Protein AF-0000000065834347 (afdb_homodimer)

Secondary structure (DSSP, 8-state):
-HHHHHHHHHHHHHHH---TTS--HHHHHHHHHHHHHHHHHHH---HHHHHHHHHHHHHHHHHHHHHHHHHHHHHH-HHHHHHHHHHHHHHH--HHHHHHHHHHHHHHHHHS-HHHHHHHHHTT-SS--TT--HHHHHHHHHHHHHHHIIIIIIHHHHHHHHHHHHHHHHHHHHHHHHHHH---STTTTTTTHHHHHHHHHHTHHHHHHHHHHHHHHHHHTT--HHHHHHHHHHTTT-SSSTTHHHHHHHHHHHHT-EEE--EEETTEEE---EEE--SS---THHHHHHHHHHHHHHHHHHHHHHHHHHHHHHH-/-HHHHHHHHHHHHHHH---TTS--HHHHHHHHHHHHHHHHHHH---HHHHHHHHHHHHHHHHHHHHHHHHHHHHHH-HHHHHHHHHHHHHHH--HHHHHHHHHHHHHHHHHS-HHHHHHHHHTT-SS--TT--HHHHHHHHHHHHHHHIIIIIIHHHHHHHHHHHHHHHHHHHHHHHHHHH---STTTTTTTHHHHHHHHHHTHHHHHHHHHHHHHHHHHTT--HHHHHHHHHHTTT-SSSTTHHHHHHHHHHHHT-EEE--EEETTEEE---EEE--SS---THHHHHHHHHHHHHHHHHHHHHHHHHHHHHHH-

Sequence (632 aa):
MTLIAIFLAVLLDWLIGDPYSWPHPVKWMGSYIYLCMRLQEKKQFSPYLFGFFLWLTTVGLALGVSCGLLWLAGLAHPVLYWLVWIYLAYASLAAKSLAFEAQKVYHTLKFGTLEEARKQVGMIVGRETSQLTPEEISKATIETVAENTSDGVIGPLLCLFLGGPILAMTYKAINTLDSMVGYKTEKYRKIGLISAKMDDLANLIPARLTWLFLILSSQILLLDVKGALRIGWRDRYQHASPNSAFSEAVVAGALGIQLGGPHVYHGELIEKPTIGEDSRPVEADDIQTAISLLYTSTMTGLILFTLFYLVMQAYFMTLIAIFLAVLLDWLIGDPYSWPHPVKWMGSYIYLCMRLQEKKQFSPYLFGFFLWLTTVGLALGVSCGLLWLAGLAHPVLYWLVWIYLAYASLAAKSLAFEAQKVYHTLKFGTLEEARKQVGMIVGRETSQLTPEEISKATIETVAENTSDGVIGPLLCLFLGGPILAMTYKAINTLDSMVGYKTEKYRKIGLISAKMDDLANLIPARLTWLFLILSSQILLLDVKGALRIGWRDRYQHASPNSAFSEAVVAGALGIQLGGPHVYHGELIEKPTIGEDSRPVEADDIQTAISLLYTSTMTGLILFTLFYLVMQAYF
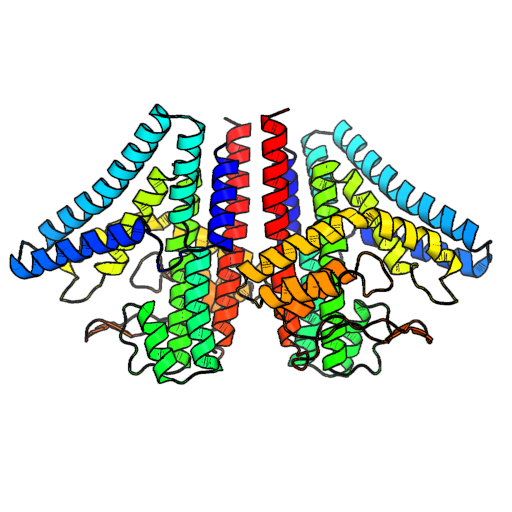
Organism: Streptococcus sanguinis (strain SK36) (NCBI:txid388919)

Structure (mmCIF, N/CA/C/O backbone):
data_AF-0000000065834347-model_v1
#
loop_
_entity.id
_entity.type
_entity.pdbx_description
1 polymer 'Cobalamin biosynthesis protein CobD'
#
loop_
_atom_site.group_PDB
_atom_site.id
_atom_site.type_symbol
_atom_site.label_atom_id
_atom_site.label_alt_id
_atom_site.label_comp_id
_atom_site.label_asym_id
_atom_site.label_entity_id
_atom_site.label_seq_id
_atom_site.pdbx_PDB_ins_code
_atom_site.Cartn_x
_atom_site.Cartn_y
_atom_site.Cartn_z
_atom_site.occupancy
_atom_site.B_iso_or_equiv
_atom_site.auth_seq_id
_atom_site.auth_comp_id
_atom_site.auth_asym_id
_atom_site.auth_atom_id
_atom_site.pdbx_PDB_model_num
ATOM 1 N N . MET A 1 1 ? 21.047 -0.35 -11.992 1 91.88 1 MET A N 1
ATOM 2 C CA . MET A 1 1 ? 20.109 -0.655 -13.07 1 91.88 1 MET A CA 1
ATOM 3 C C . MET A 1 1 ? 19.125 -1.733 -12.641 1 91.88 1 MET A C 1
ATOM 5 O O . MET A 1 1 ? 17.938 -1.643 -12.938 1 91.88 1 MET A O 1
ATOM 9 N N . THR A 1 2 ? 19.594 -2.701 -11.852 1 93.81 2 THR A N 1
ATOM 10 C CA . THR A 1 2 ? 18.734 -3.805 -11.43 1 93.81 2 THR A CA 1
ATOM 11 C C . THR A 1 2 ? 17.578 -3.297 -10.562 1 93.81 2 THR A C 1
ATOM 13 O O . THR A 1 2 ? 16.422 -3.635 -10.812 1 93.81 2 THR A O 1
ATOM 16 N N . LEU A 1 3 ? 17.953 -2.434 -9.602 1 95.44 3 LEU A N 1
ATOM 17 C CA . LEU A 1 3 ? 16.922 -1.9 -8.719 1 95.44 3 LEU A CA 1
ATOM 18 C C . LEU A 1 3 ? 15.922 -1.056 -9.5 1 95.44 3 LEU A C 1
ATOM 20 O O . LEU A 1 3 ? 14.711 -1.139 -9.266 1 95.44 3 LEU A O 1
ATOM 24 N N . ILE A 1 4 ? 16.406 -0.264 -10.414 1 96.38 4 ILE A N 1
ATOM 25 C CA . ILE A 1 4 ? 15.555 0.554 -11.258 1 96.38 4 ILE A CA 1
ATOM 26 C C . ILE A 1 4 ? 14.594 -0.344 -12.047 1 96.38 4 ILE A C 1
ATOM 28 O O . ILE A 1 4 ? 13.391 -0.083 -12.094 1 96.38 4 ILE A O 1
ATOM 32 N N . ALA A 1 5 ? 15.156 -1.392 -12.594 1 97.62 5 ALA A N 1
ATOM 33 C CA . ALA A 1 5 ? 14.367 -2.312 -13.406 1 97.62 5 ALA A CA 1
ATOM 34 C C . ALA A 1 5 ? 13.297 -3.006 -12.562 1 97.62 5 ALA A C 1
ATOM 36 O O . ALA A 1 5 ? 12.156 -3.17 -13 1 97.62 5 ALA A O 1
ATOM 37 N N . ILE A 1 6 ? 13.641 -3.416 -11.352 1 98.19 6 ILE A N 1
ATOM 38 C CA . ILE A 1 6 ? 12.695 -4.094 -10.469 1 98.19 6 ILE A CA 1
ATOM 39 C C . ILE A 1 6 ? 11.57 -3.137 -10.086 1 98.19 6 ILE A C 1
ATOM 41 O O . ILE A 1 6 ? 10.391 -3.502 -10.125 1 98.19 6 ILE A O 1
ATOM 45 N N . PHE A 1 7 ? 11.883 -1.901 -9.719 1 97.81 7 PHE A N 1
ATOM 46 C CA . PHE A 1 7 ? 10.883 -0.916 -9.336 1 97.81 7 PHE A CA 1
ATOM 47 C C . PHE A 1 7 ? 9.953 -0.615 -10.5 1 97.81 7 PHE A C 1
ATOM 49 O O . PHE A 1 7 ? 8.742 -0.475 -10.32 1 97.81 7 PHE A O 1
ATOM 56 N N . LEU A 1 8 ? 10.523 -0.518 -11.672 1 97.62 8 LEU A N 1
ATOM 57 C CA . LEU A 1 8 ? 9.703 -0.28 -12.852 1 97.62 8 LEU A CA 1
ATOM 58 C C . LEU A 1 8 ? 8.773 -1.463 -13.109 1 97.62 8 LEU A C 1
ATOM 60 O O . LEU A 1 8 ? 7.609 -1.276 -13.469 1 97.62 8 LEU A O 1
ATOM 64 N N . ALA A 1 9 ? 9.289 -2.662 -12.969 1 98.31 9 ALA A N 1
ATOM 65 C CA . ALA A 1 9 ? 8.477 -3.861 -13.164 1 98.31 9 ALA A CA 1
ATOM 66 C C . ALA A 1 9 ? 7.309 -3.902 -12.188 1 98.31 9 ALA A C 1
ATOM 68 O O . ALA A 1 9 ? 6.184 -4.238 -12.562 1 98.31 9 ALA A O 1
ATOM 69 N N . VAL A 1 10 ? 7.562 -3.572 -10.914 1 98.06 10 VAL A N 1
ATOM 70 C CA . VAL A 1 10 ? 6.52 -3.57 -9.891 1 98.06 10 VAL A CA 1
ATOM 71 C C . VAL A 1 10 ? 5.465 -2.52 -10.227 1 98.06 10 VAL A C 1
ATOM 73 O O . VAL A 1 10 ? 4.266 -2.789 -10.148 1 98.06 10 VAL A O 1
ATOM 76 N N . LEU A 1 11 ? 5.934 -1.35 -10.617 1 96.81 11 LEU A N 1
ATOM 77 C CA . LEU A 1 11 ? 5.012 -0.276 -10.969 1 96.81 11 LEU A CA 1
ATOM 78 C C . LEU A 1 11 ? 4.16 -0.668 -12.172 1 96.81 11 LEU A C 1
ATOM 80 O O . LEU A 1 11 ? 2.955 -0.401 -12.195 1 96.81 11 LEU A O 1
ATOM 84 N N . LEU A 1 12 ? 4.75 -1.269 -13.148 1 96.81 12 LEU A N 1
ATOM 85 C CA . LEU A 1 12 ? 4.023 -1.709 -14.336 1 96.81 12 LEU A CA 1
ATOM 86 C C . LEU A 1 12 ? 2.992 -2.775 -13.977 1 96.81 12 LEU A C 1
ATOM 88 O O . LEU A 1 12 ? 1.865 -2.746 -14.477 1 96.81 12 LEU A O 1
ATOM 92 N N . ASP A 1 13 ? 3.363 -3.738 -13.141 1 97.81 13 ASP A N 1
ATOM 93 C CA . ASP A 1 13 ? 2.414 -4.75 -12.688 1 97.81 13 ASP A CA 1
ATOM 94 C C . ASP A 1 13 ? 1.215 -4.109 -11.992 1 97.81 13 ASP A C 1
ATOM 96 O O . ASP A 1 13 ? 0.069 -4.488 -12.242 1 97.81 13 ASP A O 1
ATOM 100 N N . TRP A 1 14 ? 1.492 -3.141 -11.109 1 96.88 14 TRP A N 1
ATOM 101 C CA . TRP A 1 14 ? 0.443 -2.512 -10.312 1 96.88 14 TRP A CA 1
ATOM 102 C C . TRP A 1 14 ? -0.479 -1.674 -11.195 1 96.88 14 TRP A C 1
ATOM 104 O O . TRP A 1 14 ? -1.675 -1.555 -10.914 1 96.88 14 TRP A O 1
ATOM 114 N N . LEU A 1 15 ? 0.044 -1.092 -12.234 1 95.5 15 LEU A N 1
ATOM 115 C CA . LEU A 1 15 ? -0.725 -0.14 -13.023 1 95.5 15 LEU A CA 1
ATOM 116 C C . LEU A 1 15 ? -1.451 -0.847 -14.164 1 95.5 15 LEU A C 1
ATOM 118 O O . LEU A 1 15 ? -2.578 -0.483 -14.508 1 95.5 15 LEU A O 1
ATOM 122 N N . ILE A 1 16 ? -0.794 -1.857 -14.75 1 94.12 16 ILE A N 1
ATOM 123 C CA . ILE A 1 16 ? -1.304 -2.441 -15.984 1 94.12 16 ILE A CA 1
ATOM 124 C C . ILE A 1 16 ? -1.843 -3.842 -15.711 1 94.12 16 ILE A C 1
ATOM 126 O O . ILE A 1 16 ? -2.875 -4.234 -16.25 1 94.12 16 ILE A O 1
ATOM 130 N N . GLY A 1 17 ? -1.171 -4.559 -14.812 1 94.12 17 GLY A N 1
ATOM 131 C CA . GLY A 1 17 ? -1.513 -5.957 -14.625 1 94.12 17 GLY A CA 1
ATOM 132 C C . GLY A 1 17 ? -1.258 -6.805 -15.859 1 94.12 17 GLY A C 1
ATOM 133 O O . GLY A 1 17 ? -0.191 -6.719 -16.469 1 94.12 17 GLY A O 1
ATOM 134 N N . ASP A 1 18 ? -2.176 -7.734 -16.094 1 90.69 18 ASP A N 1
ATOM 135 C CA . ASP A 1 18 ? -2.082 -8.641 -17.234 1 90.69 18 ASP A CA 1
ATOM 136 C C . ASP A 1 18 ? -3.348 -8.578 -18.094 1 90.69 18 ASP A C 1
ATOM 138 O O . ASP A 1 18 ? -4.168 -9.5 -18.047 1 90.69 18 ASP A O 1
ATOM 142 N N . PRO A 1 19 ? -3.365 -7.613 -18.969 1 86.62 19 PRO A N 1
ATOM 143 C CA . PRO A 1 19 ? -4.543 -7.562 -19.844 1 86.62 19 PRO A CA 1
ATOM 144 C C . PRO A 1 19 ? -4.781 -8.867 -20.594 1 86.62 19 PRO A C 1
ATOM 146 O O . PRO A 1 19 ? -3.834 -9.477 -21.094 1 86.62 19 PRO A O 1
ATOM 149 N N . TYR A 1 20 ? -6.02 -9.281 -20.703 1 83.38 20 TYR A N 1
ATOM 150 C CA . TYR A 1 20 ? -6.395 -10.602 -21.219 1 83.38 20 TYR A CA 1
ATOM 151 C C . TYR A 1 20 ? -5.875 -10.805 -22.625 1 83.38 20 TYR A C 1
ATOM 153 O O . TYR A 1 20 ? -5.48 -11.914 -23 1 83.38 20 TYR A O 1
ATOM 161 N N . SER A 1 21 ? -5.801 -9.789 -23.438 1 85.5 21 SER A N 1
ATOM 162 C CA . SER A 1 21 ? -5.488 -9.906 -24.844 1 85.5 21 SER A CA 1
ATOM 163 C C . SER A 1 21 ? -3.98 -9.883 -25.094 1 85.5 21 SER A C 1
ATOM 165 O O . SER A 1 21 ? -3.518 -10.148 -26.203 1 85.5 21 SER A O 1
ATOM 167 N N . TRP A 1 22 ? -3.281 -9.633 -24.078 1 85.5 22 TRP A N 1
ATOM 168 C CA . TRP A 1 22 ? -1.841 -9.492 -24.266 1 85.5 22 TRP A CA 1
ATOM 169 C C . TRP A 1 22 ? -1.147 -10.852 -24.219 1 85.5 22 TRP A C 1
ATOM 171 O O . TRP A 1 22 ? -1.572 -11.75 -23.5 1 85.5 22 TRP A O 1
ATOM 181 N N . PRO A 1 23 ? -0.176 -10.969 -25.188 1 83.25 23 PRO A N 1
ATOM 182 C CA . PRO A 1 23 ? 0.672 -12.156 -25.031 1 83.25 23 PRO A CA 1
ATOM 183 C C . PRO A 1 23 ? 1.403 -12.188 -23.688 1 83.25 23 PRO A C 1
ATOM 185 O O . PRO A 1 23 ? 1.933 -11.164 -23.25 1 83.25 23 PRO A O 1
ATOM 188 N N . HIS A 1 24 ? 1.29 -13.227 -23.062 1 91.38 24 HIS A N 1
ATOM 189 C CA . HIS A 1 24 ? 1.898 -13.359 -21.734 1 91.38 24 HIS A CA 1
ATOM 190 C C . HIS A 1 24 ? 2.668 -14.672 -21.625 1 91.38 24 HIS A C 1
ATOM 192 O O . HIS A 1 24 ? 2.143 -15.734 -21.938 1 91.38 24 HIS A O 1
ATOM 198 N N . PRO A 1 25 ? 3.898 -14.578 -21.188 1 93.94 25 PRO A N 1
ATOM 199 C CA . PRO A 1 25 ? 4.715 -15.789 -21.078 1 93.94 25 PRO A CA 1
ATOM 200 C C . PRO A 1 25 ? 4.035 -16.891 -20.25 1 93.94 25 PRO A C 1
ATOM 202 O O . PRO A 1 25 ? 4.141 -18.062 -20.594 1 93.94 25 PRO A O 1
ATOM 205 N N . VAL A 1 26 ? 3.355 -16.594 -19.219 1 93.06 26 VAL A N 1
ATOM 206 C CA . VAL A 1 26 ? 2.711 -17.578 -18.359 1 93.06 26 VAL A CA 1
ATOM 207 C C . VAL A 1 26 ? 1.583 -18.266 -19.125 1 93.06 26 VAL A C 1
ATOM 209 O O . VAL A 1 26 ? 1.322 -19.453 -18.922 1 93.06 26 VAL A O 1
ATOM 212 N N . LYS A 1 27 ? 0.918 -17.547 -19.953 1 93.62 27 LYS A N 1
ATOM 213 C CA . LYS A 1 27 ? -0.111 -18.141 -20.797 1 93.62 27 LYS A CA 1
ATOM 214 C C . LYS A 1 27 ? 0.493 -19.156 -21.766 1 93.62 27 LYS A C 1
ATOM 216 O O . LYS A 1 27 ? -0.118 -20.188 -22.047 1 93.62 27 LYS A O 1
ATOM 221 N N . TRP A 1 28 ? 1.6 -18.781 -22.234 1 94.88 28 TRP A N 1
ATOM 222 C CA . TRP A 1 28 ? 2.297 -19.703 -23.125 1 94.88 28 TRP A CA 1
ATOM 223 C C . TRP A 1 28 ? 2.721 -20.969 -22.375 1 94.88 28 TRP A C 1
ATOM 225 O O . TRP A 1 28 ? 2.641 -22.078 -22.922 1 94.88 28 TRP A O 1
ATOM 235 N N . MET A 1 29 ? 3.184 -20.812 -21.172 1 96.56 29 MET A N 1
ATOM 236 C CA . MET A 1 29 ? 3.514 -21.969 -20.344 1 96.56 29 MET A CA 1
ATOM 237 C C . MET A 1 29 ? 2.287 -22.844 -20.125 1 96.56 29 MET A C 1
ATOM 239 O O . MET A 1 29 ? 2.363 -24.062 -20.266 1 96.56 29 MET A O 1
ATOM 243 N N . GLY A 1 30 ? 1.206 -22.172 -19.812 1 96 30 GLY A N 1
ATOM 244 C CA . GLY A 1 30 ? -0.037 -22.906 -19.625 1 96 30 GLY A CA 1
ATOM 245 C C . GLY A 1 30 ? -0.483 -23.656 -20.859 1 96 30 GLY A C 1
ATOM 246 O O . GLY A 1 30 ? -0.916 -24.812 -20.766 1 96 30 GLY A O 1
ATOM 247 N N . SER A 1 31 ? -0.386 -23.031 -22 1 96.12 31 SER A N 1
ATOM 248 C CA . SER A 1 31 ? -0.761 -23.672 -23.266 1 96.12 31 SER A CA 1
ATOM 249 C C . SER A 1 31 ? 0.119 -24.875 -23.562 1 96.12 31 SER A C 1
ATOM 251 O O . SER A 1 31 ? -0.362 -25.891 -24.062 1 96.12 31 SER A O 1
ATOM 253 N N . TYR A 1 32 ? 1.372 -24.734 -23.312 1 97.5 32 TYR A N 1
ATOM 254 C CA . TYR A 1 32 ? 2.307 -25.828 -23.5 1 97.5 32 TYR A CA 1
ATOM 255 C C . TYR A 1 32 ? 1.938 -27.016 -22.609 1 97.5 32 TYR A C 1
ATOM 257 O O . TYR A 1 32 ? 1.896 -28.156 -23.062 1 97.5 32 TYR A O 1
ATOM 265 N N . ILE A 1 33 ? 1.646 -26.734 -21.328 1 97.19 33 ILE A N 1
ATOM 266 C CA . ILE A 1 33 ? 1.279 -27.781 -20.375 1 97.19 33 ILE A CA 1
ATOM 267 C C . ILE A 1 33 ? -0.014 -28.453 -20.828 1 97.19 33 ILE A C 1
ATOM 269 O O . ILE A 1 33 ? -0.134 -29.688 -20.766 1 97.19 33 ILE A O 1
ATOM 273 N N . TYR A 1 34 ? -0.917 -27.625 -21.25 1 96.19 34 TYR A N 1
ATOM 274 C CA . TYR A 1 34 ? -2.189 -28.156 -21.734 1 96.19 34 TYR A CA 1
ATOM 275 C C . TYR A 1 34 ? -1.979 -29.109 -22.906 1 96.19 34 TYR A C 1
ATOM 277 O O . TYR A 1 34 ? -2.59 -30.172 -22.969 1 96.19 34 TYR A O 1
ATOM 285 N N . LEU A 1 35 ? -1.171 -28.75 -23.891 1 96.88 35 LEU A N 1
ATOM 286 C CA . LEU A 1 35 ? -0.862 -29.578 -25.047 1 96.88 35 LEU A CA 1
ATOM 287 C C . LEU A 1 35 ? -0.243 -30.906 -24.609 1 96.88 35 LEU A C 1
ATOM 289 O O . LEU A 1 35 ? -0.598 -31.969 -25.141 1 96.88 35 LEU A O 1
ATOM 293 N N . CYS A 1 36 ? 0.672 -30.859 -23.688 1 97.06 36 CYS A N 1
ATOM 294 C CA . CYS A 1 36 ? 1.312 -32.062 -23.188 1 97.06 36 CYS A CA 1
ATOM 295 C C . CYS A 1 36 ? 0.297 -32.969 -22.516 1 97.06 36 CYS A C 1
ATOM 297 O O . CYS A 1 36 ? 0.331 -34.188 -22.688 1 97.06 36 CYS A O 1
ATOM 299 N N . MET A 1 37 ? -0.556 -32.438 -21.734 1 95.75 37 MET A N 1
ATOM 300 C CA . MET A 1 37 ? -1.567 -33.219 -21.031 1 95.75 37 MET A CA 1
ATOM 301 C C . MET A 1 37 ? -2.518 -33.875 -22.016 1 95.75 37 MET A C 1
ATOM 303 O O . MET A 1 37 ? -2.977 -35 -21.781 1 95.75 37 MET A O 1
ATOM 307 N N . ARG A 1 38 ? -2.812 -33.219 -23.094 1 96.5 38 ARG A N 1
ATOM 308 C CA . ARG A 1 38 ? -3.645 -33.812 -24.141 1 96.5 38 ARG A CA 1
ATOM 309 C C . ARG A 1 38 ? -2.951 -35 -24.766 1 96.5 38 ARG A C 1
ATOM 311 O O . ARG A 1 38 ? -3.594 -36 -25.078 1 96.5 38 ARG A O 1
ATOM 318 N N . LEU A 1 39 ? -1.728 -34.844 -24.969 1 95.38 39 LEU A N 1
ATOM 319 C CA . LEU A 1 39 ? -0.942 -35.938 -25.516 1 95.38 39 LEU A CA 1
ATOM 320 C C . LEU A 1 39 ? -0.935 -37.125 -24.547 1 95.38 39 LEU A C 1
ATOM 322 O O . LEU A 1 39 ? -0.992 -38.281 -24.984 1 95.38 39 LEU A O 1
ATOM 326 N N . GLN A 1 40 ? -0.779 -36.844 -23.281 1 94.31 40 GLN A N 1
ATOM 327 C CA . GLN A 1 40 ? -0.81 -37.875 -22.266 1 94.31 40 GLN A CA 1
ATOM 328 C C . GLN A 1 40 ? -2.143 -38.625 -22.281 1 94.31 40 GLN A C 1
ATOM 330 O O . GLN A 1 40 ? -2.184 -39.844 -22.078 1 94.31 40 GLN A O 1
ATOM 335 N N . GLU A 1 41 ? -3.137 -37.938 -22.484 1 92.25 41 GLU A N 1
ATOM 336 C CA . GLU A 1 41 ? -4.453 -38.562 -22.531 1 92.25 41 GLU A CA 1
ATOM 337 C C . GLU A 1 41 ? -4.566 -39.5 -23.734 1 92.25 41 GLU A C 1
ATOM 339 O O . GLU A 1 41 ? -5.246 -40.531 -23.656 1 92.25 41 GLU A O 1
ATOM 344 N N . LYS A 1 42 ? -3.939 -39.281 -24.781 1 94 42 LYS A N 1
ATOM 345 C CA . LYS A 1 42 ? -4.012 -40.062 -26.016 1 94 42 LYS A CA 1
ATOM 346 C C . LYS A 1 42 ? -3.047 -41.25 -25.969 1 94 42 LYS A C 1
ATOM 348 O O . LYS A 1 42 ? -3.404 -42.375 -26.344 1 94 42 LYS A O 1
ATOM 353 N N . LYS A 1 43 ? -1.854 -41.094 -25.484 1 94 43 LYS A N 1
ATOM 354 C CA . LYS A 1 43 ? -0.79 -42.094 -25.609 1 94 43 LYS A CA 1
ATOM 355 C C . LYS A 1 43 ? -0.638 -42.906 -24.328 1 94 43 LYS A C 1
ATOM 357 O O . LYS A 1 43 ? -0.117 -44.031 -24.359 1 94 43 LYS A O 1
ATOM 362 N N . GLN A 1 44 ? -1.068 -42.281 -23.25 1 91.25 44 GLN A N 1
ATOM 363 C CA . GLN A 1 44 ? -1.085 -42.969 -21.938 1 91.25 44 GLN A CA 1
ATOM 364 C C . GLN A 1 44 ? 0.313 -43.438 -21.547 1 91.25 44 GLN A C 1
ATOM 366 O O . GLN A 1 44 ? 0.511 -44.594 -21.203 1 91.25 44 GLN A O 1
ATOM 371 N N . PHE A 1 45 ? 1.132 -42.438 -21.516 1 92.06 45 PHE A N 1
ATOM 372 C CA . PHE A 1 45 ? 2.488 -42.719 -21.047 1 92.06 45 PHE A CA 1
ATOM 373 C C . PHE A 1 45 ? 2.494 -43.031 -19.562 1 92.06 45 PHE A C 1
ATOM 375 O O . PHE A 1 45 ? 1.493 -42.844 -18.875 1 92.06 45 PHE A O 1
ATOM 382 N N . SER A 1 46 ? 3.607 -43.656 -19.172 1 94.94 46 SER A N 1
ATOM 383 C CA . SER A 1 46 ? 3.752 -43.844 -17.734 1 94.94 46 SER A CA 1
ATOM 384 C C . SER A 1 46 ? 3.605 -42.562 -16.969 1 94.94 46 SER A C 1
ATOM 386 O O . SER A 1 46 ? 4.332 -41.594 -17.234 1 94.94 46 SER A O 1
ATOM 388 N N . PRO A 1 47 ? 2.676 -42.469 -16.031 1 94.62 47 PRO A N 1
ATOM 389 C CA . PRO A 1 47 ? 2.312 -41.188 -15.398 1 94.62 47 PRO A CA 1
ATOM 390 C C . PRO A 1 47 ? 3.492 -40.531 -14.695 1 94.62 47 PRO A C 1
ATOM 392 O O . PRO A 1 47 ? 3.693 -39.312 -14.828 1 94.62 47 PRO A O 1
ATOM 395 N N . TYR A 1 48 ? 4.312 -41.281 -13.914 1 95.06 48 TYR A N 1
ATOM 396 C CA . TYR A 1 48 ? 5.438 -40.719 -13.18 1 95.06 48 TYR A CA 1
ATOM 397 C C . TYR A 1 48 ? 6.5 -40.188 -14.141 1 95.06 48 TYR A C 1
ATOM 399 O O . TYR A 1 48 ? 7.055 -39.125 -13.93 1 95.06 48 TYR A O 1
ATOM 407 N N . LEU A 1 49 ? 6.758 -41 -15.117 1 96.06 49 LEU A N 1
ATOM 408 C CA . LEU A 1 49 ? 7.75 -40.594 -16.109 1 96.06 49 LEU A CA 1
ATOM 409 C C . LEU A 1 49 ? 7.273 -39.375 -16.891 1 96.06 49 LEU A C 1
ATOM 411 O O . LEU A 1 49 ? 8.055 -38.469 -17.172 1 96.06 49 LEU A O 1
ATOM 415 N N . PHE A 1 50 ? 6.02 -39.438 -17.266 1 96.88 50 PHE A N 1
ATOM 416 C CA . PHE A 1 50 ? 5.43 -38.312 -17.969 1 96.88 50 PHE A CA 1
ATOM 417 C C . PHE A 1 50 ? 5.488 -37.062 -17.109 1 96.88 50 PHE A C 1
ATOM 419 O O . PHE A 1 50 ? 5.855 -36 -17.609 1 96.88 50 PHE A O 1
ATOM 426 N N . GLY A 1 51 ? 5.113 -37.219 -15.82 1 97.44 51 GLY A N 1
ATOM 427 C CA . GLY A 1 51 ? 5.172 -36.062 -14.914 1 97.44 51 GLY A CA 1
ATOM 428 C C . GLY A 1 51 ? 6.562 -35.469 -14.797 1 97.44 51 GLY A C 1
ATOM 429 O O . GLY A 1 51 ? 6.715 -34.25 -14.719 1 97.44 51 GLY A O 1
ATOM 430 N N . PHE A 1 52 ? 7.539 -36.312 -14.766 1 97.25 52 PHE A N 1
ATOM 431 C CA . PHE A 1 52 ? 8.93 -35.875 -14.664 1 97.25 52 PHE A CA 1
ATOM 432 C C . PHE A 1 52 ? 9.328 -35.094 -15.898 1 97.25 52 PHE A C 1
ATOM 434 O O . PHE A 1 52 ? 9.898 -34 -15.773 1 97.25 52 PHE A O 1
ATOM 441 N N . PHE A 1 53 ? 9.023 -35.625 -17.047 1 97.38 53 PHE A N 1
ATOM 442 C CA . PHE A 1 53 ? 9.422 -34.938 -18.281 1 97.38 53 PHE A CA 1
ATOM 443 C C . PHE A 1 53 ? 8.602 -33.688 -18.5 1 97.38 53 PHE A C 1
ATOM 445 O O . PHE A 1 53 ? 9.109 -32.688 -19.031 1 97.38 53 PHE A O 1
ATOM 452 N N . LEU A 1 54 ? 7.316 -33.719 -18.062 1 97.94 54 LEU A N 1
ATOM 453 C CA . LEU A 1 54 ? 6.496 -32.531 -18.109 1 97.94 54 LEU A CA 1
ATOM 454 C C . LEU A 1 54 ? 7.141 -31.391 -17.328 1 97.94 54 LEU A C 1
ATOM 456 O O . LEU A 1 54 ? 7.242 -30.266 -17.812 1 97.94 54 LEU A O 1
ATOM 460 N N . TRP A 1 55 ? 7.57 -31.703 -16.141 1 98.31 55 TRP A N 1
ATOM 461 C CA . TRP A 1 55 ? 8.227 -30.703 -15.297 1 98.31 55 TRP A CA 1
ATOM 462 C C . TRP A 1 55 ? 9.531 -30.234 -15.922 1 98.31 55 TRP A C 1
ATOM 464 O O . TRP A 1 55 ? 9.781 -29.031 -16.031 1 98.31 55 TRP A O 1
ATOM 474 N N . LEU A 1 56 ? 10.375 -31.156 -16.344 1 98.38 56 LEU A N 1
ATOM 475 C CA . LEU A 1 56 ? 11.695 -30.859 -16.891 1 98.38 56 LEU A CA 1
ATOM 476 C C . LEU A 1 56 ? 11.594 -29.969 -18.125 1 98.38 56 LEU A C 1
ATOM 478 O O . LEU A 1 56 ? 12.336 -29 -18.25 1 98.38 56 LEU A O 1
ATOM 482 N N . THR A 1 57 ? 10.688 -30.312 -19.016 1 98.31 57 THR A N 1
ATOM 483 C CA . THR A 1 57 ? 10.594 -29.578 -20.266 1 98.31 57 THR A CA 1
ATOM 484 C C . THR A 1 57 ? 9.961 -28.203 -20.047 1 98.31 57 THR A C 1
ATOM 486 O O . THR A 1 57 ? 10.375 -27.219 -20.641 1 98.31 57 THR A O 1
ATOM 489 N N . THR A 1 58 ? 8.922 -28.125 -19.172 1 98.44 58 THR A N 1
ATOM 490 C CA . THR A 1 58 ? 8.281 -26.844 -18.906 1 98.44 58 THR A CA 1
ATOM 491 C C . THR A 1 58 ? 9.25 -25.875 -18.25 1 98.44 58 THR A C 1
ATOM 493 O O . THR A 1 58 ? 9.391 -24.734 -18.703 1 98.44 58 THR A O 1
ATOM 496 N N . VAL A 1 59 ? 9.906 -26.297 -17.188 1 98.62 59 VAL A N 1
ATOM 497 C CA . VAL A 1 59 ? 10.852 -25.469 -16.453 1 98.62 59 VAL A CA 1
ATOM 498 C C . VAL A 1 59 ? 12.078 -25.188 -17.312 1 98.62 59 VAL A C 1
ATOM 500 O O . VAL A 1 59 ? 12.586 -24.062 -17.344 1 98.62 59 VAL A O 1
ATOM 503 N N . GLY A 1 60 ? 12.555 -26.234 -18.031 1 98.5 60 GLY A N 1
ATOM 504 C CA . GLY A 1 60 ? 13.68 -26.062 -18.938 1 98.5 60 GLY A CA 1
ATOM 505 C C . GLY A 1 60 ? 13.406 -25.031 -20.031 1 98.5 60 GLY A C 1
ATOM 506 O O . GLY A 1 60 ? 14.273 -24.234 -20.359 1 98.5 60 GLY A O 1
ATOM 507 N N . LEU A 1 61 ? 12.258 -25.125 -20.594 1 98.12 61 LEU A N 1
ATOM 508 C CA . LEU A 1 61 ? 11.883 -24.188 -21.641 1 98.12 61 LEU A CA 1
ATOM 509 C C . LEU A 1 61 ? 11.781 -22.766 -21.094 1 98.12 61 LEU A C 1
ATOM 511 O O . LEU A 1 61 ? 12.203 -21.812 -21.766 1 98.12 61 LEU A O 1
ATOM 515 N N . ALA A 1 62 ? 11.18 -22.625 -19.922 1 98.19 62 ALA A N 1
ATOM 516 C CA . ALA A 1 62 ? 11.094 -21.297 -19.297 1 98.19 62 ALA A CA 1
ATOM 517 C C . ALA A 1 62 ? 12.477 -20.719 -19.062 1 98.19 62 ALA A C 1
ATOM 519 O O . ALA A 1 62 ? 12.727 -19.547 -19.359 1 98.19 62 ALA A O 1
ATOM 520 N N . LEU A 1 63 ? 13.367 -21.547 -18.516 1 98.25 63 LEU A N 1
ATOM 521 C CA . LEU A 1 63 ? 14.742 -21.141 -18.25 1 98.25 63 LEU A CA 1
ATOM 522 C C . LEU A 1 63 ? 15.469 -20.812 -19.562 1 98.25 63 LEU A C 1
ATOM 524 O O . LEU A 1 63 ? 16.078 -19.75 -19.672 1 98.25 63 LEU A O 1
ATOM 528 N N . GLY A 1 64 ? 15.391 -21.703 -20.531 1 98.19 64 GLY A N 1
ATOM 529 C CA . GLY A 1 64 ? 16.094 -21.547 -21.781 1 98.19 64 GLY A CA 1
ATOM 530 C C . GLY A 1 64 ? 15.625 -20.344 -22.594 1 98.19 64 GLY A C 1
ATOM 531 O O . GLY A 1 64 ? 16.438 -19.578 -23.109 1 98.19 64 GLY A O 1
ATOM 532 N N . VAL A 1 65 ? 14.312 -20.172 -22.703 1 97.94 65 VAL A N 1
ATOM 533 C CA . VAL A 1 65 ? 13.75 -19.078 -23.484 1 97.94 65 VAL A CA 1
ATOM 534 C C . VAL A 1 65 ? 14.086 -17.734 -22.828 1 97.94 65 VAL A C 1
ATOM 536 O O . VAL A 1 65 ? 14.43 -16.766 -23.516 1 97.94 65 VAL A O 1
ATOM 539 N N . SER A 1 66 ? 13.984 -17.641 -21.5 1 98.19 66 SER A N 1
ATOM 540 C CA . SER A 1 66 ? 14.312 -16.406 -20.812 1 98.19 66 SER A CA 1
ATOM 541 C C . SER A 1 66 ? 15.789 -16.062 -20.969 1 98.19 66 SER A C 1
ATOM 543 O O . SER A 1 66 ? 16.141 -14.906 -21.234 1 98.19 66 SER A O 1
ATOM 545 N N . CYS A 1 67 ? 16.641 -17.078 -20.859 1 98.12 67 CYS A N 1
ATOM 546 C CA . CYS A 1 67 ? 18.062 -16.875 -21.078 1 98.12 67 CYS A CA 1
ATOM 547 C C . CYS A 1 67 ? 18.328 -16.422 -22.516 1 98.12 67 CYS A C 1
ATOM 549 O O . CYS A 1 67 ? 19.094 -15.484 -22.734 1 98.12 67 CYS A O 1
ATOM 551 N N . GLY A 1 68 ? 17.734 -17.172 -23.406 1 98.31 68 GLY A N 1
ATOM 552 C CA . GLY A 1 68 ? 17.938 -16.875 -24.812 1 98.31 68 GLY A CA 1
ATOM 553 C C . GLY A 1 68 ? 17.469 -15.484 -25.188 1 98.31 68 GLY A C 1
ATOM 554 O O . GLY A 1 68 ? 18.172 -14.773 -25.922 1 98.31 68 GLY A O 1
ATOM 555 N N . LEU A 1 69 ? 16.312 -15.078 -24.734 1 97.88 69 LEU A N 1
ATOM 556 C CA . LEU A 1 69 ? 15.766 -13.758 -25.031 1 97.88 69 LEU A CA 1
ATOM 557 C C . LEU A 1 69 ? 16.672 -12.656 -24.516 1 97.88 69 LEU A C 1
ATOM 559 O O . LEU A 1 69 ? 16.938 -11.68 -25.219 1 97.88 69 LEU A O 1
ATOM 563 N N . LEU A 1 70 ? 17.109 -12.805 -23.297 1 98.19 70 LEU A N 1
ATOM 564 C CA . LEU A 1 70 ? 17.969 -11.797 -22.703 1 98.19 70 LEU A CA 1
ATOM 565 C C . LEU A 1 70 ? 19.328 -11.766 -23.391 1 98.19 70 LEU A C 1
ATOM 567 O O . LEU A 1 70 ? 19.891 -10.688 -23.625 1 98.19 70 LEU A O 1
ATOM 571 N N . TRP A 1 71 ? 19.844 -12.977 -23.703 1 97.88 71 TRP A N 1
ATOM 572 C CA . TRP A 1 71 ? 21.125 -13.062 -24.406 1 97.88 71 TRP A CA 1
ATOM 573 C C . TRP A 1 71 ? 21.047 -12.383 -25.766 1 97.88 71 TRP A C 1
ATOM 575 O O . TRP A 1 71 ? 21.891 -11.562 -26.109 1 97.88 71 TRP A O 1
ATOM 585 N N . LEU A 1 72 ? 20.016 -12.672 -26.516 1 98.25 72 LEU A N 1
ATOM 586 C CA . LEU A 1 72 ? 19.828 -12.094 -27.844 1 98.25 72 LEU A CA 1
ATOM 587 C C . LEU A 1 72 ? 19.625 -10.586 -27.766 1 98.25 72 LEU A C 1
ATOM 589 O O . LEU A 1 72 ? 20.172 -9.836 -28.578 1 98.25 72 LEU A O 1
ATOM 593 N N . ALA A 1 73 ? 18.844 -10.164 -26.812 1 98.19 73 ALA A N 1
ATOM 594 C CA . ALA A 1 73 ? 18.609 -8.734 -26.625 1 98.19 73 ALA A CA 1
ATOM 595 C C . ALA A 1 73 ? 19.906 -8.016 -26.25 1 98.19 73 ALA A C 1
ATOM 597 O O . ALA A 1 73 ? 20.156 -6.902 -26.719 1 98.19 73 ALA A O 1
ATOM 598 N N . GLY A 1 74 ? 20.625 -8.711 -25.391 1 96.81 74 GLY A N 1
ATOM 599 C CA . GLY A 1 74 ? 21.906 -8.141 -24.984 1 96.81 74 GLY A CA 1
ATOM 600 C C . GLY A 1 74 ? 22.891 -7.996 -26.125 1 96.81 74 GLY A C 1
ATOM 601 O O . GLY A 1 74 ? 23.688 -7.059 -26.156 1 96.81 74 GLY A O 1
ATOM 602 N N . LEU A 1 75 ? 22.828 -8.914 -27.125 1 97.31 75 LEU A N 1
ATOM 603 C CA . LEU A 1 75 ? 23.672 -8.852 -28.297 1 97.31 75 LEU A CA 1
ATOM 604 C C . LEU A 1 75 ? 23.281 -7.68 -29.203 1 97.31 75 LEU A C 1
ATOM 606 O O . LEU A 1 75 ? 24.125 -7.074 -29.859 1 97.31 75 LEU A O 1
ATOM 610 N N . ALA A 1 76 ? 22.078 -7.391 -29.172 1 97.75 76 ALA A N 1
ATOM 611 C CA . ALA A 1 76 ? 21.562 -6.359 -30.062 1 97.75 76 ALA A CA 1
ATOM 612 C C . ALA A 1 76 ? 21.828 -4.965 -29.516 1 97.75 76 ALA A C 1
ATOM 614 O O . ALA A 1 76 ? 22.281 -4.078 -30.234 1 97.75 76 ALA A O 1
ATOM 615 N N . HIS A 1 77 ? 21.469 -4.672 -28.297 1 97.38 77 HIS A N 1
ATOM 616 C CA . HIS A 1 77 ? 21.625 -3.354 -27.688 1 97.38 77 HIS A CA 1
ATOM 617 C C . HIS A 1 77 ? 21.359 -3.393 -26.188 1 97.38 77 HIS A C 1
ATOM 619 O O . HIS A 1 77 ? 20.438 -4.07 -25.734 1 97.38 77 HIS A O 1
ATOM 625 N N . PRO A 1 78 ? 22.094 -2.617 -25.5 1 95.94 78 PRO A N 1
ATOM 626 C CA . PRO A 1 78 ? 21.906 -2.611 -24.047 1 95.94 78 PRO A CA 1
ATOM 627 C C . PRO A 1 78 ? 20.516 -2.135 -23.641 1 95.94 78 PRO A C 1
ATOM 629 O O . PRO A 1 78 ? 19.938 -2.635 -22.656 1 95.94 78 PRO A O 1
ATOM 632 N N . VAL A 1 79 ? 20.062 -1.163 -24.266 1 96.69 79 VAL A N 1
ATOM 633 C CA . VAL A 1 79 ? 18.734 -0.646 -23.953 1 96.69 79 VAL A CA 1
ATOM 634 C C . VAL A 1 79 ? 17.688 -1.738 -24.172 1 96.69 79 VAL A C 1
ATOM 636 O O . VAL A 1 79 ? 16.75 -1.88 -23.391 1 96.69 79 VAL A O 1
ATOM 639 N N . LEU A 1 80 ? 17.875 -2.488 -25.234 1 97.62 80 LEU A N 1
ATOM 640 C CA . LEU A 1 80 ? 16.953 -3.578 -25.531 1 97.62 80 LEU A CA 1
ATOM 641 C C . LEU A 1 80 ? 17.031 -4.66 -24.453 1 97.62 80 LEU A C 1
ATOM 643 O O . LEU A 1 80 ? 16.016 -5.258 -24.094 1 97.62 80 LEU A O 1
ATOM 647 N N . TYR A 1 81 ? 18.266 -4.945 -24.031 1 98 81 TYR A N 1
ATOM 648 C CA . TYR A 1 81 ? 18.453 -5.902 -22.938 1 98 81 TYR A CA 1
ATOM 649 C C . TYR A 1 81 ? 17.594 -5.543 -21.734 1 98 81 TYR A C 1
ATOM 651 O O . TYR A 1 81 ? 16.859 -6.383 -21.219 1 98 81 TYR A O 1
ATOM 659 N N . TRP A 1 82 ? 17.594 -4.309 -21.375 1 97.81 82 TRP A N 1
ATOM 660 C CA . TRP A 1 82 ? 16.891 -3.885 -20.172 1 97.81 82 TRP A CA 1
ATOM 661 C C . TRP A 1 82 ? 15.391 -3.797 -20.406 1 97.81 82 TRP A C 1
ATOM 663 O O . TRP A 1 82 ? 14.594 -4.055 -19.5 1 97.81 82 TRP A O 1
ATOM 673 N N . LEU A 1 83 ? 15.008 -3.459 -21.594 1 98.06 83 LEU A N 1
ATOM 674 C CA . LEU A 1 83 ? 13.586 -3.471 -21.906 1 98.06 83 LEU A CA 1
ATOM 675 C C . LEU A 1 83 ? 13.008 -4.875 -21.781 1 98.06 83 LEU A C 1
ATOM 677 O O . LEU A 1 83 ? 11.93 -5.062 -21.219 1 98.06 83 LEU A O 1
ATOM 681 N N . VAL A 1 84 ? 13.75 -5.84 -22.266 1 98.12 84 VAL A N 1
ATOM 682 C CA . VAL A 1 84 ? 13.312 -7.23 -22.172 1 98.12 84 VAL A CA 1
ATOM 683 C C . VAL A 1 84 ? 13.359 -7.684 -20.703 1 98.12 84 VAL A C 1
ATOM 685 O O . VAL A 1 84 ? 12.469 -8.398 -20.25 1 98.12 84 VAL A O 1
ATOM 688 N N . TRP A 1 85 ? 14.438 -7.238 -20.062 1 98.5 85 TRP A N 1
ATOM 689 C CA . TRP A 1 85 ? 14.586 -7.539 -18.641 1 98.5 85 TRP A CA 1
ATOM 690 C C . TRP A 1 85 ? 13.367 -7.062 -17.859 1 98.5 85 TRP A C 1
ATOM 692 O O . TRP A 1 85 ? 12.758 -7.832 -17.109 1 98.5 85 TRP A O 1
ATOM 702 N N . ILE A 1 86 ? 12.93 -5.871 -18.078 1 98.44 86 ILE A N 1
ATOM 703 C CA . ILE A 1 86 ? 11.812 -5.25 -17.375 1 98.44 86 ILE A CA 1
ATOM 704 C C . ILE A 1 86 ? 10.508 -5.945 -17.766 1 98.44 86 ILE A C 1
ATOM 706 O O . ILE A 1 86 ? 9.656 -6.195 -16.922 1 98.44 86 ILE A O 1
ATOM 710 N N . TYR A 1 87 ? 10.406 -6.277 -19 1 97.69 87 TYR A N 1
ATOM 711 C CA . TYR A 1 87 ? 9.195 -6.941 -19.453 1 97.69 87 TYR A CA 1
ATOM 712 C C . TYR A 1 87 ? 9.023 -8.297 -18.781 1 97.69 87 TYR A C 1
ATOM 714 O O . TYR A 1 87 ? 7.941 -8.617 -18.281 1 97.69 87 TYR A O 1
ATOM 722 N N . LEU A 1 88 ? 10.086 -9.078 -18.812 1 98.06 88 LEU A N 1
ATOM 723 C CA . LEU A 1 88 ? 10.016 -10.398 -18.203 1 98.06 88 LEU A CA 1
ATOM 724 C C . LEU A 1 88 ? 9.766 -10.297 -16.703 1 98.06 88 LEU A C 1
ATOM 726 O O . LEU A 1 88 ? 9.023 -11.102 -16.141 1 98.06 88 LEU A O 1
ATOM 730 N N . ALA A 1 89 ? 10.422 -9.305 -16.094 1 98.5 89 ALA A N 1
ATOM 731 C CA . ALA A 1 89 ? 10.203 -9.07 -14.664 1 98.5 89 ALA A CA 1
ATOM 732 C C . ALA A 1 89 ? 8.75 -8.703 -14.391 1 98.5 89 ALA A C 1
ATOM 734 O O . ALA A 1 89 ? 8.109 -9.289 -13.516 1 98.5 89 ALA A O 1
ATOM 735 N N . TYR A 1 90 ? 8.242 -7.797 -15.156 1 97.75 90 TYR A N 1
ATOM 736 C CA . TYR A 1 90 ? 6.855 -7.352 -15.062 1 97.75 90 TYR A CA 1
ATOM 737 C C . TYR A 1 90 ? 5.895 -8.523 -15.258 1 97.75 90 TYR A C 1
ATOM 739 O O . TYR A 1 90 ? 4.945 -8.688 -14.492 1 97.75 90 TYR A O 1
ATOM 747 N N . ALA A 1 91 ? 6.16 -9.297 -16.188 1 97.12 91 ALA A N 1
ATOM 748 C CA . ALA A 1 91 ? 5.281 -10.406 -16.547 1 97.12 91 ALA A CA 1
ATOM 749 C C . ALA A 1 91 ? 5.301 -11.492 -15.469 1 97.12 91 ALA A C 1
ATOM 751 O O . ALA A 1 91 ? 4.418 -12.344 -15.422 1 97.12 91 ALA A O 1
ATOM 752 N N . SER A 1 92 ? 6.312 -11.5 -14.648 1 97.81 92 SER A N 1
ATOM 753 C CA . SER A 1 92 ? 6.414 -12.523 -13.609 1 97.81 92 SER A CA 1
ATOM 754 C C . SER A 1 92 ? 5.629 -12.125 -12.359 1 97.81 92 SER A C 1
ATOM 756 O O . SER A 1 92 ? 5.402 -12.953 -11.477 1 97.81 92 SER A O 1
ATOM 758 N N . LEU A 1 93 ? 5.199 -10.891 -12.266 1 97.94 93 LEU A N 1
ATOM 759 C CA . LEU A 1 93 ? 4.469 -10.383 -11.109 1 97.94 93 LEU A CA 1
ATOM 760 C C . LEU A 1 93 ? 2.969 -10.352 -11.391 1 97.94 93 LEU A C 1
ATOM 762 O O . LEU A 1 93 ? 2.541 -10.031 -12.5 1 97.94 93 LEU A O 1
ATOM 766 N N . ALA A 1 94 ? 2.195 -10.688 -10.344 1 97.5 94 ALA A N 1
ATOM 767 C CA . ALA A 1 94 ? 0.775 -10.875 -10.641 1 97.5 94 ALA A CA 1
ATOM 768 C C . ALA A 1 94 ? -0.092 -10.156 -9.609 1 97.5 94 ALA A C 1
ATOM 770 O O . ALA A 1 94 ? -1.218 -10.578 -9.336 1 97.5 94 ALA A O 1
ATOM 771 N N . ALA A 1 95 ? 0.403 -9.125 -8.953 1 97.38 95 ALA A N 1
ATOM 772 C CA . ALA A 1 95 ? -0.37 -8.469 -7.898 1 97.38 95 ALA A CA 1
ATOM 773 C C . ALA A 1 95 ? -1.655 -7.867 -8.461 1 97.38 95 ALA A C 1
ATOM 775 O O . ALA A 1 95 ? -2.748 -8.148 -7.961 1 97.38 95 ALA A O 1
ATOM 776 N N . LYS A 1 96 ? -1.552 -7.09 -9.477 1 96.81 96 LYS A N 1
ATOM 777 C CA . LYS A 1 96 ? -2.705 -6.402 -10.047 1 96.81 96 LYS A CA 1
ATOM 778 C C . LYS A 1 96 ? -3.701 -7.395 -10.641 1 96.81 96 LYS A C 1
ATOM 780 O O . LYS A 1 96 ? -4.914 -7.242 -10.477 1 96.81 96 LYS A O 1
ATOM 785 N N . SER A 1 97 ? -3.246 -8.344 -11.383 1 96.5 97 SER A N 1
ATOM 786 C CA . SER A 1 97 ? -4.152 -9.312 -11.984 1 96.5 97 SER A CA 1
ATOM 787 C C . SER A 1 97 ? -4.91 -10.102 -10.922 1 96.5 97 SER A C 1
ATOM 789 O O . SER A 1 97 ? -6.102 -10.383 -11.086 1 96.5 97 SER A O 1
ATOM 791 N N . LEU A 1 98 ? -4.203 -10.477 -9.914 1 96.81 98 LEU A N 1
ATOM 792 C CA . LEU A 1 98 ? -4.832 -11.172 -8.797 1 96.81 98 LEU A CA 1
ATOM 793 C C . LEU A 1 98 ? -5.898 -10.305 -8.141 1 96.81 98 LEU A C 1
ATOM 795 O O . LEU A 1 98 ? -7.012 -10.773 -7.891 1 96.81 98 LEU A O 1
ATOM 799 N N . ALA A 1 99 ? -5.594 -9.078 -7.852 1 97.56 99 ALA A N 1
ATOM 800 C CA . ALA A 1 99 ? -6.535 -8.133 -7.258 1 97.56 99 ALA A CA 1
ATOM 801 C C . ALA A 1 99 ? -7.742 -7.918 -8.164 1 97.56 99 ALA A C 1
ATOM 803 O O . ALA A 1 99 ? -8.883 -7.852 -7.688 1 97.56 99 ALA A O 1
ATOM 804 N N . PHE A 1 100 ? -7.457 -7.805 -9.414 1 96.88 100 PHE A N 1
ATOM 805 C CA . PHE A 1 100 ? -8.508 -7.562 -10.406 1 96.88 100 PHE A CA 1
ATOM 806 C C . PHE A 1 100 ? -9.516 -8.703 -10.414 1 96.88 100 PHE A C 1
ATOM 808 O O . PHE A 1 100 ? -10.727 -8.469 -10.391 1 96.88 100 PHE A O 1
ATOM 815 N N . GLU A 1 101 ? -9.07 -9.914 -10.445 1 96.88 101 GLU A N 1
ATOM 816 C CA . GLU A 1 101 ? -9.945 -11.078 -10.461 1 96.88 101 GLU A CA 1
ATOM 817 C C . GLU A 1 101 ? -10.727 -11.195 -9.156 1 96.88 101 GLU A C 1
ATOM 819 O O . GLU A 1 101 ? -11.906 -11.547 -9.164 1 96.88 101 GLU A O 1
ATOM 824 N N . ALA A 1 102 ? -10.062 -10.969 -8.062 1 97.81 102 ALA A N 1
ATOM 825 C CA . ALA A 1 102 ? -10.742 -10.992 -6.766 1 97.81 102 ALA A CA 1
ATOM 826 C C . ALA A 1 102 ? -11.836 -9.93 -6.703 1 97.81 102 ALA A C 1
ATOM 828 O O . ALA A 1 102 ? -12.922 -10.172 -6.164 1 97.81 102 ALA A O 1
ATOM 829 N N . GLN A 1 103 ? -11.547 -8.75 -7.242 1 96.56 103 GLN A N 1
ATOM 830 C CA . GLN A 1 103 ? -12.508 -7.652 -7.27 1 96.56 103 GLN A CA 1
ATOM 831 C C . GLN A 1 103 ? -13.734 -8.016 -8.086 1 96.56 103 GLN A C 1
ATOM 833 O O . GLN A 1 103 ? -14.852 -7.625 -7.746 1 96.56 103 GLN A O 1
ATOM 838 N N . LYS A 1 104 ? -13.523 -8.734 -9.164 1 97.12 104 LYS A N 1
ATOM 839 C CA . LYS A 1 104 ? -14.648 -9.188 -9.969 1 97.12 104 LYS A CA 1
ATOM 840 C C . LYS A 1 104 ? -15.594 -10.07 -9.156 1 97.12 104 LYS A C 1
ATOM 842 O O . LYS A 1 104 ? -16.812 -9.953 -9.266 1 97.12 104 LYS A O 1
ATOM 847 N N . VAL A 1 105 ? -15.047 -10.961 -8.414 1 98.12 105 VAL A N 1
ATOM 848 C CA . VAL A 1 105 ? -15.859 -11.82 -7.562 1 98.12 105 VAL A CA 1
ATOM 849 C C . VAL A 1 105 ? -16.609 -10.977 -6.539 1 98.12 105 VAL A C 1
ATOM 851 O O . VAL A 1 105 ? -17.812 -11.164 -6.328 1 98.12 105 VAL A O 1
ATOM 854 N N . TYR A 1 106 ? -15.914 -10.039 -5.91 1 97.19 106 TYR A N 1
ATOM 855 C CA . TYR A 1 106 ? -16.516 -9.133 -4.945 1 97.19 106 TYR A CA 1
ATOM 856 C C . TYR A 1 106 ? -17.719 -8.414 -5.555 1 97.19 106 TYR A C 1
ATOM 858 O O . TYR A 1 106 ? -18.797 -8.383 -4.957 1 97.19 106 TYR A O 1
ATOM 866 N N . HIS A 1 107 ? -17.547 -7.887 -6.762 1 95.94 107 HIS A N 1
ATOM 867 C CA . HIS A 1 107 ? -18.578 -7.102 -7.414 1 95.94 107 HIS A CA 1
ATOM 868 C C . HIS A 1 107 ? -19.797 -7.961 -7.73 1 95.94 107 HIS A C 1
ATOM 870 O O . HIS A 1 107 ? -20.938 -7.516 -7.562 1 95.94 107 HIS A O 1
ATOM 876 N N . THR A 1 108 ? -19.516 -9.141 -8.188 1 97.06 108 THR A N 1
ATOM 877 C CA . THR A 1 108 ? -20.641 -10.016 -8.516 1 97.06 108 THR A CA 1
ATOM 878 C C . THR A 1 108 ? -21.375 -10.445 -7.254 1 97.06 108 THR A C 1
ATOM 880 O O . THR A 1 108 ? -22.594 -10.633 -7.277 1 97.06 108 THR A O 1
ATOM 883 N N . LEU A 1 109 ? -20.703 -10.578 -6.117 1 96.75 109 LEU A N 1
ATOM 884 C CA . LEU A 1 109 ? -21.328 -10.938 -4.852 1 96.75 109 LEU A CA 1
ATOM 885 C C . LEU A 1 109 ? -22.188 -9.797 -4.328 1 96.75 109 LEU A C 1
ATOM 887 O O . LEU A 1 109 ? -23.266 -10.023 -3.756 1 96.75 109 LEU A O 1
ATOM 891 N N . LYS A 1 110 ? -21.719 -8.594 -4.551 1 93.12 110 LYS A N 1
ATOM 892 C CA . LYS A 1 110 ? -22.375 -7.43 -3.959 1 93.12 110 LYS A CA 1
ATOM 893 C C . LYS A 1 110 ? -23.484 -6.91 -4.855 1 93.12 110 LYS A C 1
ATOM 895 O O . LYS A 1 110 ? -24.516 -6.426 -4.367 1 93.12 110 LYS A O 1
ATOM 900 N N . PHE A 1 111 ? -23.266 -6.992 -6.156 1 93.44 111 PHE A N 1
ATOM 901 C CA . PHE A 1 111 ? -24.156 -6.25 -7.039 1 93.44 111 PHE A CA 1
ATOM 902 C C . PHE A 1 111 ? -24.734 -7.156 -8.117 1 93.44 111 PHE A C 1
ATOM 904 O O . PHE A 1 111 ? -25.578 -6.738 -8.906 1 93.44 111 PHE A O 1
ATOM 911 N N . GLY A 1 112 ? -24.266 -8.414 -8.195 1 96.62 112 GLY A N 1
ATOM 912 C CA . GLY A 1 112 ? -24.734 -9.359 -9.203 1 96.62 112 GLY A CA 1
ATOM 913 C C . GLY A 1 112 ? -25.547 -10.508 -8.617 1 96.62 112 GLY A C 1
ATOM 914 O O . GLY A 1 112 ? -26.172 -10.352 -7.57 1 96.62 112 GLY A O 1
ATOM 915 N N . THR A 1 113 ? -25.641 -11.641 -9.438 1 97.38 113 THR A N 1
ATOM 916 C CA . THR A 1 113 ? -26.359 -12.828 -8.992 1 97.38 113 THR A CA 1
ATOM 917 C C . THR A 1 113 ? -25.406 -13.852 -8.398 1 97.38 113 THR A C 1
ATOM 919 O O . THR A 1 113 ? -24.203 -13.812 -8.672 1 97.38 113 THR A O 1
ATOM 922 N N . LEU A 1 114 ? -25.984 -14.75 -7.609 1 97.69 114 LEU A N 1
ATOM 923 C CA . LEU A 1 114 ? -25.188 -15.82 -7.012 1 97.69 114 LEU A CA 1
ATOM 924 C C . LEU A 1 114 ? -24.531 -16.688 -8.086 1 97.69 114 LEU A C 1
ATOM 926 O O . LEU A 1 114 ? -23.391 -17.125 -7.938 1 97.69 114 LEU A O 1
ATOM 930 N N . GLU A 1 115 ? -25.266 -16.891 -9.156 1 97.81 115 GLU A N 1
ATOM 931 C CA . GLU A 1 115 ? -24.766 -17.703 -10.258 1 97.81 115 GLU A CA 1
ATOM 932 C C . GLU A 1 115 ? -23.578 -17.031 -10.938 1 97.81 115 GLU A C 1
ATOM 934 O O . GLU A 1 115 ? -22.594 -17.688 -11.305 1 97.81 115 GLU A O 1
ATOM 939 N N . GLU A 1 116 ? -23.656 -15.773 -11.062 1 97.88 116 GLU A N 1
ATOM 940 C CA . GLU A 1 116 ? -22.547 -15.016 -11.625 1 97.88 116 GLU A CA 1
ATOM 941 C C . GLU A 1 116 ? -21.312 -15.102 -10.734 1 97.88 116 GLU A C 1
ATOM 943 O O . GLU A 1 116 ? -20.188 -15.227 -11.227 1 97.88 116 GLU A O 1
ATOM 948 N N . ALA A 1 117 ? -21.578 -15 -9.477 1 98.19 117 ALA A N 1
ATOM 949 C CA . ALA A 1 117 ? -20.484 -15.07 -8.516 1 98.19 117 ALA A CA 1
ATOM 950 C C . ALA A 1 117 ? -19.812 -16.438 -8.547 1 98.19 117 ALA A C 1
ATOM 952 O O . ALA A 1 117 ? -18.594 -16.547 -8.477 1 98.19 117 ALA A O 1
ATOM 953 N N . ARG A 1 118 ? -20.609 -17.5 -8.633 1 98.25 118 ARG A N 1
ATOM 954 C CA . ARG A 1 118 ? -20.094 -18.859 -8.734 1 98.25 118 ARG A CA 1
ATOM 955 C C . ARG A 1 118 ? -19.25 -19.031 -9.984 1 98.25 118 ARG A C 1
ATOM 957 O O . ARG A 1 118 ? -18.188 -19.672 -9.938 1 98.25 118 ARG A O 1
ATOM 964 N N . LYS A 1 119 ? -19.688 -18.484 -11.039 1 97.38 119 LYS A N 1
ATOM 965 C CA . LYS A 1 119 ? -18.922 -18.547 -12.289 1 97.38 119 LYS A CA 1
ATOM 966 C C . LYS A 1 119 ? -17.609 -17.781 -12.172 1 97.38 119 LYS A C 1
ATOM 968 O O . LYS A 1 119 ? -16.562 -18.266 -12.602 1 97.38 119 LYS A O 1
ATOM 973 N N . GLN A 1 120 ? -17.719 -16.594 -11.594 1 97.31 120 GLN A N 1
ATOM 974 C CA . GLN A 1 120 ? -16.531 -15.75 -11.484 1 97.31 120 GLN A CA 1
ATOM 975 C C . GLN A 1 120 ? -15.469 -16.391 -10.609 1 97.31 120 GLN A C 1
ATOM 977 O O . GLN A 1 120 ? -14.289 -16.391 -10.953 1 97.31 120 GLN A O 1
ATOM 982 N N . VAL A 1 121 ? -15.867 -16.906 -9.438 1 97.94 121 VAL A N 1
ATOM 983 C CA . VAL A 1 121 ? -14.891 -17.516 -8.531 1 97.94 121 VAL A CA 1
ATOM 984 C C . VAL A 1 121 ? -14.312 -18.781 -9.164 1 97.94 121 VAL A C 1
ATOM 986 O O . VAL A 1 121 ? -13.148 -19.109 -8.945 1 97.94 121 VAL A O 1
ATOM 989 N N . GLY A 1 122 ? -15.055 -19.469 -9.977 1 96.69 122 GLY A N 1
ATOM 990 C CA . GLY A 1 122 ? -14.609 -20.672 -10.68 1 96.69 122 GLY A CA 1
ATOM 991 C C . GLY A 1 122 ? -13.461 -20.406 -11.633 1 96.69 122 GLY A C 1
ATOM 992 O O . GLY A 1 122 ? -12.719 -21.328 -11.992 1 96.69 122 GLY A O 1
ATOM 993 N N . MET A 1 123 ? -13.266 -19.188 -12 1 93.69 123 MET A N 1
ATOM 994 C CA . MET A 1 123 ? -12.195 -18.797 -12.922 1 93.69 123 MET A CA 1
ATOM 995 C C . MET A 1 123 ? -10.859 -18.734 -12.195 1 93.69 123 MET A C 1
ATOM 997 O O . MET A 1 123 ? -9.805 -18.719 -12.836 1 93.69 123 MET A O 1
ATOM 1001 N N . ILE A 1 124 ? -10.945 -18.719 -10.836 1 93.5 124 ILE A N 1
ATOM 1002 C CA . ILE A 1 124 ? -9.68 -18.469 -10.156 1 93.5 124 ILE A CA 1
ATOM 1003 C C . ILE A 1 124 ? -9.398 -19.594 -9.156 1 93.5 124 ILE A C 1
ATOM 1005 O O . ILE A 1 124 ? -8.383 -19.562 -8.461 1 93.5 124 ILE A O 1
ATOM 1009 N N . VAL A 1 125 ? -10.328 -20.516 -9.031 1 94.62 125 VAL A N 1
ATOM 1010 C CA . VAL A 1 125 ? -10.102 -21.641 -8.125 1 94.62 125 VAL A CA 1
ATOM 1011 C C . VAL A 1 125 ? -10.188 -22.953 -8.898 1 94.62 125 VAL A C 1
ATOM 1013 O O . VAL A 1 125 ? -10.773 -23.016 -9.977 1 94.62 125 VAL A O 1
ATOM 1016 N N . GLY A 1 126 ? -9.555 -24.031 -8.367 1 89.94 126 GLY A N 1
ATOM 1017 C CA . GLY A 1 126 ? -9.586 -25.344 -8.992 1 89.94 126 GLY A CA 1
ATOM 1018 C C . GLY A 1 126 ? -10.734 -26.203 -8.5 1 89.94 126 GLY A C 1
ATOM 1019 O O . GLY A 1 126 ? -11.039 -27.234 -9.094 1 89.94 126 GLY A O 1
ATOM 1020 N N . ARG A 1 127 ? -11.453 -25.75 -7.473 1 92.5 127 ARG A N 1
ATOM 1021 C CA . ARG A 1 127 ? -12.516 -26.578 -6.887 1 92.5 127 ARG A CA 1
ATOM 1022 C C . ARG A 1 127 ? -13.844 -26.312 -7.578 1 92.5 127 ARG A C 1
ATOM 1024 O O . ARG A 1 127 ? -13.992 -25.344 -8.312 1 92.5 127 ARG A O 1
ATOM 1031 N N . GLU A 1 128 ? -14.812 -27.203 -7.309 1 94.81 128 GLU A N 1
ATOM 1032 C CA . GLU A 1 128 ? -16.156 -27.031 -7.844 1 94.81 128 GLU A CA 1
ATOM 1033 C C . GLU A 1 128 ? -16.875 -25.859 -7.168 1 94.81 128 GLU A C 1
ATOM 1035 O O . GLU A 1 128 ? -16.812 -25.719 -5.949 1 94.81 128 GLU A O 1
ATOM 1040 N N . THR A 1 129 ? -17.516 -25.062 -7.965 1 97.19 129 THR A N 1
ATOM 1041 C CA . THR A 1 129 ? -18.031 -23.812 -7.406 1 97.19 129 THR A CA 1
ATOM 1042 C C . THR A 1 129 ? -19.547 -23.734 -7.602 1 97.19 129 THR A C 1
ATOM 1044 O O . THR A 1 129 ? -20.188 -22.797 -7.121 1 97.19 129 THR A O 1
ATOM 1047 N N . SER A 1 130 ? -20.188 -24.703 -8.266 1 95.38 130 SER A N 1
ATOM 1048 C CA . SER A 1 130 ? -21.578 -24.625 -8.711 1 95.38 130 SER A CA 1
ATOM 1049 C C . SER A 1 130 ? -22.531 -24.578 -7.52 1 95.38 130 SER A C 1
ATOM 1051 O O . SER A 1 130 ? -23.656 -24.094 -7.645 1 95.38 130 SER A O 1
ATOM 1053 N N . GLN A 1 131 ? -22.125 -25 -6.348 1 95.31 131 GLN A N 1
ATOM 1054 C CA . GLN A 1 131 ? -23.047 -25.078 -5.211 1 95.31 131 GLN A CA 1
ATOM 1055 C C . GLN A 1 131 ? -22.547 -24.234 -4.047 1 95.31 131 GLN A C 1
ATOM 1057 O O . GLN A 1 131 ? -23.047 -24.359 -2.924 1 95.31 131 GLN A O 1
ATOM 1062 N N . LEU A 1 132 ? -21.609 -23.359 -4.297 1 97.31 132 LEU A N 1
ATOM 1063 C CA . LEU A 1 132 ? -21.016 -22.594 -3.203 1 97.31 132 LEU A CA 1
ATOM 1064 C C . LEU A 1 132 ? -21.969 -21.5 -2.723 1 97.31 132 LEU A C 1
ATOM 1066 O O . LEU A 1 132 ? -22.656 -20.875 -3.529 1 97.31 132 LEU A O 1
ATOM 1070 N N . THR A 1 133 ? -22.031 -21.312 -1.412 1 97.56 133 THR A N 1
ATOM 1071 C CA . THR A 1 133 ? -22.75 -20.203 -0.804 1 97.56 133 THR A CA 1
ATOM 1072 C C . THR A 1 133 ? -21.953 -18.906 -0.924 1 97.56 133 THR A C 1
ATOM 1074 O O . THR A 1 133 ? -20.766 -18.938 -1.252 1 97.56 133 THR A O 1
ATOM 1077 N N . PRO A 1 134 ? -22.594 -17.766 -0.717 1 97.94 134 PRO A N 1
ATOM 1078 C CA . PRO A 1 134 ? -21.859 -16.5 -0.74 1 97.94 134 PRO A CA 1
ATOM 1079 C C . PRO A 1 134 ? -20.656 -16.516 0.206 1 97.94 134 PRO A C 1
ATOM 1081 O O . PRO A 1 134 ? -19.594 -15.992 -0.137 1 97.94 134 PRO A O 1
ATOM 1084 N N . GLU A 1 135 ? -20.875 -17.062 1.316 1 97.88 135 GLU A N 1
ATOM 1085 C CA . GLU A 1 135 ? -19.781 -17.141 2.283 1 97.88 135 GLU A CA 1
ATOM 1086 C C . GLU A 1 135 ? -18.656 -18.016 1.75 1 97.88 135 GLU A C 1
ATOM 1088 O O . GLU A 1 135 ? -17.484 -17.641 1.872 1 97.88 135 GLU A O 1
ATOM 1093 N N . GLU A 1 136 ? -19.016 -19.125 1.158 1 97.5 136 GLU A N 1
ATOM 1094 C CA . GLU A 1 136 ? -18 -20.031 0.625 1 97.5 136 GLU A CA 1
ATOM 1095 C C . GLU A 1 136 ? -17.266 -19.406 -0.561 1 97.5 136 GLU A C 1
ATOM 1097 O O . GLU A 1 136 ? -16.078 -19.656 -0.753 1 97.5 136 GLU A O 1
ATOM 1102 N N . ILE A 1 137 ? -17.984 -18.656 -1.353 1 98.5 137 ILE A N 1
ATOM 1103 C CA . ILE A 1 137 ? -17.375 -17.938 -2.467 1 98.5 137 ILE A CA 1
ATOM 1104 C C . ILE A 1 137 ? -16.359 -16.922 -1.938 1 98.5 137 ILE A C 1
ATOM 1106 O O . ILE A 1 137 ? -15.25 -16.812 -2.467 1 98.5 137 ILE A O 1
ATOM 1110 N N . SER A 1 138 ? -16.75 -16.234 -0.896 1 98.56 138 SER A N 1
ATOM 1111 C CA . SER A 1 138 ? -15.844 -15.273 -0.279 1 98.56 138 SER A CA 1
ATOM 1112 C C . SER A 1 138 ? -14.602 -15.953 0.283 1 98.56 138 SER A C 1
ATOM 1114 O O . SER A 1 138 ? -13.484 -15.477 0.091 1 98.56 138 SER A O 1
ATOM 1116 N N . LYS A 1 139 ? -14.836 -17.078 0.915 1 98.25 139 LYS A N 1
ATOM 1117 C CA . LYS A 1 139 ? -13.727 -17.828 1.479 1 98.25 139 LYS A CA 1
ATOM 1118 C C . LYS A 1 139 ? -12.75 -18.266 0.39 1 98.25 139 LYS A C 1
ATOM 1120 O O . LYS A 1 139 ? -11.539 -18.109 0.532 1 98.25 139 LYS A O 1
ATOM 1125 N N . ALA A 1 140 ? -13.32 -18.812 -0.624 1 98.19 140 ALA A N 1
ATOM 1126 C CA . ALA A 1 140 ? -12.5 -19.297 -1.733 1 98.19 140 ALA A CA 1
ATOM 1127 C C . ALA A 1 140 ? -11.664 -18.172 -2.334 1 98.19 140 ALA A C 1
ATOM 1129 O O . ALA A 1 140 ? -10.5 -18.375 -2.68 1 98.19 140 ALA A O 1
ATOM 1130 N N . THR A 1 141 ? -12.25 -17 -2.447 1 98.62 141 THR A N 1
ATOM 1131 C CA . THR A 1 141 ? -11.57 -15.844 -3.018 1 98.62 141 THR A CA 1
ATOM 1132 C C . THR A 1 141 ? -10.438 -15.375 -2.105 1 98.62 141 THR A C 1
ATOM 1134 O O . THR A 1 141 ? -9.328 -15.109 -2.572 1 98.62 141 THR A O 1
ATOM 1137 N N . ILE A 1 142 ? -10.742 -15.289 -0.841 1 98.69 142 ILE A N 1
ATOM 1138 C CA . ILE A 1 142 ? -9.766 -14.836 0.143 1 98.69 142 ILE A CA 1
ATOM 1139 C C . ILE A 1 142 ? -8.594 -15.82 0.194 1 98.69 142 ILE A C 1
ATOM 1141 O O . ILE A 1 142 ? -7.434 -15.414 0.225 1 98.69 142 ILE A O 1
ATOM 1145 N N . GLU A 1 143 ? -8.875 -17.109 0.183 1 98.31 143 GLU A N 1
ATOM 1146 C CA . GLU A 1 143 ? -7.844 -18.156 0.161 1 98.31 143 GLU A CA 1
ATOM 1147 C C . GLU A 1 143 ? -6.957 -18.016 -1.072 1 98.31 143 GLU A C 1
ATOM 1149 O O . GLU A 1 143 ? -5.73 -18.125 -0.975 1 98.31 143 GLU A O 1
ATOM 1154 N N . THR A 1 144 ? -7.582 -17.781 -2.215 1 98.12 144 THR A N 1
ATOM 1155 C CA . THR A 1 144 ? -6.855 -17.625 -3.471 1 98.12 144 THR A CA 1
ATOM 1156 C C . THR A 1 144 ? -5.914 -16.422 -3.404 1 98.12 144 THR A C 1
ATOM 1158 O O . THR A 1 144 ? -4.75 -16.516 -3.791 1 98.12 144 THR A O 1
ATOM 1161 N N . VAL A 1 145 ? -6.43 -15.305 -2.887 1 98.5 145 VAL A N 1
ATOM 1162 C CA . VAL A 1 145 ? -5.613 -14.102 -2.793 1 98.5 145 VAL A CA 1
ATOM 1163 C C . VAL A 1 145 ? -4.453 -14.336 -1.83 1 98.5 145 VAL A C 1
ATOM 1165 O O . VAL A 1 145 ? -3.307 -13.992 -2.133 1 98.5 145 VAL A O 1
ATOM 1168 N N . ALA A 1 146 ? -4.727 -14.922 -0.713 1 98.56 146 ALA A N 1
ATOM 1169 C CA . ALA A 1 146 ? -3.701 -15.164 0.301 1 98.56 146 ALA A CA 1
ATOM 1170 C C . ALA A 1 146 ? -2.609 -16.094 -0.231 1 98.56 146 ALA A C 1
ATOM 1172 O O . ALA A 1 146 ? -1.423 -15.758 -0.162 1 98.56 146 ALA A O 1
ATOM 1173 N N . GLU A 1 147 ? -3.023 -17.203 -0.744 1 97.38 147 GLU A N 1
ATOM 1174 C CA . GLU A 1 147 ? -2.07 -18.188 -1.252 1 97.38 147 GLU A CA 1
ATOM 1175 C C . GLU A 1 147 ? -1.238 -17.609 -2.395 1 97.38 147 GLU A C 1
ATOM 1177 O O . GLU A 1 147 ? -0.017 -17.781 -2.424 1 97.38 147 GLU A O 1
ATOM 1182 N N . ASN A 1 148 ? -1.85 -16.906 -3.303 1 97.81 148 ASN A N 1
ATOM 1183 C CA . ASN A 1 148 ? -1.152 -16.391 -4.477 1 97.81 148 ASN A CA 1
ATOM 1184 C C . ASN A 1 148 ? -0.358 -15.133 -4.148 1 97.81 148 ASN A C 1
ATOM 1186 O O . ASN A 1 148 ? 0.468 -14.688 -4.945 1 97.81 148 ASN A O 1
ATOM 1190 N N . THR A 1 149 ? -0.609 -14.508 -3.008 1 98.56 149 THR A N 1
ATOM 1191 C CA . THR A 1 149 ? 0.307 -13.477 -2.543 1 98.56 149 THR A CA 1
ATOM 1192 C C . THR A 1 149 ? 1.725 -14.023 -2.416 1 98.56 149 THR A C 1
ATOM 1194 O O . THR A 1 149 ? 2.691 -13.352 -2.785 1 98.56 149 THR A O 1
ATOM 1197 N N . SER A 1 150 ? 1.838 -15.227 -1.899 1 98.38 150 SER A N 1
ATOM 1198 C CA . SER A 1 150 ? 3.133 -15.891 -1.81 1 98.38 150 SER A CA 1
ATOM 1199 C C . SER A 1 150 ? 3.607 -16.359 -3.18 1 98.38 150 SER A C 1
ATOM 1201 O O . SER A 1 150 ? 4.676 -15.961 -3.645 1 98.38 150 SER A O 1
ATOM 1203 N N . ASP A 1 151 ? 2.732 -17.062 -3.906 1 97.38 151 ASP A N 1
ATOM 1204 C CA . ASP A 1 151 ? 3.107 -17.781 -5.125 1 97.38 151 ASP A CA 1
ATOM 1205 C C . ASP A 1 151 ? 3.295 -16.797 -6.289 1 97.38 151 ASP A C 1
ATOM 1207 O O . ASP A 1 151 ? 4.227 -16.953 -7.082 1 97.38 151 ASP A O 1
ATOM 1211 N N . GLY A 1 152 ? 2.4 -15.914 -6.348 1 97.75 152 GLY A N 1
ATOM 1212 C CA . GLY A 1 152 ? 2.328 -15.102 -7.551 1 97.75 152 GLY A CA 1
ATOM 1213 C C . GLY A 1 152 ? 3 -13.75 -7.398 1 97.75 152 GLY A C 1
ATOM 1214 O O . GLY A 1 152 ? 3.219 -13.039 -8.383 1 97.75 152 GLY A O 1
ATOM 1215 N N . VAL A 1 153 ? 3.402 -13.359 -6.16 1 98.44 153 VAL A N 1
ATOM 1216 C CA . VAL A 1 153 ? 3.891 -11.992 -5.996 1 98.44 153 VAL A CA 1
ATOM 1217 C C . VAL A 1 153 ? 5.207 -12.008 -5.227 1 98.44 153 VAL A C 1
ATOM 1219 O O . VAL A 1 153 ? 6.266 -11.703 -5.785 1 98.44 153 VAL A O 1
ATOM 1222 N N . ILE A 1 154 ? 5.23 -12.492 -3.994 1 98.81 154 ILE A N 1
ATOM 1223 C CA . ILE A 1 154 ? 6.414 -12.422 -3.145 1 98.81 154 ILE A CA 1
ATOM 1224 C C . ILE A 1 154 ? 7.492 -13.359 -3.676 1 98.81 154 ILE A C 1
ATOM 1226 O O . ILE A 1 154 ? 8.672 -13.016 -3.689 1 98.81 154 ILE A O 1
ATOM 1230 N N . GLY A 1 155 ? 7.066 -14.594 -4.047 1 98.81 155 GLY A N 1
ATOM 1231 C CA . GLY A 1 155 ? 8.016 -15.531 -4.633 1 98.81 155 GLY A CA 1
ATOM 1232 C C . GLY A 1 155 ? 8.742 -14.969 -5.836 1 98.81 155 GLY A C 1
ATOM 1233 O O . GLY A 1 155 ? 9.969 -14.875 -5.832 1 98.81 155 GLY A O 1
ATOM 1234 N N . PRO A 1 156 ? 7.977 -14.57 -6.863 1 98.75 156 PRO A N 1
ATOM 1235 C CA . PRO A 1 156 ? 8.609 -13.977 -8.039 1 98.75 156 PRO A CA 1
ATOM 1236 C C . PRO A 1 156 ? 9.438 -12.734 -7.703 1 98.75 156 PRO A C 1
ATOM 1238 O O . PRO A 1 156 ? 10.5 -12.516 -8.289 1 98.75 156 PRO A O 1
ATOM 1241 N N . LEU A 1 157 ? 8.984 -11.914 -6.785 1 98.81 157 LEU A N 1
ATOM 1242 C CA . LEU A 1 157 ? 9.719 -10.719 -6.391 1 98.81 157 LEU A CA 1
ATOM 1243 C C . LEU A 1 157 ? 11.062 -11.078 -5.77 1 98.81 157 LEU A C 1
ATOM 1245 O O . LEU A 1 157 ? 12.078 -10.445 -6.059 1 98.81 157 LEU A O 1
ATOM 1249 N N . LEU A 1 158 ? 11.062 -12.047 -4.906 1 98.81 158 LEU A N 1
ATOM 1250 C CA . LEU A 1 158 ? 12.305 -12.531 -4.328 1 98.81 158 LEU A CA 1
ATOM 1251 C C . LEU A 1 158 ? 13.258 -13.023 -5.414 1 98.81 158 LEU A C 1
ATOM 1253 O O . LEU A 1 158 ? 14.453 -12.719 -5.379 1 98.81 158 LEU A O 1
ATOM 1257 N N . CYS A 1 159 ? 12.734 -13.766 -6.371 1 98.81 159 CYS A N 1
ATOM 1258 C CA . CYS A 1 159 ? 13.531 -14.289 -7.477 1 98.81 159 CYS A CA 1
ATOM 1259 C C . CYS A 1 159 ? 14.164 -13.148 -8.273 1 98.81 159 CYS A C 1
ATOM 1261 O O . CYS A 1 159 ? 15.312 -13.258 -8.711 1 98.81 159 CYS A O 1
ATOM 1263 N N . LEU A 1 160 ? 13.398 -12.102 -8.469 1 98.69 160 LEU A N 1
ATOM 1264 C CA . LEU A 1 160 ? 13.93 -10.953 -9.211 1 98.69 160 LEU A CA 1
ATOM 1265 C C . LEU A 1 160 ? 15.141 -10.359 -8.5 1 98.69 160 LEU A C 1
ATOM 1267 O O . LEU A 1 160 ? 16.109 -9.961 -9.148 1 98.69 160 LEU A O 1
ATOM 1271 N N . PHE A 1 161 ? 15.102 -10.281 -7.172 1 98.31 161 PHE A N 1
ATOM 1272 C CA . PHE A 1 161 ? 16.203 -9.711 -6.406 1 98.31 161 PHE A CA 1
ATOM 1273 C C . PHE A 1 161 ? 17.391 -10.656 -6.383 1 98.31 161 PHE A C 1
ATOM 1275 O O . PHE A 1 161 ? 18.547 -10.219 -6.293 1 98.31 161 PHE A O 1
ATOM 1282 N N . LEU A 1 162 ? 17.172 -12.008 -6.508 1 97.5 162 LEU A N 1
ATOM 1283 C CA . LEU A 1 162 ? 18.234 -12.984 -6.34 1 97.5 162 LEU A CA 1
ATOM 1284 C C . LEU A 1 162 ? 18.875 -13.336 -7.684 1 97.5 162 LEU A C 1
ATOM 1286 O O . LEU A 1 162 ? 20.078 -13.547 -7.766 1 97.5 162 LEU A O 1
ATOM 1290 N N . GLY A 1 163 ? 17.984 -13.492 -8.695 1 97.25 163 GLY A N 1
ATOM 1291 C CA . GLY A 1 163 ? 18.5 -14.008 -9.953 1 97.25 163 GLY A CA 1
ATOM 1292 C C . GLY A 1 163 ? 17.891 -13.328 -11.172 1 97.25 163 GLY A C 1
ATOM 1293 O O . GLY A 1 163 ? 18.141 -13.742 -12.305 1 97.25 163 GLY A O 1
ATOM 1294 N N . GLY A 1 164 ? 17.094 -12.344 -10.938 1 98.19 164 GLY A N 1
ATOM 1295 C CA . GLY A 1 164 ? 16.516 -11.594 -12.047 1 98.19 164 GLY A CA 1
ATOM 1296 C C . GLY A 1 164 ? 15.352 -12.32 -12.703 1 98.19 164 GLY A C 1
ATOM 1297 O O . GLY A 1 164 ? 14.773 -13.242 -12.125 1 98.19 164 GLY A O 1
ATOM 1298 N N . PRO A 1 165 ? 15.023 -11.828 -13.922 1 98.31 165 PRO A N 1
ATOM 1299 C CA . PRO A 1 165 ? 13.82 -12.359 -14.562 1 98.31 165 PRO A CA 1
ATOM 1300 C C . PRO A 1 165 ? 13.961 -13.82 -14.977 1 98.31 165 PRO A C 1
ATOM 1302 O O . PRO A 1 165 ? 12.961 -14.531 -15.117 1 98.31 165 PRO A O 1
ATOM 1305 N N . ILE A 1 166 ? 15.242 -14.266 -15.188 1 98.56 166 ILE A N 1
ATOM 1306 C CA . ILE A 1 166 ? 15.453 -15.672 -15.523 1 98.56 166 ILE A CA 1
ATOM 1307 C C . ILE A 1 166 ? 14.961 -16.547 -14.375 1 98.56 166 ILE A C 1
ATOM 1309 O O . ILE A 1 166 ? 14.18 -17.484 -14.594 1 98.56 166 ILE A O 1
ATOM 1313 N N . LEU A 1 167 ? 15.359 -16.219 -13.195 1 98.69 167 LEU A N 1
ATOM 1314 C CA . LEU A 1 167 ? 14.938 -16.984 -12.031 1 98.69 167 LEU A CA 1
ATOM 1315 C C . LEU A 1 167 ? 13.445 -16.812 -11.781 1 98.69 167 LEU A C 1
ATOM 1317 O O . LEU A 1 167 ? 12.758 -17.766 -11.398 1 98.69 167 LEU A O 1
ATOM 1321 N N . ALA A 1 168 ? 12.922 -15.617 -11.977 1 98.75 168 ALA A N 1
ATOM 1322 C CA . ALA A 1 168 ? 11.508 -15.336 -11.766 1 98.75 168 ALA A CA 1
ATOM 1323 C C . ALA A 1 168 ? 10.641 -16.141 -12.727 1 98.75 168 ALA A C 1
ATOM 1325 O O . ALA A 1 168 ? 9.617 -16.703 -12.328 1 98.75 168 ALA A O 1
ATOM 1326 N N . MET A 1 169 ? 11.055 -16.188 -13.969 1 98.56 169 MET A N 1
ATOM 1327 C CA . MET A 1 169 ? 10.297 -16.938 -14.977 1 98.56 169 MET A CA 1
ATOM 1328 C C . MET A 1 169 ? 10.344 -18.438 -14.695 1 98.56 169 MET A C 1
ATOM 1330 O O . MET A 1 169 ? 9.352 -19.141 -14.914 1 98.56 169 MET A O 1
ATOM 1334 N N . THR A 1 170 ? 11.484 -18.875 -14.273 1 98.69 170 THR A N 1
ATOM 1335 C CA . THR A 1 170 ? 11.617 -20.281 -13.891 1 98.69 170 THR A CA 1
ATOM 1336 C C . THR A 1 170 ? 10.688 -20.609 -12.727 1 98.69 170 THR A C 1
ATOM 1338 O O . THR A 1 170 ? 10.023 -21.641 -12.734 1 98.69 170 THR A O 1
ATOM 1341 N N . TYR A 1 171 ? 10.633 -19.766 -11.781 1 98.69 171 TYR A N 1
ATOM 1342 C CA . TYR A 1 171 ? 9.742 -19.906 -10.641 1 98.69 171 TYR A CA 1
ATOM 1343 C C . TYR A 1 171 ? 8.281 -19.953 -11.086 1 98.69 171 TYR A C 1
ATOM 1345 O O . TYR A 1 171 ? 7.508 -20.781 -10.609 1 98.69 171 TYR A O 1
ATOM 1353 N N . LYS A 1 172 ? 7.926 -19.125 -12.016 1 98.31 172 LYS A N 1
ATOM 1354 C CA . LYS A 1 172 ? 6.555 -19.078 -12.516 1 98.31 172 LYS A CA 1
ATOM 1355 C C . LYS A 1 172 ? 6.18 -20.375 -13.227 1 98.31 172 LYS A C 1
ATOM 1357 O O . LYS A 1 172 ? 5.031 -20.812 -13.172 1 98.31 172 LYS A O 1
ATOM 1362 N N . ALA A 1 173 ? 7.125 -20.891 -13.906 1 98.56 173 ALA A N 1
ATOM 1363 C CA . ALA A 1 173 ? 6.871 -22.172 -14.578 1 98.56 173 ALA A CA 1
ATOM 1364 C C . ALA A 1 173 ? 6.555 -23.266 -13.562 1 98.56 173 ALA A C 1
ATOM 1366 O O . ALA A 1 173 ? 5.637 -24.062 -13.766 1 98.56 173 ALA A O 1
ATOM 1367 N N . ILE A 1 174 ? 7.312 -23.281 -12.5 1 98.56 174 ILE A N 1
ATOM 1368 C CA . ILE A 1 174 ? 7.113 -24.266 -11.438 1 98.56 174 ILE A CA 1
ATOM 1369 C C . ILE A 1 174 ? 5.723 -24.094 -10.836 1 98.56 174 ILE A C 1
ATOM 1371 O O . ILE A 1 174 ? 4.98 -25.062 -10.68 1 98.56 174 ILE A O 1
ATOM 1375 N N . ASN A 1 175 ? 5.383 -22.906 -10.602 1 97.69 175 ASN A N 1
ATOM 1376 C CA . ASN A 1 175 ? 4.09 -22.609 -10 1 97.69 175 ASN A CA 1
ATOM 1377 C C . ASN A 1 175 ? 2.939 -22.938 -10.945 1 97.69 175 ASN A C 1
ATOM 1379 O O . ASN A 1 175 ? 1.875 -23.375 -10.508 1 97.69 175 ASN A O 1
ATOM 1383 N N . THR A 1 176 ? 3.141 -22.562 -12.188 1 97.06 176 THR A N 1
ATOM 1384 C CA . THR A 1 176 ? 2.102 -22.812 -13.18 1 97.06 176 THR A CA 1
ATOM 1385 C C . THR A 1 176 ? 1.845 -24.312 -13.312 1 97.06 176 THR A C 1
ATOM 1387 O O . THR A 1 176 ? 0.695 -24.75 -13.43 1 97.06 176 THR A O 1
ATOM 1390 N N . LEU A 1 177 ? 2.875 -25.109 -13.328 1 97.38 177 LEU A N 1
ATOM 1391 C CA . LEU A 1 177 ? 2.744 -26.562 -13.375 1 97.38 177 LEU A CA 1
ATOM 1392 C C . LEU A 1 177 ? 1.913 -27.078 -12.203 1 97.38 177 LEU A C 1
ATOM 1394 O O . LEU A 1 177 ? 0.982 -27.859 -12.391 1 97.38 177 LEU A O 1
ATOM 1398 N N . ASP A 1 178 ? 2.277 -26.625 -11.047 1 96.62 178 ASP A N 1
ATOM 1399 C CA . ASP A 1 178 ? 1.56 -27.062 -9.852 1 96.62 178 ASP A CA 1
ATOM 1400 C C . ASP A 1 178 ? 0.084 -26.688 -9.93 1 96.62 178 ASP A C 1
ATOM 1402 O O . ASP A 1 178 ? -0.792 -27.5 -9.641 1 96.62 178 ASP A O 1
ATOM 1406 N N . SER A 1 179 ? -0.233 -25.516 -10.336 1 94.25 179 SER A N 1
ATOM 1407 C CA . SER A 1 179 ? -1.602 -25.016 -10.414 1 94.25 179 SER A CA 1
ATOM 1408 C C . SER A 1 179 ? -2.426 -25.828 -11.414 1 94.25 179 SER A C 1
ATOM 1410 O O . SER A 1 179 ? -3.645 -25.953 -11.266 1 94.25 179 SER A O 1
ATOM 1412 N N . MET A 1 180 ? -1.77 -26.344 -12.367 1 93.75 180 MET A N 1
ATOM 1413 C CA . MET A 1 180 ? -2.52 -27 -13.438 1 93.75 180 MET A CA 1
ATOM 1414 C C . MET A 1 180 ? -2.596 -28.5 -13.211 1 93.75 180 MET A C 1
ATOM 1416 O O . MET A 1 180 ? -3.594 -29.141 -13.555 1 93.75 180 MET A O 1
ATOM 1420 N N . VAL A 1 181 ? -1.536 -29.078 -12.594 1 94.31 181 VAL A N 1
ATOM 1421 C CA . VAL A 1 181 ? -1.538 -30.531 -12.547 1 94.31 181 VAL A CA 1
ATOM 1422 C C . VAL A 1 181 ? -1.239 -31 -11.125 1 94.31 181 VAL A C 1
ATOM 1424 O O . VAL A 1 181 ? -1.272 -32.219 -10.844 1 94.31 181 VAL A O 1
ATOM 1427 N N . GLY A 1 182 ? -0.998 -30.078 -10.242 1 92.19 182 GLY A N 1
ATOM 1428 C CA . GLY A 1 182 ? -0.556 -30.453 -8.906 1 92.19 182 GLY A CA 1
ATOM 1429 C C . GLY A 1 182 ? -1.698 -30.828 -7.984 1 92.19 182 GLY A C 1
ATOM 1430 O O . GLY A 1 182 ? -1.683 -30.5 -6.797 1 92.19 182 GLY A O 1
ATOM 1431 N N . TYR A 1 183 ? -2.707 -31.5 -8.422 1 86.88 183 TYR A N 1
ATOM 1432 C CA . TYR A 1 183 ? -3.863 -31.891 -7.625 1 86.88 183 TYR A CA 1
ATOM 1433 C C . TYR A 1 183 ? -3.686 -33.281 -7.055 1 86.88 183 TYR A C 1
ATOM 1435 O O . TYR A 1 183 ? -2.982 -34.125 -7.633 1 86.88 183 TYR A O 1
ATOM 1443 N N . LYS A 1 184 ? -4.379 -33.531 -5.902 1 87.75 184 LYS A N 1
ATOM 1444 C CA . LYS A 1 184 ? -4.32 -34.812 -5.246 1 87.75 184 LYS A CA 1
ATOM 1445 C C . LYS A 1 184 ? -5.512 -35.688 -5.637 1 87.75 184 LYS A C 1
ATOM 1447 O O . LYS A 1 184 ? -5.996 -36.5 -4.832 1 87.75 184 LYS A O 1
ATOM 1452 N N . THR A 1 185 ? -5.914 -35.531 -6.801 1 87.19 185 THR A N 1
ATOM 1453 C CA . THR A 1 185 ? -7.008 -36.344 -7.312 1 87.19 185 THR A CA 1
ATOM 1454 C C . THR A 1 185 ? -6.469 -37.531 -8.102 1 87.19 185 THR A C 1
ATOM 1456 O O . THR A 1 185 ? -5.309 -37.531 -8.516 1 87.19 185 THR A O 1
ATOM 1459 N N . GLU A 1 186 ? -7.344 -38.531 -8.273 1 86.5 186 GLU A N 1
ATOM 1460 C CA . GLU A 1 186 ? -6.953 -39.781 -8.969 1 86.5 186 GLU A CA 1
ATOM 1461 C C . GLU A 1 186 ? -6.383 -39.469 -10.352 1 86.5 186 GLU A C 1
ATOM 1463 O O . GLU A 1 186 ? -5.398 -40.062 -10.773 1 86.5 186 GLU A O 1
ATOM 1468 N N . LYS A 1 187 ? -6.883 -38.5 -10.938 1 83.81 187 LYS A N 1
ATOM 1469 C CA . LYS A 1 187 ? -6.508 -38.125 -12.297 1 83.81 187 LYS A CA 1
ATOM 1470 C C . LYS A 1 187 ? -5.098 -37.562 -12.336 1 83.81 187 LYS A C 1
ATOM 1472 O O . LYS A 1 187 ? -4.355 -37.781 -13.297 1 83.81 187 LYS A O 1
ATOM 1477 N N . TYR A 1 188 ? -4.699 -36.906 -11.258 1 91 188 TYR A N 1
ATOM 1478 C CA . TYR A 1 188 ? -3.502 -36.062 -11.367 1 91 188 TYR A CA 1
ATOM 1479 C C . TYR A 1 188 ? -2.443 -36.5 -10.359 1 91 188 TYR A C 1
ATOM 1481 O O . TYR A 1 188 ? -1.276 -36.125 -10.477 1 91 188 TYR A O 1
ATOM 1489 N N . ARG A 1 189 ? -2.754 -37.312 -9.461 1 92.69 189 ARG A N 1
ATOM 1490 C CA . ARG A 1 189 ? -1.903 -37.625 -8.32 1 92.69 189 ARG A CA 1
ATOM 1491 C C . ARG A 1 189 ? -0.524 -38.094 -8.781 1 92.69 189 ARG A C 1
ATOM 1493 O O . ARG A 1 189 ? 0.494 -37.656 -8.25 1 92.69 189 ARG A O 1
ATOM 1500 N N . LYS A 1 190 ? -0.491 -38.969 -9.734 1 94 190 LYS A N 1
ATOM 1501 C CA . LYS A 1 190 ? 0.778 -39.531 -10.203 1 94 190 LYS A CA 1
ATOM 1502 C C . LYS A 1 190 ? 1.482 -38.562 -11.148 1 94 190 LYS A C 1
ATOM 1504 O O . LYS A 1 190 ? 2.672 -38.281 -10.992 1 94 190 LYS A O 1
ATOM 1509 N N . ILE A 1 191 ? 0.794 -37.969 -12.047 1 94.94 191 ILE A N 1
ATOM 1510 C CA . ILE A 1 191 ? 1.331 -37.094 -13.07 1 94.94 191 ILE A CA 1
ATOM 1511 C C . ILE A 1 191 ? 1.817 -35.812 -12.422 1 94.94 191 ILE A C 1
ATOM 1513 O O . ILE A 1 191 ? 2.846 -35.25 -12.828 1 94.94 191 ILE A O 1
ATOM 1517 N N . GLY A 1 192 ? 1.154 -35.281 -11.43 1 96.06 192 GLY A N 1
ATOM 1518 C CA . GLY A 1 192 ? 1.419 -33.969 -10.852 1 96.06 192 GLY A CA 1
ATOM 1519 C C . GLY A 1 192 ? 2.34 -34.031 -9.648 1 96.06 192 GLY A C 1
ATOM 1520 O O . GLY A 1 192 ? 2.697 -33 -9.086 1 96.06 192 GLY A O 1
ATOM 1521 N N . LEU A 1 193 ? 2.797 -35.25 -9.336 1 96.44 193 LEU A N 1
ATOM 1522 C CA . LEU A 1 193 ? 3.559 -35.438 -8.109 1 96.44 193 LEU A CA 1
ATOM 1523 C C . LEU A 1 193 ? 4.812 -34.562 -8.102 1 96.44 193 LEU A C 1
ATOM 1525 O O . LEU A 1 193 ? 5.074 -33.844 -7.137 1 96.44 193 LEU A O 1
ATOM 1529 N N . ILE A 1 194 ? 5.559 -34.656 -9.133 1 96.94 194 ILE A N 1
ATOM 1530 C CA . ILE A 1 194 ? 6.816 -33.906 -9.219 1 96.94 194 ILE A CA 1
ATOM 1531 C C . ILE A 1 194 ? 6.535 -32.406 -9.242 1 96.94 194 ILE A C 1
ATOM 1533 O O . ILE A 1 194 ? 7.223 -31.641 -8.578 1 96.94 194 ILE A O 1
ATOM 1537 N N . SER A 1 195 ? 5.559 -32 -9.984 1 97.62 195 SER A N 1
ATOM 1538 C CA . SER A 1 195 ? 5.184 -30.594 -10.055 1 97.62 195 SER A CA 1
ATOM 1539 C C . SER A 1 195 ? 4.824 -30.062 -8.68 1 97.62 195 SER A C 1
ATOM 1541 O O . SER A 1 195 ? 5.266 -28.969 -8.297 1 97.62 195 SER A O 1
ATOM 1543 N N . ALA A 1 196 ? 4.047 -30.781 -7.941 1 97 196 ALA A N 1
ATOM 1544 C CA . ALA A 1 196 ? 3.609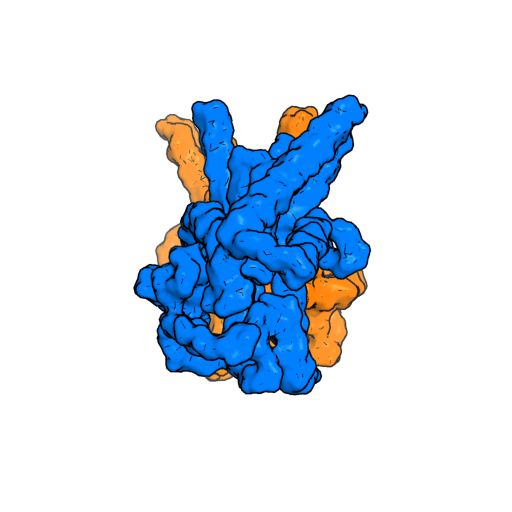 -30.375 -6.613 1 97 196 ALA A CA 1
ATOM 1545 C C . ALA A 1 196 ? 4.789 -30.281 -5.648 1 97 196 ALA A C 1
ATOM 1547 O O . ALA A 1 196 ? 4.922 -29.312 -4.906 1 97 196 ALA A O 1
ATOM 1548 N N . LYS A 1 197 ? 5.672 -31.297 -5.672 1 97.56 197 LYS A N 1
ATOM 1549 C CA . LYS A 1 197 ? 6.805 -31.344 -4.754 1 97.56 197 LYS A CA 1
ATOM 1550 C C . LYS A 1 197 ? 7.797 -30.219 -5.051 1 97.56 197 LYS A C 1
ATOM 1552 O O . LYS A 1 197 ? 8.344 -29.609 -4.129 1 97.56 197 LYS A O 1
ATOM 1557 N N . MET A 1 198 ? 8.039 -30.016 -6.281 1 98.06 198 MET A N 1
ATOM 1558 C CA . MET A 1 198 ? 8.984 -28.969 -6.66 1 98.06 198 MET A CA 1
ATOM 1559 C C . MET A 1 198 ? 8.422 -27.594 -6.336 1 98.06 198 MET A C 1
ATOM 1561 O O . MET A 1 198 ? 9.18 -26.688 -5.988 1 98.06 198 MET A O 1
ATOM 1565 N N . ASP A 1 199 ? 7.148 -27.453 -6.516 1 98.12 199 ASP A N 1
ATOM 1566 C CA . ASP A 1 199 ? 6.512 -26.203 -6.113 1 98.12 199 ASP A CA 1
ATOM 1567 C C . ASP A 1 199 ? 6.645 -25.984 -4.605 1 98.12 199 ASP A C 1
ATOM 1569 O O . ASP A 1 199 ? 6.914 -24.875 -4.16 1 98.12 199 ASP A O 1
ATOM 1573 N N . ASP A 1 200 ? 6.398 -27.062 -3.844 1 97.62 200 ASP A N 1
ATOM 1574 C CA . ASP A 1 200 ? 6.551 -26.984 -2.395 1 97.62 200 ASP A CA 1
ATOM 1575 C C . ASP A 1 200 ? 7.969 -26.562 -2.014 1 97.62 200 ASP A C 1
ATOM 1577 O O . ASP A 1 200 ? 8.164 -25.75 -1.106 1 97.62 200 ASP A O 1
ATOM 1581 N N . LEU A 1 201 ? 8.883 -27.109 -2.691 1 98.06 201 LEU A N 1
ATOM 1582 C CA . LEU A 1 201 ? 10.281 -26.781 -2.418 1 98.06 201 LEU A CA 1
ATOM 1583 C C . LEU A 1 201 ? 10.594 -25.344 -2.793 1 98.06 201 LEU A C 1
ATOM 1585 O O . LEU A 1 201 ? 11.234 -24.625 -2.025 1 98.06 201 LEU A O 1
ATOM 1589 N N . ALA A 1 202 ? 10.164 -24.906 -3.934 1 98.25 202 ALA A N 1
ATOM 1590 C CA . ALA A 1 202 ? 10.461 -23.578 -4.445 1 98.25 202 ALA A CA 1
ATOM 1591 C C . ALA A 1 202 ? 9.805 -22.5 -3.582 1 98.25 202 ALA A C 1
ATOM 1593 O O . ALA A 1 202 ? 10.344 -21.391 -3.441 1 98.25 202 ALA A O 1
ATOM 1594 N N . ASN A 1 203 ? 8.664 -22.859 -2.965 1 98.19 203 ASN A N 1
ATOM 1595 C CA . ASN A 1 203 ? 7.898 -21.875 -2.221 1 98.19 203 ASN A CA 1
ATOM 1596 C C . ASN A 1 203 ? 8.211 -21.922 -0.728 1 98.19 203 ASN A C 1
ATOM 1598 O O . ASN A 1 203 ? 7.566 -21.25 0.071 1 98.19 203 ASN A O 1
ATOM 1602 N N . LEU A 1 204 ? 9.211 -22.672 -0.31 1 98.12 204 LEU A N 1
ATOM 1603 C CA . LEU A 1 204 ? 9.555 -22.812 1.1 1 98.12 204 LEU A CA 1
ATOM 1604 C C . LEU A 1 204 ? 9.914 -21.453 1.707 1 98.12 204 LEU A C 1
ATOM 1606 O O . LEU A 1 204 ? 9.336 -21.062 2.721 1 98.12 204 LEU A O 1
ATOM 1610 N N . ILE A 1 205 ? 10.781 -20.75 1.082 1 98.5 205 ILE A N 1
ATOM 1611 C CA . ILE A 1 205 ? 11.258 -19.484 1.612 1 98.5 205 ILE A CA 1
ATOM 1612 C C . ILE A 1 205 ? 10.234 -18.391 1.335 1 98.5 205 ILE A C 1
ATOM 1614 O O . ILE A 1 205 ? 9.852 -17.641 2.238 1 98.5 205 ILE A O 1
ATOM 1618 N N . PRO A 1 206 ? 9.68 -18.312 0.125 1 98.62 206 PRO A N 1
ATOM 1619 C CA . PRO A 1 206 ? 8.68 -17.281 -0.16 1 98.62 206 PRO A CA 1
ATOM 1620 C C . PRO A 1 206 ? 7.488 -17.328 0.789 1 98.62 206 PRO A C 1
ATOM 1622 O O . PRO A 1 206 ? 6.996 -16.281 1.23 1 98.62 206 PRO A O 1
ATOM 1625 N N . ALA A 1 207 ? 7.016 -18.516 1.081 1 98.69 207 ALA A N 1
ATOM 1626 C CA . ALA A 1 207 ? 5.852 -18.656 1.953 1 98.69 207 ALA A CA 1
ATOM 1627 C C . ALA A 1 207 ? 6.137 -18.094 3.342 1 98.69 207 ALA A C 1
ATOM 1629 O O . ALA A 1 207 ? 5.289 -17.406 3.924 1 98.69 207 ALA A O 1
ATOM 1630 N N . ARG A 1 208 ? 7.266 -18.359 3.891 1 98.75 208 ARG A N 1
ATOM 1631 C CA . ARG A 1 208 ? 7.645 -17.891 5.219 1 98.75 208 ARG A CA 1
ATOM 1632 C C . ARG A 1 208 ? 7.863 -16.375 5.223 1 98.75 208 ARG A C 1
ATOM 1634 O O . ARG A 1 208 ? 7.523 -15.695 6.195 1 98.75 208 ARG A O 1
ATOM 1641 N N . LEU A 1 209 ? 8.43 -15.867 4.133 1 98.75 209 LEU A N 1
ATOM 1642 C CA . LEU A 1 209 ? 8.562 -14.422 4.004 1 98.75 209 LEU A CA 1
ATOM 1643 C C . LEU A 1 209 ? 7.191 -13.758 3.875 1 98.75 209 LEU A C 1
ATOM 1645 O O . LEU A 1 209 ? 6.953 -12.695 4.453 1 98.75 209 LEU A O 1
ATOM 1649 N N . THR A 1 210 ? 6.355 -14.398 3.09 1 98.81 210 THR A N 1
ATOM 1650 C CA . THR A 1 210 ? 4.996 -13.883 2.947 1 98.81 210 THR A CA 1
ATOM 1651 C C . THR A 1 210 ? 4.297 -13.828 4.301 1 98.81 210 THR A C 1
ATOM 1653 O O . THR A 1 210 ? 3.564 -12.883 4.59 1 98.81 210 THR A O 1
ATOM 1656 N N . TRP A 1 211 ? 4.477 -14.898 5.082 1 98.81 211 TRP A N 1
ATOM 1657 C CA . TRP A 1 211 ? 3.963 -14.93 6.445 1 98.81 211 TRP A CA 1
ATOM 1658 C C . TRP A 1 211 ? 4.371 -13.68 7.211 1 98.81 211 TRP A C 1
ATOM 1660 O O . TRP A 1 211 ? 3.527 -13 7.797 1 98.81 211 TRP A O 1
ATOM 1670 N N . LEU A 1 212 ? 5.629 -13.336 7.176 1 98.69 212 LEU A N 1
ATOM 1671 C CA . LEU A 1 212 ? 6.156 -12.164 7.863 1 98.69 212 LEU A CA 1
ATOM 1672 C C . LEU A 1 212 ? 5.562 -10.883 7.293 1 98.69 212 LEU A C 1
ATOM 1674 O O . LEU A 1 212 ? 5.121 -10.008 8.047 1 98.69 212 LEU A O 1
ATOM 1678 N N . PHE A 1 213 ? 5.566 -10.734 5.988 1 98.69 213 PHE A N 1
ATOM 1679 C CA . PHE A 1 213 ? 5.098 -9.516 5.34 1 98.69 213 PHE A CA 1
ATOM 1680 C C . PHE A 1 213 ? 3.613 -9.289 5.613 1 98.69 213 PHE A C 1
ATOM 1682 O O . PHE A 1 213 ? 3.166 -8.148 5.742 1 98.69 213 PHE A O 1
ATOM 1689 N N . LEU A 1 214 ? 2.863 -10.375 5.652 1 98.69 214 LEU A N 1
ATOM 1690 C CA . LEU A 1 214 ? 1.438 -10.25 5.941 1 98.69 214 LEU A CA 1
ATOM 1691 C C . LEU A 1 214 ? 1.215 -9.828 7.391 1 98.69 214 LEU A C 1
ATOM 1693 O O . LEU A 1 214 ? 0.284 -9.078 7.688 1 98.69 214 LEU A O 1
ATOM 1697 N N . ILE A 1 215 ? 2.045 -10.344 8.305 1 98.56 215 ILE A N 1
ATOM 1698 C CA . ILE A 1 215 ? 1.956 -9.906 9.688 1 98.56 215 ILE A CA 1
ATOM 1699 C C . ILE A 1 215 ? 2.223 -8.406 9.773 1 98.56 215 ILE A C 1
ATOM 1701 O O . ILE A 1 215 ? 1.454 -7.672 10.398 1 98.56 215 ILE A O 1
ATOM 1705 N N . LEU A 1 216 ? 3.256 -7.969 9.156 1 98 216 LEU A N 1
ATOM 1706 C CA . LEU A 1 216 ? 3.576 -6.547 9.148 1 98 216 LEU A CA 1
ATOM 1707 C C . LEU A 1 216 ? 2.453 -5.742 8.5 1 98 216 LEU A C 1
ATOM 1709 O O . LEU A 1 216 ? 2.107 -4.656 8.977 1 98 216 LEU A O 1
ATOM 1713 N N . SER A 1 217 ? 1.939 -6.266 7.438 1 97.62 217 SER A N 1
ATOM 1714 C CA . SER A 1 217 ? 0.86 -5.594 6.723 1 97.62 217 SER A CA 1
ATOM 1715 C C . SER A 1 217 ? -0.387 -5.473 7.59 1 97.62 217 SER A C 1
ATOM 1717 O O . SER A 1 217 ? -1.128 -4.492 7.488 1 97.62 217 SER A O 1
ATOM 1719 N N . SER A 1 218 ? -0.644 -6.523 8.414 1 97.38 218 SER A N 1
ATOM 1720 C CA . SER A 1 218 ? -1.771 -6.465 9.336 1 97.38 218 SER A CA 1
ATOM 1721 C C . SER A 1 218 ? -1.617 -5.312 10.32 1 97.38 218 SER A C 1
ATOM 1723 O O . SER A 1 218 ? -2.6 -4.656 10.68 1 97.38 218 SER A O 1
ATOM 1725 N N . GLN A 1 219 ? -0.389 -5.086 10.719 1 96.31 219 GLN A N 1
ATOM 1726 C CA . GLN A 1 219 ? -0.097 -3.963 11.609 1 96.31 219 GLN A CA 1
ATOM 1727 C C . GLN A 1 219 ? -0.293 -2.629 10.891 1 96.31 219 GLN A C 1
ATOM 1729 O O . GLN A 1 219 ? -0.864 -1.694 11.453 1 96.31 219 GLN A O 1
ATOM 1734 N N . ILE A 1 220 ? 0.124 -2.547 9.711 1 94.88 220 ILE A N 1
ATOM 1735 C CA . ILE A 1 220 ? 0.071 -1.32 8.922 1 94.88 220 ILE A CA 1
ATOM 1736 C C . ILE A 1 220 ? -1.383 -0.961 8.625 1 94.88 220 ILE A C 1
ATOM 1738 O O . ILE A 1 220 ? -1.772 0.205 8.719 1 94.88 220 ILE A O 1
ATOM 1742 N N . LEU A 1 221 ? -2.174 -1.949 8.312 1 93.62 221 LEU A N 1
ATOM 1743 C CA . LEU A 1 221 ? -3.562 -1.737 7.918 1 93.62 221 LEU A CA 1
ATOM 1744 C C . LEU A 1 221 ? -4.473 -1.688 9.141 1 93.62 221 LEU A C 1
ATOM 1746 O O . LEU A 1 221 ? -5.695 -1.679 9.008 1 93.62 221 LEU A O 1
ATOM 1750 N N . LEU A 1 222 ? -3.844 -1.701 10.344 1 93.44 222 LEU A N 1
ATOM 1751 C CA . LEU A 1 222 ? -4.551 -1.578 11.609 1 93.44 222 LEU A CA 1
ATOM 1752 C C . LEU A 1 222 ? -5.59 -2.686 11.766 1 93.44 222 LEU A C 1
ATOM 1754 O O . LEU A 1 222 ? -6.723 -2.43 12.18 1 93.44 222 LEU A O 1
ATOM 1758 N N . LEU A 1 223 ? -5.258 -3.898 11.289 1 95 223 LEU A N 1
ATOM 1759 C CA . LEU A 1 223 ? -6.078 -5.086 11.508 1 95 223 LEU A CA 1
ATOM 1760 C C . LEU A 1 223 ? -5.715 -5.758 12.828 1 95 223 LEU A C 1
ATOM 1762 O O . LEU A 1 223 ? -5.078 -5.141 13.688 1 95 223 LEU A O 1
ATOM 1766 N N . ASP A 1 224 ? -6.285 -6.977 13.102 1 96.5 224 ASP A N 1
ATOM 1767 C CA . ASP A 1 224 ? -6 -7.699 14.336 1 96.5 224 ASP A CA 1
ATOM 1768 C C . ASP A 1 224 ? -4.637 -8.383 14.273 1 96.5 224 ASP A C 1
ATOM 1770 O O . ASP A 1 224 ? -4.551 -9.586 14.016 1 96.5 224 ASP A O 1
ATOM 1774 N N . VAL A 1 225 ? -3.617 -7.672 14.664 1 97.12 225 VAL A N 1
ATOM 1775 C CA . VAL A 1 225 ? -2.248 -8.164 14.547 1 97.12 225 VAL A CA 1
ATOM 1776 C C . VAL A 1 225 ? -2.027 -9.32 15.523 1 97.12 225 VAL A C 1
ATOM 1778 O O . VAL A 1 225 ? -1.289 -10.258 15.227 1 97.12 225 VAL A O 1
ATOM 1781 N N . LYS A 1 226 ? -2.586 -9.188 16.703 1 97.81 226 LYS A N 1
ATOM 1782 C CA . LYS A 1 226 ? -2.475 -10.273 17.672 1 97.81 226 LYS A CA 1
ATOM 1783 C C . LYS A 1 226 ? -3.078 -11.562 17.125 1 97.81 226 LYS A C 1
ATOM 1785 O O . LYS A 1 226 ? -2.502 -12.641 17.281 1 97.81 226 LYS A O 1
ATOM 1790 N N . GLY A 1 227 ? -4.266 -11.492 16.5 1 98.25 227 GLY A N 1
ATOM 1791 C CA . GLY A 1 227 ? -4.875 -12.633 15.836 1 98.25 227 GLY A CA 1
ATOM 1792 C C . GLY A 1 227 ? -4.051 -13.172 14.688 1 98.25 227 GLY A C 1
ATOM 1793 O O . GLY A 1 227 ? -3.91 -14.383 14.531 1 98.25 227 GLY A O 1
ATOM 1794 N N . ALA A 1 228 ? -3.508 -12.234 13.898 1 98.5 228 ALA A N 1
ATOM 1795 C CA . ALA A 1 228 ? -2.666 -12.617 12.766 1 98.5 228 ALA A CA 1
ATOM 1796 C C . ALA A 1 228 ? -1.464 -13.438 13.234 1 98.5 228 ALA A C 1
ATOM 1798 O O . ALA A 1 228 ? -1.124 -14.453 12.617 1 98.5 228 ALA A O 1
ATOM 1799 N N . LEU A 1 229 ? -0.821 -13.008 14.312 1 98.5 229 LEU A N 1
ATOM 1800 C CA . LEU A 1 229 ? 0.356 -13.688 14.844 1 98.5 229 LEU A CA 1
ATOM 1801 C C . LEU A 1 229 ? -0.021 -15.039 15.438 1 98.5 229 LEU A C 1
ATOM 1803 O O . LEU A 1 229 ? 0.645 -16.047 15.18 1 98.5 229 LEU A O 1
ATOM 1807 N N . ARG A 1 230 ? -1.05 -15.023 16.25 1 98.5 230 ARG A N 1
ATOM 1808 C CA . ARG A 1 230 ? -1.472 -16.234 16.953 1 98.5 230 ARG A CA 1
ATOM 1809 C C . ARG A 1 230 ? -1.911 -17.312 15.961 1 98.5 230 ARG A C 1
ATOM 1811 O O . ARG A 1 230 ? -1.386 -18.422 15.977 1 98.5 230 ARG A O 1
ATOM 1818 N N . ILE A 1 231 ? -2.857 -17 15.125 1 98.69 231 ILE A N 1
ATOM 1819 C CA . ILE A 1 231 ? -3.393 -17.969 14.172 1 98.69 231 ILE A CA 1
ATOM 1820 C C . ILE A 1 231 ? -2.342 -18.266 13.109 1 98.69 231 ILE A C 1
ATOM 1822 O O . ILE A 1 231 ? -2.225 -19.406 12.656 1 98.69 231 ILE A O 1
ATOM 1826 N N . GLY A 1 232 ? -1.617 -17.219 12.664 1 98.56 232 GLY A N 1
ATOM 1827 C CA . GLY A 1 232 ? -0.549 -17.422 11.695 1 98.56 232 GLY A CA 1
ATOM 1828 C C . GLY A 1 232 ? 0.47 -18.453 12.125 1 98.56 232 GLY A C 1
ATOM 1829 O O . GLY A 1 232 ? 0.988 -19.203 11.297 1 98.56 232 GLY A O 1
ATOM 1830 N N . TRP A 1 233 ? 0.73 -18.422 13.375 1 98.38 233 TRP A N 1
ATOM 1831 C CA . TRP A 1 233 ? 1.702 -19.375 13.898 1 98.38 233 TRP A CA 1
ATOM 1832 C C . TRP A 1 233 ? 1.049 -20.734 14.164 1 98.38 233 TRP A C 1
ATOM 1834 O O . TRP A 1 233 ? 1.595 -21.766 13.797 1 98.38 233 TRP A O 1
ATOM 1844 N N . ARG A 1 234 ? -0.068 -20.766 14.766 1 98.19 234 ARG A N 1
ATOM 1845 C CA . ARG A 1 234 ? -0.755 -21.984 15.172 1 98.19 234 ARG A CA 1
ATOM 1846 C C . ARG A 1 234 ? -1.138 -22.828 13.969 1 98.19 234 ARG A C 1
ATOM 1848 O O . ARG A 1 234 ? -0.973 -24.047 13.977 1 98.19 234 ARG A O 1
ATOM 1855 N N . ASP A 1 235 ? -1.662 -22.203 12.961 1 98.38 235 ASP A N 1
ATOM 1856 C CA . ASP A 1 235 ? -2.273 -22.938 11.867 1 98.38 235 ASP A CA 1
ATOM 1857 C C . ASP A 1 235 ? -1.375 -22.953 10.633 1 98.38 235 ASP A C 1
ATOM 1859 O O . ASP A 1 235 ? -1.82 -23.281 9.531 1 98.38 235 ASP A O 1
ATOM 1863 N N . ARG A 1 236 ? -0.125 -22.578 10.75 1 97.44 236 ARG A N 1
ATOM 1864 C CA . ARG A 1 236 ? 0.761 -22.359 9.609 1 97.44 236 ARG A CA 1
ATOM 1865 C C . ARG A 1 236 ? 0.963 -23.656 8.82 1 97.44 236 ARG A C 1
ATOM 1867 O O . ARG A 1 236 ? 1.388 -23.625 7.664 1 97.44 236 ARG A O 1
ATOM 1874 N N . TYR A 1 237 ? 0.653 -24.875 9.406 1 96.25 237 TYR A N 1
ATOM 1875 C CA . TYR A 1 237 ? 0.847 -26.141 8.711 1 96.25 237 TYR A CA 1
ATOM 1876 C C . TYR A 1 237 ? -0.488 -26.828 8.453 1 96.25 237 TYR A C 1
ATOM 1878 O O . TYR A 1 237 ? -0.524 -28.016 8.086 1 96.25 237 TYR A O 1
ATOM 1886 N N . GLN A 1 238 ? -1.588 -26.125 8.617 1 94.06 238 GLN A N 1
ATOM 1887 C CA . GLN A 1 238 ? -2.914 -26.719 8.469 1 94.06 238 GLN A CA 1
ATOM 1888 C C . GLN A 1 238 ? -3.383 -26.656 7.02 1 94.06 238 GLN A C 1
ATOM 1890 O O . GLN A 1 238 ? -4.445 -26.094 6.727 1 94.06 238 GLN A O 1
ATOM 1895 N N . HIS A 1 239 ? -2.666 -27.25 6.18 1 91.62 239 HIS A N 1
ATOM 1896 C CA . HIS A 1 239 ? -2.932 -27.328 4.746 1 91.62 239 HIS A CA 1
ATOM 1897 C C . HIS A 1 239 ? -2.246 -28.531 4.121 1 91.62 239 HIS A C 1
ATOM 1899 O O . HIS A 1 239 ? -1.338 -29.125 4.719 1 91.62 239 HIS A O 1
ATOM 1905 N N . ALA A 1 240 ? -2.789 -28.969 3.01 1 87.62 240 ALA A N 1
ATOM 1906 C CA . ALA A 1 240 ? -2.148 -30.062 2.289 1 87.62 240 ALA A CA 1
ATOM 1907 C C . ALA A 1 240 ? -0.735 -29.688 1.855 1 87.62 240 ALA A C 1
ATOM 1909 O O . ALA A 1 240 ? 0.174 -30.516 1.887 1 87.62 240 ALA A O 1
ATOM 1910 N N . SER A 1 241 ? -0.598 -28.5 1.391 1 92.06 241 SER A N 1
ATOM 1911 C CA . SER A 1 241 ? 0.716 -27.953 1.078 1 92.06 241 SER A CA 1
ATOM 1912 C C . SER A 1 241 ? 1.431 -27.469 2.34 1 92.06 241 SER A C 1
ATOM 1914 O O . SER A 1 241 ? 0.806 -26.891 3.232 1 92.06 241 SER A O 1
ATOM 1916 N N . PRO A 1 242 ? 2.74 -27.75 2.41 1 95.31 242 PRO A N 1
ATOM 1917 C CA . PRO A 1 242 ? 3.484 -27.266 3.578 1 95.31 242 PRO A CA 1
ATOM 1918 C C . PRO A 1 242 ? 3.658 -25.75 3.582 1 95.31 242 PRO A C 1
ATOM 1920 O O . PRO A 1 242 ? 4.188 -25.188 4.543 1 95.31 242 PRO A O 1
ATOM 1923 N N . ASN A 1 243 ? 3.205 -25.062 2.551 1 97.31 243 ASN A N 1
ATOM 1924 C CA . ASN A 1 243 ? 3.512 -23.641 2.402 1 97.31 243 ASN A CA 1
ATOM 1925 C C . ASN A 1 243 ? 2.244 -22.797 2.422 1 97.31 243 ASN A C 1
ATOM 1927 O O . ASN A 1 243 ? 2.262 -21.656 2.902 1 97.31 243 ASN A O 1
ATOM 1931 N N . SER A 1 244 ? 1.122 -23.25 1.982 1 95.88 244 SER A N 1
ATOM 1932 C CA . SER A 1 244 ? -0.058 -22.453 1.664 1 95.88 244 SER A CA 1
ATOM 1933 C C . SER A 1 244 ? -0.674 -21.859 2.922 1 95.88 244 SER A C 1
ATOM 1935 O O . SER A 1 244 ? -1.219 -20.75 2.885 1 95.88 244 SER A O 1
ATOM 1937 N N . ALA A 1 245 ? -0.55 -22.609 4.043 1 97.81 245 ALA A N 1
ATOM 1938 C CA . ALA A 1 245 ? -1.224 -22.141 5.254 1 97.81 245 ALA A CA 1
ATOM 1939 C C . ALA A 1 245 ? -0.467 -20.969 5.887 1 97.81 245 ALA A C 1
ATOM 1941 O O . ALA A 1 245 ? -1.009 -20.266 6.738 1 97.81 245 ALA A O 1
ATOM 1942 N N . PHE A 1 246 ? 0.757 -20.766 5.48 1 98.5 246 PHE A N 1
ATOM 1943 C CA . PHE A 1 246 ? 1.523 -19.656 6.047 1 98.5 246 PHE A CA 1
ATOM 1944 C C . PHE A 1 246 ? 0.841 -18.328 5.766 1 98.5 246 PHE A C 1
ATOM 1946 O O . PHE A 1 246 ? 0.708 -17.484 6.66 1 98.5 246 PHE A O 1
ATOM 1953 N N . SER A 1 247 ? 0.439 -18.109 4.57 1 98.69 247 SER A N 1
ATOM 1954 C CA . SER A 1 247 ? -0.234 -16.859 4.227 1 98.69 247 SER A CA 1
ATOM 1955 C C . SER A 1 247 ? -1.7 -16.891 4.645 1 98.69 247 SER A C 1
ATOM 1957 O O . SER A 1 247 ? -2.203 -15.93 5.23 1 98.69 247 SER A O 1
ATOM 1959 N N . GLU A 1 248 ? -2.412 -18 4.434 1 98.69 248 GLU A N 1
ATOM 1960 C CA . GLU A 1 248 ? -3.838 -18.109 4.727 1 98.69 248 GLU A CA 1
ATOM 1961 C C . GLU A 1 248 ? -4.109 -17.938 6.219 1 98.69 248 GLU A C 1
ATOM 1963 O O . GLU A 1 248 ? -5.098 -17.312 6.605 1 98.69 248 GLU A O 1
ATOM 1968 N N . ALA A 1 249 ? -3.248 -18.5 7 1 98.81 249 ALA A N 1
ATOM 1969 C CA . ALA A 1 249 ? -3.445 -18.438 8.445 1 98.81 249 ALA A CA 1
ATOM 1970 C C . ALA A 1 249 ? -3.33 -17 8.961 1 98.81 249 ALA A C 1
ATOM 1972 O O . ALA A 1 249 ? -4.098 -16.594 9.836 1 98.81 249 ALA A O 1
ATOM 1973 N N . VAL A 1 250 ? -2.357 -16.266 8.453 1 98.81 250 VAL A N 1
ATOM 1974 C CA . VAL A 1 250 ? -2.195 -14.875 8.875 1 98.81 250 VAL A CA 1
ATOM 1975 C C . VAL A 1 250 ? -3.434 -14.07 8.484 1 98.81 250 VAL A C 1
ATOM 1977 O O . VAL A 1 250 ? -3.947 -13.281 9.289 1 98.81 250 VAL A O 1
ATOM 1980 N N . VAL A 1 251 ? -3.908 -14.281 7.281 1 98.75 251 VAL A N 1
ATOM 1981 C CA . VAL A 1 251 ? -5.07 -13.547 6.793 1 98.75 251 VAL A CA 1
ATOM 1982 C C . VAL A 1 251 ? -6.297 -13.898 7.633 1 98.75 251 VAL A C 1
ATOM 1984 O O . VAL A 1 251 ? -7.066 -13.023 8.023 1 98.75 251 VAL A O 1
ATOM 1987 N N . ALA A 1 252 ? -6.453 -15.211 7.918 1 98.75 252 ALA A N 1
ATOM 1988 C CA . ALA A 1 252 ? -7.566 -15.656 8.75 1 98.75 252 ALA A CA 1
ATOM 1989 C C . ALA A 1 252 ? -7.52 -15 10.125 1 98.75 252 ALA A C 1
ATOM 1991 O O . ALA A 1 252 ? -8.539 -14.523 10.633 1 98.75 252 ALA A O 1
ATOM 1992 N N . GLY A 1 253 ? -6.391 -15.016 10.711 1 98.62 253 GLY A N 1
ATOM 1993 C CA . GLY A 1 253 ? -6.23 -14.414 12.023 1 98.62 253 GLY A CA 1
ATOM 1994 C C . GLY A 1 253 ? -6.453 -12.914 12.016 1 98.62 253 GLY A C 1
ATOM 1995 O O . GLY A 1 253 ? -7.09 -12.375 12.922 1 98.62 253 GLY A O 1
ATOM 1996 N N . ALA A 1 254 ? -5.93 -12.234 11.008 1 98.06 254 ALA A N 1
ATOM 1997 C CA . ALA A 1 254 ? -6.051 -10.781 10.906 1 98.06 254 ALA A CA 1
ATOM 1998 C C . ALA A 1 254 ? -7.508 -10.359 10.758 1 98.06 254 ALA A C 1
ATOM 2000 O O . ALA A 1 254 ? -7.898 -9.281 11.219 1 98.06 254 ALA A O 1
ATOM 2001 N N . LEU A 1 255 ? -8.297 -11.219 10.133 1 97.19 255 LEU A N 1
ATOM 2002 C CA . LEU A 1 255 ? -9.68 -10.875 9.828 1 97.19 255 LEU A CA 1
ATOM 2003 C C . LEU A 1 255 ? -10.633 -11.5 10.836 1 97.19 255 LEU A C 1
ATOM 2005 O O . LEU A 1 255 ? -11.82 -11.156 10.875 1 97.19 255 LEU A O 1
ATOM 2009 N N . GLY A 1 256 ? -10.148 -12.383 11.656 1 97.5 256 GLY A N 1
ATOM 2010 C CA . GLY A 1 256 ? -11 -13.078 12.602 1 97.5 256 GLY A CA 1
ATOM 2011 C C . GLY A 1 256 ? -11.992 -14.016 11.938 1 97.5 256 GLY A C 1
ATOM 2012 O O . GLY A 1 256 ? -13.156 -14.07 12.336 1 97.5 256 GLY A O 1
ATOM 2013 N N . ILE A 1 257 ? -11.523 -14.68 10.891 1 98.25 257 ILE A N 1
ATOM 2014 C CA . ILE A 1 257 ? -12.406 -15.57 10.141 1 98.25 257 ILE A CA 1
ATOM 2015 C C . ILE A 1 257 ? -11.781 -16.953 10.055 1 98.25 257 ILE A C 1
ATOM 2017 O O . ILE A 1 257 ? -10.617 -17.156 10.422 1 98.25 257 ILE A O 1
ATOM 2021 N N . GLN A 1 258 ? -12.625 -17.891 9.609 1 98.38 258 GLN A N 1
ATOM 2022 C CA . GLN A 1 258 ? -12.156 -19.266 9.406 1 98.38 258 GLN A CA 1
ATOM 2023 C C . GLN A 1 258 ? -12.148 -19.625 7.93 1 98.38 258 GLN A C 1
ATOM 2025 O O . GLN A 1 258 ? -13.109 -19.359 7.211 1 98.38 258 GLN A O 1
ATOM 2030 N N . LEU A 1 259 ? -11.047 -20.141 7.496 1 98 259 LEU A N 1
ATOM 2031 C CA . LEU A 1 259 ? -10.859 -20.578 6.117 1 98 259 LEU A CA 1
ATOM 2032 C C . LEU A 1 259 ? -10.641 -22.078 6.047 1 98 259 LEU A C 1
ATOM 2034 O O . LEU A 1 259 ? -10.758 -22.781 7.059 1 98 259 LEU A O 1
ATOM 2038 N N . GLY A 1 260 ? -10.453 -22.562 4.84 1 95.56 260 GLY A N 1
ATOM 2039 C CA . GLY A 1 260 ? -10.164 -23.969 4.641 1 95.56 260 GLY A CA 1
ATOM 2040 C C . GLY A 1 260 ? -11.391 -24.859 4.77 1 95.56 260 GLY A C 1
ATOM 2041 O O . GLY A 1 260 ? -12.508 -24.422 4.488 1 95.56 260 GLY A O 1
ATOM 2042 N N . GLY A 1 261 ? -11.164 -26.156 5.129 1 92.38 261 GLY A N 1
ATOM 2043 C CA . GLY A 1 261 ? -12.227 -27.141 5.184 1 92.38 261 GLY A CA 1
ATOM 2044 C C . GLY A 1 261 ? -12.32 -27.984 3.924 1 92.38 261 GLY A C 1
ATOM 2045 O O . GLY A 1 261 ? -11.484 -27.859 3.023 1 92.38 261 GLY A O 1
ATOM 2046 N N . PRO A 1 262 ? -13.273 -28.859 3.893 1 92.31 262 PRO A N 1
ATOM 2047 C CA . PRO A 1 262 ? -13.406 -29.781 2.762 1 92.31 262 PRO A CA 1
ATOM 2048 C C . PRO A 1 262 ? -13.945 -29.094 1.505 1 92.31 262 PRO A C 1
ATOM 2050 O O . PRO A 1 262 ? -14.805 -28.219 1.596 1 92.31 262 PRO A O 1
ATOM 2053 N N . HIS A 1 263 ? -13.414 -29.469 0.389 1 92.62 263 HIS A N 1
ATOM 2054 C CA . HIS A 1 263 ? -13.859 -28.969 -0.905 1 92.62 263 HIS A CA 1
ATOM 2055 C C . HIS A 1 263 ? -13.891 -30.094 -1.946 1 92.62 263 HIS A C 1
ATOM 2057 O O . HIS A 1 263 ? -13.211 -31.109 -1.789 1 92.62 263 HIS A O 1
ATOM 2063 N N . VAL A 1 264 ? -14.695 -29.938 -2.984 1 92.12 264 VAL A N 1
ATOM 2064 C CA . VAL A 1 264 ? -14.797 -30.906 -4.062 1 92.12 264 VAL A CA 1
ATOM 2065 C C . VAL A 1 264 ? -13.906 -30.484 -5.23 1 92.12 264 VAL A C 1
ATOM 2067 O O . VAL A 1 264 ? -14.055 -29.375 -5.758 1 92.12 264 VAL A O 1
ATOM 2070 N N . TYR A 1 265 ? -12.977 -31.375 -5.547 1 90.12 265 TYR A N 1
ATOM 2071 C CA . TYR A 1 265 ? -12.102 -31.203 -6.703 1 90.12 265 TYR A CA 1
ATOM 2072 C C . TYR A 1 265 ? -12.305 -32.312 -7.719 1 90.12 265 TYR A C 1
ATOM 2074 O O . TYR A 1 265 ? -12.125 -33.5 -7.398 1 90.12 265 TYR A O 1
ATOM 2082 N N . HIS A 1 266 ? -12.633 -32.031 -8.953 1 87.62 266 HIS A N 1
ATOM 2083 C CA . HIS A 1 266 ? -12.812 -33 -10.016 1 87.62 266 HIS A CA 1
ATOM 2084 C C . HIS A 1 266 ? -13.734 -34.125 -9.562 1 87.62 266 HIS A C 1
ATOM 2086 O O . HIS A 1 266 ? -13.43 -35.312 -9.766 1 87.62 266 HIS A O 1
ATOM 2092 N N . GLY A 1 267 ? -14.695 -33.781 -8.891 1 87.62 267 GLY A N 1
ATOM 2093 C CA . GLY A 1 267 ? -15.727 -34.75 -8.5 1 87.62 267 GLY A CA 1
ATOM 2094 C C . GLY A 1 267 ? -15.414 -35.469 -7.211 1 87.62 267 GLY A C 1
ATOM 2095 O O . GLY A 1 267 ? -16.219 -36.25 -6.723 1 87.62 267 GLY A O 1
ATOM 2096 N N . GLU A 1 268 ? -14.328 -35.188 -6.598 1 92.44 268 GLU A N 1
ATOM 2097 C CA . GLU A 1 268 ? -13.906 -35.844 -5.371 1 92.44 268 GLU A CA 1
ATOM 2098 C C . GLU A 1 268 ? -13.867 -34.875 -4.195 1 92.44 268 GLU A C 1
ATOM 2100 O O . GLU A 1 268 ? -13.336 -33.781 -4.312 1 92.44 268 GLU A O 1
ATOM 2105 N N . LEU A 1 269 ? -14.398 -35.312 -3.082 1 91.5 269 LEU A N 1
ATOM 2106 C CA . LEU A 1 269 ? -14.336 -34.5 -1.857 1 91.5 269 LEU A CA 1
ATOM 2107 C C . LEU A 1 269 ? -12.977 -34.656 -1.188 1 91.5 269 LEU A C 1
ATOM 2109 O O . LEU A 1 269 ? -12.562 -35.75 -0.83 1 91.5 269 LEU A O 1
ATOM 2113 N N . ILE A 1 270 ? -12.305 -33.625 -1.148 1 90.31 270 ILE A N 1
ATOM 2114 C CA . ILE A 1 270 ? -11.008 -33.625 -0.486 1 90.31 270 ILE A CA 1
ATOM 2115 C C . ILE A 1 270 ? -11.125 -32.938 0.879 1 90.31 270 ILE A C 1
ATOM 2117 O O . ILE A 1 270 ? -11.5 -31.781 0.968 1 90.31 270 ILE A O 1
ATOM 2121 N N . GLU A 1 271 ? -10.797 -33.656 1.881 1 90.81 271 GLU A N 1
ATOM 2122 C CA . GLU A 1 271 ? -10.82 -33.125 3.238 1 90.81 271 GLU A CA 1
ATOM 2123 C C . GLU A 1 271 ? -9.562 -32.312 3.537 1 90.81 271 GLU A C 1
ATOM 2125 O O . GLU A 1 271 ? -8.453 -32.75 3.242 1 90.81 271 GLU A O 1
ATOM 2130 N N . LYS A 1 272 ? -9.711 -31.078 3.982 1 91 272 LYS A N 1
ATOM 2131 C CA . LYS A 1 272 ? -8.633 -30.188 4.41 1 91 272 LYS A CA 1
ATOM 2132 C C . LYS A 1 272 ? -8.938 -29.578 5.773 1 91 272 LYS A C 1
ATOM 2134 O O . LYS A 1 272 ? -10.102 -29.406 6.141 1 91 272 LYS A O 1
ATOM 2139 N N . PRO A 1 273 ? -7.941 -29.469 6.523 1 94.12 273 PRO A N 1
ATOM 2140 C CA . PRO A 1 273 ? -8.18 -28.828 7.812 1 94.12 273 PRO A CA 1
ATOM 2141 C C . PRO A 1 273 ? -8.695 -27.391 7.668 1 94.12 273 PRO A C 1
ATOM 2143 O O . PRO A 1 273 ? -8.555 -26.781 6.605 1 94.12 273 PRO A O 1
ATOM 2146 N N . THR A 1 274 ? -9.266 -26.953 8.758 1 96.75 274 THR A N 1
ATOM 2147 C CA . THR A 1 274 ? -9.664 -25.547 8.797 1 96.75 274 THR A CA 1
ATOM 2148 C C . THR A 1 274 ? -8.516 -24.672 9.289 1 96.75 274 THR A C 1
ATOM 2150 O O . THR A 1 274 ? -7.594 -25.172 9.945 1 96.75 274 THR A O 1
ATOM 2153 N N . ILE A 1 275 ? -8.578 -23.5 8.93 1 98.06 275 ILE A N 1
ATOM 2154 C CA . ILE A 1 275 ? -7.59 -22.5 9.32 1 98.06 275 ILE A CA 1
ATOM 2155 C C . ILE A 1 275 ? -8.297 -21.312 9.984 1 98.06 275 ILE A C 1
ATOM 2157 O O . ILE A 1 275 ? -9.234 -20.75 9.414 1 98.06 275 ILE A O 1
ATOM 2161 N N . GLY A 1 276 ? -7.793 -20.906 11.141 1 97.75 276 GLY A N 1
ATOM 2162 C CA . GLY A 1 276 ? -8.391 -19.781 11.844 1 97.75 276 GLY A CA 1
ATOM 2163 C C . GLY A 1 276 ? -9.547 -20.188 12.742 1 97.75 276 GLY A C 1
ATOM 2164 O O . GLY A 1 276 ? -9.75 -21.375 13 1 97.75 276 GLY A O 1
ATOM 2165 N N . GLU A 1 277 ? -10.188 -19.25 13.336 1 96.38 277 GLU A 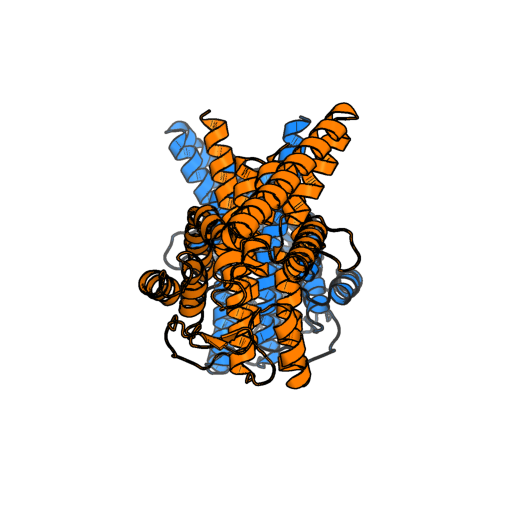N 1
ATOM 2166 C CA . GLU A 1 277 ? -11.32 -19.438 14.227 1 96.38 277 GLU A CA 1
ATOM 2167 C C . GLU A 1 277 ? -12.586 -18.812 13.656 1 96.38 277 GLU A C 1
ATOM 2169 O O . GLU A 1 277 ? -12.531 -17.75 13.031 1 96.38 277 GLU A O 1
ATOM 2174 N N . ASP A 1 278 ? -13.664 -19.438 13.812 1 93.81 278 ASP A N 1
ATOM 2175 C CA . ASP A 1 278 ? -14.945 -18.969 13.281 1 93.81 278 ASP A CA 1
ATOM 2176 C C . ASP A 1 278 ? -15.578 -17.938 14.203 1 93.81 278 ASP A C 1
ATOM 2178 O O . ASP A 1 278 ? -16.703 -18.109 14.672 1 93.81 278 ASP A O 1
ATOM 2182 N N . SER A 1 279 ? -14.922 -16.844 14.383 1 93.88 279 SER A N 1
ATOM 2183 C CA . SER A 1 279 ? -15.391 -15.797 15.289 1 93.88 279 SER A CA 1
ATOM 2184 C C . SER A 1 279 ? -16.5 -14.969 14.648 1 93.88 279 SER A C 1
ATOM 2186 O O . SER A 1 279 ? -17.312 -14.359 15.352 1 93.88 279 SER A O 1
ATOM 2188 N N . ARG A 1 280 ? -16.531 -14.898 13.391 1 94.88 280 ARG A N 1
ATOM 2189 C CA . ARG A 1 280 ? -17.578 -14.211 12.625 1 94.88 280 ARG A CA 1
ATOM 2190 C C . ARG A 1 280 ? -17.703 -14.805 11.227 1 94.88 280 ARG A C 1
ATOM 2192 O O . ARG A 1 280 ? -16.75 -15.391 10.703 1 94.88 280 ARG A O 1
ATOM 2199 N N . PRO A 1 281 ? -18.906 -14.633 10.609 1 96.38 281 PRO A N 1
ATOM 2200 C CA . PRO A 1 281 ? -19.062 -15.102 9.234 1 96.38 281 PRO A CA 1
ATOM 2201 C C . PRO A 1 281 ? -18.203 -14.328 8.242 1 96.38 281 PRO A C 1
ATOM 2203 O O . PRO A 1 281 ? -17.953 -13.133 8.43 1 96.38 281 PRO A O 1
ATOM 2206 N N . VAL A 1 282 ? -17.734 -15.008 7.246 1 97.75 282 VAL A N 1
ATOM 2207 C CA . VAL A 1 282 ? -16.969 -14.367 6.188 1 97.75 282 VAL A CA 1
ATOM 2208 C C . VAL A 1 282 ? -17.906 -13.594 5.262 1 97.75 282 VAL A C 1
ATOM 2210 O O . VAL A 1 282 ? -18.953 -14.109 4.855 1 97.75 282 VAL A O 1
ATOM 2213 N N . GLU A 1 283 ? -17.547 -12.414 5.012 1 95.75 283 GLU A N 1
ATOM 2214 C CA . GLU A 1 283 ? -18.359 -11.539 4.168 1 95.75 283 GLU A CA 1
ATOM 2215 C C . GLU A 1 283 ? -17.594 -11.094 2.928 1 95.75 283 GLU A C 1
ATOM 2217 O O . GLU A 1 283 ? -16.359 -11.172 2.891 1 95.75 283 GLU A O 1
ATOM 2222 N N . ALA A 1 284 ? -18.359 -10.602 1.968 1 95.56 284 ALA A N 1
ATOM 2223 C CA . ALA A 1 284 ? -17.766 -10.156 0.71 1 95.56 284 ALA A CA 1
ATOM 2224 C C . ALA A 1 284 ? -16.734 -9.062 0.949 1 95.56 284 ALA A C 1
ATOM 2226 O O . ALA A 1 284 ? -15.711 -9 0.259 1 95.56 284 ALA A O 1
ATOM 2227 N N . ASP A 1 285 ? -16.938 -8.227 1.929 1 92.25 285 ASP A N 1
ATOM 2228 C CA . ASP A 1 285 ? -16.062 -7.098 2.201 1 92.25 285 ASP A CA 1
ATOM 2229 C C . ASP A 1 285 ? -14.68 -7.578 2.656 1 92.25 285 ASP A C 1
ATOM 2231 O O . ASP A 1 285 ? -13.695 -6.848 2.547 1 92.25 285 ASP A O 1
ATOM 2235 N N . ASP A 1 286 ? -14.625 -8.766 3.166 1 96.5 286 ASP A N 1
ATOM 2236 C CA . ASP A 1 286 ? -13.344 -9.336 3.568 1 96.5 286 ASP A CA 1
ATOM 2237 C C . ASP A 1 286 ? -12.422 -9.523 2.363 1 96.5 286 ASP A C 1
ATOM 2239 O O . ASP A 1 286 ? -11.203 -9.531 2.508 1 96.5 286 ASP A O 1
ATOM 2243 N N . ILE A 1 287 ? -13.039 -9.688 1.188 1 97.19 287 ILE A N 1
ATOM 2244 C CA . ILE A 1 287 ? -12.258 -9.805 -0.038 1 97.19 287 ILE A CA 1
ATOM 2245 C C . ILE A 1 287 ? -11.461 -8.523 -0.265 1 97.19 287 ILE A C 1
ATOM 2247 O O . ILE A 1 287 ? -10.289 -8.57 -0.647 1 97.19 287 ILE A O 1
ATOM 2251 N N . GLN A 1 288 ? -12.062 -7.406 0.034 1 93.56 288 GLN A N 1
ATOM 2252 C CA . GLN A 1 288 ? -11.391 -6.121 -0.123 1 93.56 288 GLN A CA 1
ATOM 2253 C C . GLN A 1 288 ? -10.203 -6.004 0.823 1 93.56 288 GLN A C 1
ATOM 2255 O O . GLN A 1 288 ? -9.148 -5.48 0.445 1 93.56 288 GLN A O 1
ATOM 2260 N N . THR A 1 289 ? -10.422 -6.492 2.002 1 94.88 289 THR A N 1
ATOM 2261 C CA . THR A 1 289 ? -9.336 -6.465 2.979 1 94.88 289 THR A CA 1
ATOM 2262 C C . THR A 1 289 ? -8.195 -7.375 2.543 1 94.88 289 THR A C 1
ATOM 2264 O O . THR A 1 289 ? -7.02 -7.039 2.721 1 94.88 289 THR A O 1
ATOM 2267 N N . ALA A 1 290 ? -8.547 -8.484 1.951 1 97.62 290 ALA A N 1
ATOM 2268 C CA . ALA A 1 290 ? -7.527 -9.398 1.441 1 97.62 290 ALA A CA 1
ATOM 2269 C C . ALA A 1 290 ? -6.715 -8.75 0.33 1 97.62 290 ALA A C 1
ATOM 2271 O O . ALA A 1 290 ? -5.496 -8.922 0.257 1 97.62 290 ALA A O 1
ATOM 2272 N N . ILE A 1 291 ? -7.379 -8 -0.509 1 96.62 291 ILE A N 1
ATOM 2273 C CA . ILE A 1 291 ? -6.707 -7.293 -1.592 1 96.62 291 ILE A CA 1
ATOM 2274 C C . ILE A 1 291 ? -5.762 -6.242 -1.013 1 96.62 291 ILE A C 1
ATOM 2276 O O . ILE A 1 291 ? -4.633 -6.086 -1.484 1 96.62 291 ILE A O 1
ATOM 2280 N N . SER A 1 292 ? -6.188 -5.543 0.026 1 94.94 292 SER A N 1
ATOM 2281 C CA . SER A 1 292 ? -5.336 -4.559 0.689 1 94.94 292 SER A CA 1
ATOM 2282 C C . SER A 1 292 ? -4.098 -5.215 1.291 1 94.94 292 SER A C 1
ATOM 2284 O O . SER A 1 292 ? -3.002 -4.656 1.229 1 94.94 292 SER A O 1
ATOM 2286 N N . LEU A 1 293 ? -4.344 -6.352 1.857 1 97.44 293 LEU A N 1
ATOM 2287 C CA . LEU A 1 293 ? -3.229 -7.098 2.426 1 97.44 293 LEU A CA 1
ATOM 2288 C C . LEU A 1 293 ? -2.252 -7.531 1.337 1 97.44 293 LEU A C 1
ATOM 2290 O O . LEU A 1 293 ? -1.037 -7.535 1.552 1 97.44 293 LEU A O 1
ATOM 2294 N N . LEU A 1 294 ? -2.779 -7.879 0.189 1 98.19 294 LEU A N 1
ATOM 2295 C CA . LEU A 1 294 ? -1.963 -8.25 -0.962 1 98.19 294 LEU A CA 1
ATOM 2296 C C . LEU A 1 294 ? -1.021 -7.113 -1.347 1 98.19 294 LEU A C 1
ATOM 2298 O O . LEU A 1 294 ? 0.196 -7.305 -1.408 1 98.19 294 LEU A O 1
ATOM 2302 N N . TYR A 1 295 ? -1.517 -5.98 -1.522 1 96.56 295 TYR A N 1
ATOM 2303 C CA . TYR A 1 295 ? -0.707 -4.855 -1.979 1 96.56 295 TYR A CA 1
ATOM 2304 C C . TYR A 1 295 ? 0.247 -4.391 -0.886 1 96.56 295 TYR A C 1
ATOM 2306 O O . TYR A 1 295 ? 1.403 -4.062 -1.16 1 96.56 295 TYR A O 1
ATOM 2314 N N . THR A 1 296 ? -0.257 -4.375 0.365 1 96.31 296 THR A N 1
ATOM 2315 C CA . THR A 1 296 ? 0.58 -3.904 1.463 1 96.31 296 THR A CA 1
ATOM 2316 C C . THR A 1 296 ? 1.741 -4.863 1.709 1 96.31 296 THR A C 1
ATOM 2318 O O . THR A 1 296 ? 2.852 -4.434 2.023 1 96.31 296 THR A O 1
ATOM 2321 N N . SER A 1 297 ? 1.442 -6.109 1.579 1 97.81 297 SER A N 1
ATOM 2322 C CA . SER A 1 297 ? 2.52 -7.082 1.747 1 97.81 297 SER A CA 1
ATOM 2323 C C . SER A 1 297 ? 3.521 -6.996 0.6 1 97.81 297 SER A C 1
ATOM 2325 O O . SER A 1 297 ? 4.719 -7.219 0.796 1 97.81 297 SER A O 1
ATOM 2327 N N . THR A 1 298 ? 3.053 -6.746 -0.596 1 97.56 298 THR A N 1
ATOM 2328 C CA . THR A 1 298 ? 3.959 -6.527 -1.72 1 97.56 298 THR A CA 1
ATOM 2329 C C . THR A 1 298 ? 4.875 -5.34 -1.454 1 97.56 298 THR A C 1
ATOM 2331 O O . THR A 1 298 ? 6.078 -5.402 -1.721 1 97.56 298 THR A O 1
ATOM 2334 N N . MET A 1 299 ? 4.348 -4.355 -0.885 1 95.25 299 MET A N 1
ATOM 2335 C CA . MET A 1 299 ? 5.102 -3.146 -0.578 1 95.25 299 MET A CA 1
ATOM 2336 C C . MET A 1 299 ? 6.137 -3.408 0.514 1 95.25 299 MET A C 1
ATOM 2338 O O . MET A 1 299 ? 7.285 -2.984 0.401 1 95.25 299 MET A O 1
ATOM 2342 N N . THR A 1 300 ? 5.703 -4.055 1.563 1 96.69 300 THR A N 1
ATOM 2343 C CA . THR A 1 300 ? 6.621 -4.371 2.654 1 96.69 300 THR A CA 1
ATOM 2344 C C . THR A 1 300 ? 7.738 -5.293 2.17 1 96.69 300 THR A C 1
ATOM 2346 O O . THR A 1 300 ? 8.898 -5.117 2.547 1 96.69 300 THR A O 1
ATOM 2349 N N . GLY A 1 301 ? 7.344 -6.238 1.345 1 97.88 301 GLY A N 1
ATOM 2350 C CA . GLY A 1 301 ? 8.352 -7.098 0.751 1 97.88 301 GLY A CA 1
ATOM 2351 C C . GLY A 1 301 ? 9.352 -6.34 -0.109 1 97.88 301 GLY A C 1
ATOM 2352 O O . GLY A 1 301 ? 10.562 -6.551 0.002 1 97.88 301 GLY A O 1
ATOM 2353 N N . LEU A 1 302 ? 8.836 -5.434 -0.979 1 97.81 302 LEU A N 1
ATOM 2354 C CA . LEU A 1 302 ? 9.703 -4.637 -1.846 1 97.81 302 LEU A CA 1
ATOM 2355 C C . LEU A 1 302 ? 10.688 -3.811 -1.022 1 97.81 302 LEU A C 1
ATOM 2357 O O . LEU A 1 302 ? 11.875 -3.744 -1.35 1 97.81 302 LEU A O 1
ATOM 2361 N N . ILE A 1 303 ? 10.203 -3.18 0.044 1 97.12 303 ILE A N 1
ATOM 2362 C CA . ILE A 1 303 ? 11.031 -2.336 0.895 1 97.12 303 ILE A CA 1
ATOM 2363 C C . ILE A 1 303 ? 12.117 -3.182 1.564 1 97.12 303 ILE A C 1
ATOM 2365 O O . ILE A 1 303 ? 13.297 -2.838 1.519 1 97.12 303 ILE A O 1
ATOM 2369 N N . LEU A 1 304 ? 11.766 -4.305 2.1 1 97.62 304 LEU A N 1
ATOM 2370 C CA . LEU A 1 304 ? 12.719 -5.117 2.855 1 97.62 304 LEU A CA 1
ATOM 2371 C C . LEU A 1 304 ? 13.727 -5.785 1.928 1 97.62 304 LEU A C 1
ATOM 2373 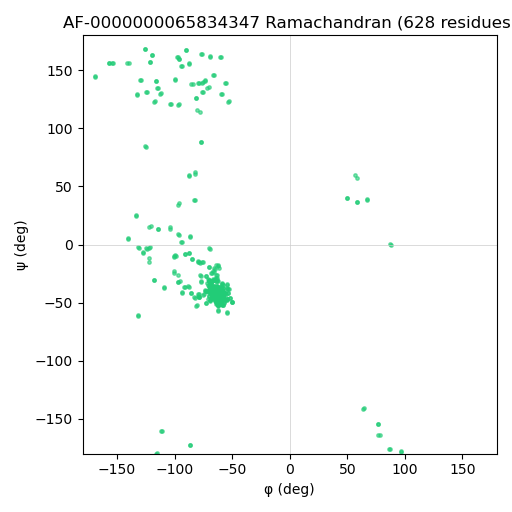O O . LEU A 1 304 ? 14.906 -5.902 2.268 1 97.62 304 LEU A O 1
ATOM 2377 N N . PHE A 1 305 ? 13.25 -6.266 0.775 1 98.25 305 PHE A N 1
ATOM 2378 C CA . PHE A 1 305 ? 14.18 -6.824 -0.198 1 98.25 305 PHE A CA 1
ATOM 2379 C C . PHE A 1 305 ? 15.156 -5.758 -0.681 1 98.25 305 PHE A C 1
ATOM 2381 O O . PHE A 1 305 ? 16.344 -6.039 -0.873 1 98.25 305 PHE A O 1
ATOM 2388 N N . THR A 1 306 ? 14.656 -4.527 -0.925 1 97 306 THR A N 1
ATOM 2389 C CA . THR A 1 306 ? 15.516 -3.428 -1.351 1 97 306 THR A CA 1
ATOM 2390 C C . THR A 1 306 ? 16.547 -3.096 -0.271 1 97 306 THR A C 1
ATOM 2392 O O . THR A 1 306 ? 17.719 -2.881 -0.57 1 97 306 THR A O 1
ATOM 2395 N N . LEU A 1 307 ? 16.109 -3.047 1.003 1 96.12 307 LEU A N 1
ATOM 2396 C CA . LEU A 1 307 ? 17.016 -2.785 2.119 1 96.12 307 LEU A CA 1
ATOM 2397 C C . LEU A 1 307 ? 18.109 -3.84 2.186 1 96.12 307 LEU A C 1
ATOM 2399 O O . LEU A 1 307 ? 19.297 -3.504 2.322 1 96.12 307 LEU A O 1
ATOM 2403 N N . PHE A 1 308 ? 17.719 -5.07 2.055 1 95.88 308 PHE A N 1
ATOM 2404 C CA . PHE A 1 308 ? 18.688 -6.156 2.072 1 95.88 308 PHE A CA 1
ATOM 2405 C C . PHE A 1 308 ? 19.656 -6.027 0.909 1 95.88 308 PHE A C 1
ATOM 2407 O O . PHE A 1 308 ? 20.875 -6.203 1.082 1 95.88 308 PHE A O 1
ATOM 2414 N N . TYR A 1 309 ? 19.094 -5.762 -0.236 1 94.75 309 TYR A N 1
ATOM 2415 C CA . TYR A 1 309 ? 19.906 -5.602 -1.438 1 94.75 309 TYR A CA 1
ATOM 2416 C C . TYR A 1 309 ? 20.922 -4.477 -1.267 1 94.75 309 TYR A C 1
ATOM 2418 O O . TYR A 1 309 ? 22.094 -4.641 -1.6 1 94.75 309 TYR A O 1
ATOM 2426 N N . LEU A 1 310 ? 20.484 -3.352 -0.703 1 93.25 310 LEU A N 1
ATOM 2427 C CA . LEU A 1 310 ? 21.344 -2.188 -0.533 1 93.25 310 LEU A CA 1
ATOM 2428 C C . LEU A 1 310 ? 22.422 -2.451 0.52 1 93.25 310 LEU A C 1
ATOM 2430 O O . LEU A 1 310 ? 23.562 -2.037 0.36 1 93.25 310 LEU A O 1
ATOM 2434 N N . VAL A 1 311 ? 22.062 -3.141 1.597 1 91.5 311 VAL A N 1
ATOM 2435 C CA . VAL A 1 311 ? 23.016 -3.453 2.656 1 91.5 311 VAL A CA 1
ATOM 2436 C C . VAL A 1 311 ? 24.078 -4.418 2.131 1 91.5 311 VAL A C 1
ATOM 2438 O O . VAL A 1 311 ? 25.266 -4.277 2.441 1 91.5 311 VAL A O 1
ATOM 2441 N N . MET A 1 312 ? 23.641 -5.34 1.324 1 90.12 312 MET A N 1
ATOM 2442 C CA . MET A 1 312 ? 24.578 -6.293 0.747 1 90.12 312 MET A CA 1
ATOM 2443 C C . MET A 1 312 ? 25.531 -5.598 -0.233 1 90.12 312 MET A C 1
ATOM 2445 O O . MET A 1 312 ? 26.703 -5.957 -0.331 1 90.12 312 MET A O 1
ATOM 2449 N N . GLN A 1 313 ? 25.062 -4.625 -0.974 1 85 313 GLN A N 1
ATOM 2450 C CA . GLN A 1 313 ? 25.891 -3.873 -1.904 1 85 313 GLN A CA 1
ATOM 2451 C C . GLN A 1 313 ? 26.891 -2.994 -1.159 1 85 313 GLN A C 1
ATOM 2453 O O . GLN A 1 313 ? 27.969 -2.705 -1.674 1 85 313 GLN A O 1
ATOM 2458 N N . ALA A 1 314 ? 26.469 -2.459 0.026 1 80.44 314 ALA A N 1
ATOM 2459 C CA . ALA A 1 314 ? 27.359 -1.613 0.824 1 80.44 314 ALA A CA 1
ATOM 2460 C C . ALA A 1 314 ? 28.484 -2.434 1.454 1 80.44 314 ALA A C 1
ATOM 2462 O O . ALA A 1 314 ? 29.578 -1.92 1.686 1 80.44 314 ALA A O 1
ATOM 2463 N N . TYR A 1 315 ? 28.266 -3.697 1.754 1 75.19 315 TYR A N 1
ATOM 2464 C CA . TYR A 1 315 ? 29.266 -4.531 2.416 1 75.19 315 TYR A CA 1
ATOM 2465 C C . TYR A 1 315 ? 30.031 -5.367 1.403 1 75.19 315 TYR A C 1
ATOM 2467 O O . TYR A 1 315 ? 31.156 -5.805 1.676 1 75.19 315 TYR A O 1
ATOM 2475 N N . PHE A 1 316 ? 29.453 -5.66 0.312 1 67.38 316 PHE A N 1
ATOM 2476 C CA . PHE A 1 316 ? 30.188 -6.457 -0.666 1 67.38 316 PHE A CA 1
ATOM 2477 C C . PHE A 1 316 ? 30.375 -5.68 -1.961 1 67.38 316 PHE A C 1
ATOM 2479 O O . PHE A 1 316 ? 29.516 -4.895 -2.357 1 67.38 316 PHE A O 1
ATOM 2486 N N . MET B 1 1 ? 23.469 4.988 1.846 1 91.94 1 MET B N 1
ATOM 2487 C CA . MET B 1 1 ? 23.016 5.129 3.227 1 91.94 1 MET B CA 1
ATOM 2488 C C . MET B 1 1 ? 21.734 5.949 3.293 1 91.94 1 MET B C 1
ATOM 2490 O O . MET B 1 1 ? 20.812 5.621 4.051 1 91.94 1 MET B O 1
ATOM 2494 N N . THR B 1 2 ? 21.609 6.969 2.436 1 93.81 2 THR B N 1
ATOM 2495 C CA . THR B 1 2 ? 20.438 7.84 2.449 1 93.81 2 THR B CA 1
ATOM 2496 C C . THR B 1 2 ? 19.172 7.055 2.115 1 93.81 2 THR B C 1
ATOM 2498 O O . THR B 1 2 ? 18.172 7.145 2.83 1 93.81 2 THR B O 1
ATOM 2501 N N . LEU B 1 3 ? 19.297 6.242 1.05 1 95.5 3 LEU B N 1
ATOM 2502 C CA . LEU B 1 3 ? 18.141 5.457 0.645 1 95.5 3 LEU B CA 1
ATOM 2503 C C . LEU B 1 3 ? 17.75 4.453 1.727 1 95.5 3 LEU B C 1
ATOM 2505 O O . LEU B 1 3 ? 16.562 4.262 2.012 1 95.5 3 LEU B O 1
ATOM 2509 N N . ILE B 1 4 ? 18.734 3.832 2.309 1 96.31 4 ILE B N 1
ATOM 2510 C CA . ILE B 1 4 ? 18.5 2.889 3.396 1 96.31 4 ILE B CA 1
ATOM 2511 C C . ILE B 1 4 ? 17.781 3.594 4.543 1 96.31 4 ILE B C 1
ATOM 2513 O O . ILE B 1 4 ? 16.797 3.08 5.074 1 96.31 4 ILE B O 1
ATOM 2517 N N . ALA B 1 5 ? 18.266 4.766 4.867 1 97.62 5 ALA B N 1
ATOM 2518 C CA . ALA B 1 5 ? 17.703 5.531 5.973 1 97.62 5 ALA B CA 1
ATOM 2519 C C . ALA B 1 5 ? 16.266 5.938 5.676 1 97.62 5 ALA B C 1
ATOM 2521 O O . ALA B 1 5 ? 15.398 5.871 6.555 1 97.62 5 ALA B O 1
ATOM 2522 N N . ILE B 1 6 ? 15.984 6.367 4.453 1 98.19 6 ILE B N 1
ATOM 2523 C CA . ILE B 1 6 ? 14.641 6.781 4.074 1 98.19 6 ILE B CA 1
ATOM 2524 C C . ILE B 1 6 ? 13.695 5.586 4.137 1 98.19 6 ILE B C 1
ATOM 2526 O O . ILE B 1 6 ? 12.586 5.691 4.676 1 98.19 6 ILE B O 1
ATOM 2530 N N . PHE B 1 7 ? 14.086 4.434 3.615 1 97.88 7 PHE B N 1
ATOM 2531 C CA . PHE B 1 7 ? 13.25 3.236 3.633 1 97.88 7 PHE B CA 1
ATOM 2532 C C . PHE B 1 7 ? 12.969 2.793 5.062 1 97.88 7 PHE B C 1
ATOM 2534 O O . PHE B 1 7 ? 11.852 2.385 5.383 1 97.88 7 PHE B O 1
ATOM 2541 N N . LEU B 1 8 ? 13.977 2.869 5.883 1 97.69 8 LEU B N 1
ATOM 2542 C CA . LEU B 1 8 ? 13.781 2.516 7.281 1 97.69 8 LEU B CA 1
ATOM 2543 C C . LEU B 1 8 ? 12.812 3.48 7.957 1 97.69 8 LEU B C 1
ATOM 2545 O O . LEU B 1 8 ? 11.969 3.064 8.75 1 97.69 8 LEU B O 1
ATOM 2549 N N . ALA B 1 9 ? 12.953 4.758 7.676 1 98.31 9 ALA B N 1
ATOM 2550 C CA . ALA B 1 9 ? 12.055 5.762 8.242 1 98.31 9 ALA B CA 1
ATOM 2551 C C . ALA B 1 9 ? 10.609 5.504 7.832 1 98.31 9 ALA B C 1
ATOM 2553 O O . ALA B 1 9 ? 9.695 5.609 8.656 1 98.31 9 ALA B O 1
ATOM 2554 N N . VAL B 1 10 ? 10.391 5.176 6.555 1 98.12 10 VAL B N 1
ATOM 2555 C CA . VAL B 1 10 ? 9.047 4.902 6.047 1 98.12 10 VAL B CA 1
ATOM 2556 C C . VAL B 1 10 ? 8.477 3.666 6.742 1 98.12 10 VAL B C 1
ATOM 2558 O O . VAL B 1 10 ? 7.32 3.666 7.172 1 98.12 10 VAL B O 1
ATOM 2561 N N . LEU B 1 11 ? 9.297 2.65 6.844 1 96.81 11 LEU B N 1
ATOM 2562 C CA . LEU B 1 11 ? 8.859 1.422 7.492 1 96.81 11 LEU B CA 1
ATOM 2563 C C . LEU B 1 11 ? 8.508 1.675 8.961 1 96.81 11 LEU B C 1
ATOM 2565 O O . LEU B 1 11 ? 7.512 1.155 9.461 1 96.81 11 LEU B O 1
ATOM 2569 N N . LEU B 1 12 ? 9.305 2.422 9.633 1 96.75 12 LEU B N 1
ATOM 2570 C CA . LEU B 1 12 ? 9.055 2.75 11.031 1 96.75 12 LEU B CA 1
ATOM 2571 C C . LEU B 1 12 ? 7.766 3.549 11.18 1 96.75 12 LEU B C 1
ATOM 2573 O O . LEU B 1 12 ? 6.98 3.301 12.094 1 96.75 12 LEU B O 1
ATOM 2577 N N . ASP B 1 13 ? 7.543 4.535 10.312 1 97.88 13 ASP B N 1
ATOM 2578 C CA . ASP B 1 13 ? 6.297 5.293 10.336 1 97.88 13 ASP B CA 1
ATOM 2579 C C . ASP B 1 13 ? 5.09 4.375 10.164 1 97.88 13 ASP B C 1
ATOM 2581 O O . ASP B 1 13 ? 4.098 4.504 10.883 1 97.88 13 ASP B O 1
ATOM 2585 N N . TRP B 1 14 ? 5.18 3.449 9.203 1 96.94 14 TRP B N 1
ATOM 2586 C CA . TRP B 1 14 ? 4.059 2.574 8.875 1 96.94 14 TRP B CA 1
ATOM 2587 C C . TRP B 1 14 ? 3.785 1.598 10.016 1 96.94 14 TRP B C 1
ATOM 2589 O O . TRP B 1 14 ? 2.637 1.208 10.242 1 96.94 14 TRP B O 1
ATOM 2599 N N . LEU B 1 15 ? 4.797 1.196 10.727 1 95.5 15 LEU B N 1
ATOM 2600 C CA . LEU B 1 15 ? 4.648 0.14 11.719 1 95.5 15 LEU B CA 1
ATOM 2601 C C . LEU B 1 15 ? 4.32 0.724 13.086 1 95.5 15 LEU B C 1
ATOM 2603 O O . LEU B 1 15 ? 3.541 0.142 13.844 1 95.5 15 LEU B O 1
ATOM 2607 N N . ILE B 1 16 ? 4.918 1.875 13.398 1 94.12 16 ILE B N 1
ATOM 2608 C CA . ILE B 1 16 ? 4.848 2.389 14.758 1 94.12 16 ILE B CA 1
ATOM 2609 C C . ILE B 1 16 ? 3.953 3.627 14.797 1 94.12 16 ILE B C 1
ATOM 2611 O O . ILE B 1 16 ? 3.184 3.812 15.742 1 94.12 16 ILE B O 1
ATOM 2615 N N . GLY B 1 17 ? 4.039 4.434 13.742 1 94.19 17 GLY B N 1
ATOM 2616 C CA . GLY B 1 17 ? 3.352 5.715 13.773 1 94.19 17 GLY B CA 1
ATOM 2617 C C . GLY B 1 17 ? 3.9 6.656 14.828 1 94.19 17 GLY B C 1
ATOM 2618 O O . GLY B 1 17 ? 5.113 6.84 14.938 1 94.19 17 GLY B O 1
ATOM 2619 N N . ASP B 1 18 ? 2.98 7.371 15.477 1 90.69 18 ASP B N 1
ATOM 2620 C CA . ASP B 1 18 ? 3.332 8.328 16.531 1 90.69 18 ASP B CA 1
ATOM 2621 C C . ASP B 1 18 ? 2.57 8.039 17.812 1 90.69 18 ASP B C 1
ATOM 2623 O O . ASP B 1 18 ? 1.627 8.75 18.156 1 90.69 18 ASP B O 1
ATOM 2627 N N . PRO B 1 19 ? 3.125 7.129 18.578 1 86.44 19 PRO B N 1
ATOM 2628 C CA . PRO B 1 19 ? 2.443 6.859 19.844 1 86.44 19 PRO B CA 1
ATOM 2629 C C . PRO B 1 19 ? 2.258 8.117 20.688 1 86.44 19 PRO B C 1
ATOM 2631 O O . PRO B 1 19 ? 3.174 8.938 20.797 1 86.44 19 PRO B O 1
ATOM 2634 N N . TYR B 1 20 ? 1.114 8.258 21.312 1 83.38 20 TYR B N 1
ATOM 2635 C CA . TYR B 1 20 ? 0.705 9.484 21.984 1 83.38 20 TYR B CA 1
ATOM 2636 C C . TYR B 1 20 ? 1.703 9.867 23.078 1 83.38 20 TYR B C 1
ATOM 2638 O O . TYR B 1 20 ? 1.961 11.047 23.312 1 83.38 20 TYR B O 1
ATOM 2646 N N . SER B 1 21 ? 2.312 8.93 23.734 1 85.5 21 SER B N 1
ATOM 2647 C CA . SER B 1 21 ? 3.15 9.18 24.906 1 85.5 21 SER B CA 1
ATOM 2648 C C . SER B 1 21 ? 4.59 9.484 24.5 1 85.5 21 SER B C 1
ATOM 2650 O O . SER B 1 21 ? 5.395 9.906 25.328 1 85.5 21 SER B O 1
ATOM 2652 N N . TRP B 1 22 ? 4.848 9.336 23.281 1 85.44 22 TRP B N 1
ATOM 2653 C CA . TRP B 1 22 ? 6.227 9.516 22.844 1 85.44 22 TRP B CA 1
ATOM 2654 C C . TRP B 1 22 ? 6.535 10.984 22.594 1 85.44 22 TRP B C 1
ATOM 2656 O O . TRP B 1 22 ? 5.668 11.734 22.141 1 85.44 22 TRP B O 1
ATOM 2666 N N . PRO B 1 23 ? 7.758 11.359 23.062 1 83.38 23 PRO B N 1
ATOM 2667 C CA . PRO B 1 23 ? 8.195 12.688 22.641 1 83.38 23 PRO B CA 1
ATOM 2668 C C . PRO B 1 23 ? 8.297 12.812 21.109 1 83.38 23 PRO B C 1
ATOM 2670 O O . PRO B 1 23 ? 8.812 11.914 20.453 1 83.38 23 PRO B O 1
ATOM 2673 N N . HIS B 1 24 ? 7.719 13.781 20.641 1 91.25 24 HIS B N 1
ATOM 2674 C CA . HIS B 1 24 ? 7.699 13.984 19.188 1 91.25 24 HIS B CA 1
ATOM 2675 C C . HIS B 1 24 ? 8.047 15.422 18.828 1 91.25 24 HIS B C 1
ATOM 2677 O O . HIS B 1 24 ? 7.48 16.359 19.391 1 91.25 24 HIS B O 1
ATOM 2683 N N . PRO B 1 25 ? 8.992 15.586 17.938 1 94 25 PRO B N 1
ATOM 2684 C CA . PRO B 1 25 ? 9.406 16.938 17.562 1 94 25 PRO B CA 1
ATOM 2685 C C . PRO B 1 25 ? 8.234 17.828 17.141 1 94 25 PRO B C 1
ATOM 2687 O O . PRO B 1 25 ? 8.211 19.016 17.469 1 94 25 PRO B O 1
ATOM 2690 N N . VAL B 1 26 ? 7.273 17.328 16.453 1 93.06 26 VAL B N 1
ATOM 2691 C CA . VAL B 1 26 ? 6.141 18.125 15.977 1 93.06 26 VAL B CA 1
ATOM 2692 C C . VAL B 1 26 ? 5.301 18.594 17.172 1 93.06 26 VAL B C 1
ATOM 2694 O O . VAL B 1 26 ? 4.73 19.688 17.141 1 93.06 26 VAL B O 1
ATOM 2697 N N . LYS B 1 27 ? 5.207 17.766 18.156 1 93.62 27 LYS B N 1
ATOM 2698 C CA . LYS B 1 27 ? 4.508 18.172 19.375 1 93.62 27 LYS B CA 1
ATOM 2699 C C . LYS B 1 27 ? 5.223 19.328 20.062 1 93.62 27 LYS B C 1
ATOM 2701 O O . LYS B 1 27 ? 4.578 20.219 20.625 1 93.62 27 LYS B O 1
ATOM 2706 N N . TRP B 1 28 ? 6.477 19.234 20.016 1 94.94 28 TRP B N 1
ATOM 2707 C CA . TRP B 1 28 ? 7.262 20.328 20.594 1 94.94 28 TRP B CA 1
ATOM 2708 C C . TRP B 1 28 ? 7.062 21.625 19.797 1 94.94 28 TRP B C 1
ATOM 2710 O O . TRP B 1 28 ? 6.977 22.703 20.375 1 94.94 28 TRP B O 1
ATOM 2720 N N . MET B 1 29 ? 7.02 21.484 18.5 1 96.5 29 MET B N 1
ATOM 2721 C CA . MET B 1 29 ? 6.723 22.656 17.672 1 96.5 29 MET B CA 1
ATOM 2722 C C . MET B 1 29 ? 5.355 23.234 18.016 1 96.5 29 MET B C 1
ATOM 2724 O O . MET B 1 29 ? 5.211 24.453 18.156 1 96.5 29 MET B O 1
ATOM 2728 N N . GLY B 1 30 ? 4.41 22.344 18.125 1 95.94 30 GLY B N 1
ATOM 2729 C CA . GLY B 1 30 ? 3.074 22.766 18.484 1 95.94 30 GLY B CA 1
ATOM 2730 C C . GLY B 1 30 ? 3.025 23.469 19.828 1 95.94 30 GLY B C 1
ATOM 2731 O O . GLY B 1 30 ? 2.355 24.5 19.984 1 95.94 30 GLY B O 1
ATOM 2732 N N . SER B 1 31 ? 3.699 22.922 20.812 1 96.12 31 SER B N 1
ATOM 2733 C CA . SER B 1 31 ? 3.748 23.516 22.141 1 96.12 31 SER B CA 1
ATOM 2734 C C . SER B 1 31 ? 4.387 24.906 22.109 1 96.12 31 SER B C 1
ATOM 2736 O O . SER B 1 31 ? 3.949 25.812 22.812 1 96.12 31 SER B O 1
ATOM 2738 N N . TYR B 1 32 ? 5.434 25.016 21.359 1 97.5 32 TYR B N 1
ATOM 2739 C CA . TYR B 1 32 ? 6.098 26.312 21.203 1 97.5 32 TYR B CA 1
ATOM 2740 C C . TYR B 1 32 ? 5.152 27.344 20.594 1 97.5 32 TYR B C 1
ATOM 2742 O O . TYR B 1 32 ? 5.059 28.469 21.094 1 97.5 32 TYR B O 1
ATOM 2750 N N . ILE B 1 33 ? 4.426 26.938 19.531 1 97.19 33 ILE B N 1
ATOM 2751 C CA . ILE B 1 33 ? 3.486 27.844 18.859 1 97.19 33 ILE B CA 1
ATOM 2752 C C . ILE B 1 33 ? 2.381 28.234 19.844 1 97.19 33 ILE B C 1
ATOM 2754 O O . ILE B 1 33 ? 1.982 29.406 19.891 1 97.19 33 ILE B O 1
ATOM 2758 N N . TYR B 1 34 ? 1.928 27.266 20.562 1 96.19 34 TYR B N 1
ATOM 2759 C CA . TYR B 1 34 ? 0.887 27.516 21.547 1 96.19 34 TYR B CA 1
ATOM 2760 C C . TYR B 1 34 ? 1.355 28.547 22.578 1 96.19 34 TYR B C 1
ATOM 2762 O O . TYR B 1 34 ? 0.61 29.453 22.938 1 96.19 34 TYR B O 1
ATOM 2770 N N . LEU B 1 35 ? 2.549 28.406 23.125 1 96.88 35 LEU B N 1
ATOM 2771 C CA . LEU B 1 35 ? 3.121 29.344 24.094 1 96.88 35 LEU B CA 1
ATOM 2772 C C . LEU B 1 35 ? 3.205 30.75 23.5 1 96.88 35 LEU B C 1
ATOM 2774 O O . LEU B 1 35 ? 2.883 31.734 24.188 1 96.88 35 LEU B O 1
ATOM 2778 N N . CYS B 1 36 ? 3.65 30.859 22.281 1 97 36 CYS B N 1
ATOM 2779 C CA . CYS B 1 36 ? 3.748 32.156 21.625 1 97 36 CYS B CA 1
ATOM 2780 C C . CYS B 1 36 ? 2.373 32.812 21.469 1 97 36 CYS B C 1
ATOM 2782 O O . CYS B 1 36 ? 2.215 34 21.672 1 97 36 CYS B O 1
ATOM 2784 N N . MET B 1 37 ? 1.416 32.031 21.078 1 95.69 37 MET B N 1
ATOM 2785 C CA . MET B 1 37 ? 0.061 32.562 20.891 1 95.69 37 MET B CA 1
ATOM 2786 C C . MET B 1 37 ? -0.518 33.062 22.203 1 95.69 37 MET B C 1
ATOM 2788 O O . MET B 1 37 ? -1.264 34.031 22.234 1 95.69 37 MET B O 1
ATOM 2792 N N . ARG B 1 38 ? -0.194 32.375 23.281 1 96.44 38 ARG B N 1
ATOM 2793 C CA . ARG B 1 38 ? -0.627 32.812 24.594 1 96.44 38 ARG B CA 1
ATOM 2794 C C . ARG B 1 38 ? -0.009 34.156 24.953 1 96.44 38 ARG B C 1
ATOM 2796 O O . ARG B 1 38 ? -0.669 35.031 25.547 1 96.44 38 ARG B O 1
ATOM 2803 N N . LEU B 1 39 ? 1.19 34.312 24.609 1 95.31 39 LEU B N 1
ATOM 2804 C CA . LEU B 1 39 ? 1.873 35.562 24.844 1 95.31 39 LEU B CA 1
ATOM 2805 C C . LEU B 1 39 ? 1.229 36.688 24.016 1 95.31 39 LEU B C 1
ATOM 2807 O O . LEU B 1 39 ? 1.111 37.812 24.5 1 95.31 39 LEU B O 1
ATOM 2811 N N . GLN B 1 40 ? 0.91 36.375 22.797 1 94.12 40 GLN B N 1
ATOM 2812 C CA . GLN B 1 40 ? 0.241 37.344 21.922 1 94.12 40 GLN B CA 1
ATOM 2813 C C . GLN B 1 40 ? -1.092 37.781 22.531 1 94.12 40 GLN B C 1
ATOM 2815 O O . GLN B 1 40 ? -1.479 38.938 22.406 1 94.12 40 GLN B O 1
ATOM 2820 N N . GLU B 1 41 ? -1.738 36.875 23.078 1 92.06 41 GLU B N 1
ATOM 2821 C CA . GLU B 1 41 ? -3.018 37.219 23.703 1 92.06 41 GLU B CA 1
ATOM 2822 C C . GLU B 1 41 ? -2.828 38.156 24.891 1 92.06 41 GLU B C 1
ATOM 2824 O O . GLU B 1 41 ? -3.686 39 25.156 1 92.06 41 GLU B O 1
ATOM 2829 N N . LYS B 1 42 ? -1.798 38.125 25.562 1 93.75 42 LYS B N 1
ATOM 2830 C CA . LYS B 1 42 ? -1.527 38.938 26.75 1 93.75 42 LYS B CA 1
ATOM 2831 C C . LYS B 1 42 ? -0.947 40.312 26.375 1 93.75 42 LYS B C 1
ATOM 2833 O O . LYS B 1 42 ? -1.338 41.344 26.938 1 93.75 42 LYS B O 1
ATOM 2838 N N . LYS B 1 43 ? -0.051 40.375 25.438 1 94 43 LYS B N 1
ATOM 2839 C CA . LYS B 1 43 ? 0.729 41.594 25.172 1 94 43 LYS B CA 1
ATOM 2840 C C . LYS B 1 43 ? 0.165 42.344 23.969 1 94 43 LYS B C 1
ATOM 2842 O O . LYS B 1 43 ? 0.397 43.562 23.828 1 94 43 LYS B O 1
ATOM 2847 N N . GLN B 1 44 ? -0.54 41.625 23.141 1 91.06 44 GLN B N 1
ATOM 2848 C CA . GLN B 1 44 ? -1.231 42.188 21.984 1 91.06 44 GLN B CA 1
ATOM 2849 C C . GLN B 1 44 ? -0.258 42.938 21.078 1 91.06 44 GLN B C 1
ATOM 2851 O O . GLN B 1 44 ? -0.478 44.094 20.734 1 91.06 44 GLN B O 1
ATOM 2856 N N . PHE B 1 45 ? 0.663 42.156 20.656 1 91.94 45 PHE B N 1
ATOM 2857 C CA . PHE B 1 45 ? 1.612 42.688 19.688 1 91.94 45 PHE B CA 1
ATOM 2858 C C . PHE B 1 45 ? 0.934 42.938 18.344 1 91.94 45 PHE B C 1
ATOM 2860 O O . PHE B 1 45 ? -0.188 42.5 18.125 1 91.94 45 PHE B O 1
ATOM 2867 N N . SER B 1 46 ? 1.621 43.781 17.562 1 94.88 46 SER B N 1
ATOM 2868 C CA . SER B 1 46 ? 1.114 43.938 16.203 1 94.88 46 SER B CA 1
ATOM 2869 C C . SER B 1 46 ? 0.955 42.594 15.516 1 94.88 46 SER B C 1
ATOM 2871 O O . SER B 1 46 ? 1.912 41.812 15.406 1 94.88 46 SER B O 1
ATOM 2873 N N . PRO B 1 47 ? -0.248 42.25 15.031 1 94.62 47 PRO B N 1
ATOM 2874 C CA . PRO B 1 47 ? -0.557 40.906 14.539 1 94.62 47 P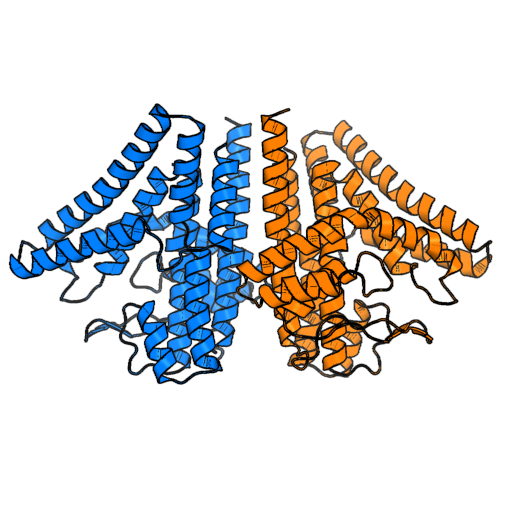RO B CA 1
ATOM 2875 C C . PRO B 1 47 ? 0.347 40.5 13.383 1 94.62 47 PRO B C 1
ATOM 2877 O O . PRO B 1 47 ? 0.846 39.375 13.375 1 94.62 47 PRO B O 1
ATOM 2880 N N . TYR B 1 48 ? 0.589 41.375 12.367 1 95.06 48 TYR B N 1
ATOM 2881 C CA . TYR B 1 48 ? 1.412 41 11.211 1 95.06 48 TYR B CA 1
ATOM 2882 C C . TYR B 1 48 ? 2.859 40.781 11.633 1 95.06 48 TYR B C 1
ATOM 2884 O O . TYR B 1 48 ? 3.502 39.844 11.156 1 95.06 48 TYR B O 1
ATOM 2892 N N . LEU B 1 49 ? 3.324 41.656 12.453 1 96 49 LEU B N 1
ATOM 2893 C CA . LEU B 1 49 ? 4.695 41.531 12.93 1 96 49 LEU B CA 1
ATOM 2894 C C . LEU B 1 49 ? 4.855 40.281 13.789 1 96 49 LEU B C 1
ATOM 2896 O O . LEU B 1 49 ? 5.863 39.562 13.68 1 96 49 LEU B O 1
ATOM 2900 N N . PHE B 1 50 ? 3.877 40.094 14.648 1 96.88 50 PHE B N 1
ATOM 2901 C CA . PHE B 1 50 ? 3.889 38.906 15.484 1 96.88 50 PHE B CA 1
ATOM 2902 C C . PHE B 1 50 ? 3.861 37.656 14.625 1 96.88 50 PHE B C 1
ATOM 2904 O O . PHE B 1 50 ? 4.621 36.719 14.867 1 96.88 50 PHE B O 1
ATOM 2911 N N . GLY B 1 51 ? 2.969 37.656 13.602 1 97.44 51 GLY B N 1
ATOM 2912 C CA . GLY B 1 51 ? 2.895 36.531 12.695 1 97.44 51 GLY B CA 1
ATOM 2913 C C . GLY B 1 51 ? 4.203 36.219 11.992 1 97.44 51 GLY B C 1
ATOM 2914 O O . GLY B 1 51 ? 4.57 35.062 11.797 1 97.44 51 GLY B O 1
ATOM 2915 N N . PHE B 1 52 ? 4.863 37.25 11.594 1 97.25 52 PHE B N 1
ATOM 2916 C CA . PHE B 1 52 ? 6.148 37.125 10.914 1 97.25 52 PHE B CA 1
ATOM 2917 C C . PHE B 1 52 ? 7.184 36.5 11.828 1 97.25 52 PHE B C 1
ATOM 2919 O O . PHE B 1 52 ? 7.867 35.531 11.43 1 97.25 52 PHE B O 1
ATOM 2926 N N . PHE B 1 53 ? 7.285 37 13.031 1 97.38 53 PHE B N 1
ATOM 2927 C CA . PHE B 1 53 ? 8.289 36.5 13.961 1 97.38 53 PHE B CA 1
ATOM 2928 C C . PHE B 1 53 ? 7.922 35.094 14.43 1 97.38 53 PHE B C 1
ATOM 2930 O O . PHE B 1 53 ? 8.805 34.25 14.664 1 97.38 53 PHE B O 1
ATOM 2937 N N . LEU B 1 54 ? 6.59 34.844 14.57 1 97.94 54 LEU B N 1
ATOM 2938 C CA . LEU B 1 54 ? 6.145 33.5 14.906 1 97.94 54 LEU B CA 1
ATOM 2939 C C . LEU B 1 54 ? 6.633 32.5 13.867 1 97.94 54 LEU B C 1
ATOM 2941 O O . LEU B 1 54 ? 7.168 31.438 14.219 1 97.94 54 LEU B O 1
ATOM 2945 N N . TRP B 1 55 ? 6.449 32.844 12.633 1 98.31 55 TRP B N 1
ATOM 2946 C CA . TRP B 1 55 ? 6.891 31.969 11.547 1 98.31 55 TRP B CA 1
ATOM 2947 C C . TRP B 1 55 ? 8.406 31.812 11.555 1 98.31 55 TRP B C 1
ATOM 2949 O O . TRP B 1 55 ? 8.93 30.703 11.484 1 98.31 55 TRP B O 1
ATOM 2959 N N . LEU B 1 56 ? 9.141 32.906 11.641 1 98.44 56 LEU B N 1
ATOM 2960 C CA . LEU B 1 56 ? 10.594 32.938 11.578 1 98.44 56 LEU B CA 1
ATOM 2961 C C . LEU B 1 56 ? 11.203 32.094 12.695 1 98.44 56 LEU B C 1
ATOM 2963 O O . LEU B 1 56 ? 12.117 31.312 12.461 1 98.44 56 LEU B O 1
ATOM 2967 N N . THR B 1 57 ? 10.703 32.281 13.891 1 98.31 57 THR B N 1
ATOM 2968 C CA . THR B 1 57 ? 11.297 31.594 15.039 1 98.31 57 THR B CA 1
ATOM 2969 C C . THR B 1 57 ? 10.938 30.125 15.023 1 98.31 57 THR B C 1
ATOM 2971 O O . THR B 1 57 ? 11.766 29.266 15.359 1 98.31 57 THR B O 1
ATOM 2974 N N . THR B 1 58 ? 9.672 29.781 14.664 1 98.44 58 THR B N 1
ATOM 2975 C CA . THR B 1 58 ? 9.266 28.375 14.633 1 98.44 58 THR B CA 1
ATOM 2976 C C . THR B 1 58 ? 10.07 27.609 13.586 1 98.44 58 THR B C 1
ATOM 2978 O O . THR B 1 58 ? 10.625 26.547 13.883 1 98.44 58 THR B O 1
ATOM 2981 N N . VAL B 1 59 ? 10.117 28.125 12.367 1 98.62 59 VAL B N 1
ATOM 2982 C CA . VAL B 1 59 ? 10.828 27.484 11.266 1 98.62 59 VAL B CA 1
ATOM 2983 C C . VAL B 1 59 ? 12.328 27.5 11.539 1 98.62 59 VAL B C 1
ATOM 2985 O O . VAL B 1 59 ? 13.031 26.516 11.289 1 98.62 59 VAL B O 1
ATOM 2988 N N . GLY B 1 60 ? 12.828 28.656 12.031 1 98.5 60 GLY B N 1
ATOM 2989 C CA . GLY B 1 60 ? 14.234 28.766 12.391 1 98.5 60 GLY B CA 1
ATOM 2990 C C . GLY B 1 60 ? 14.664 27.766 13.445 1 98.5 60 GLY B C 1
ATOM 2991 O O . GLY B 1 60 ? 15.742 27.188 13.352 1 98.5 60 GLY B O 1
ATOM 2992 N N . LEU B 1 61 ? 13.859 27.625 14.445 1 98.06 61 LEU B N 1
ATOM 2993 C CA . LEU B 1 61 ? 14.156 26.688 15.508 1 98.06 61 LEU B CA 1
ATOM 2994 C C . LEU B 1 61 ? 14.156 25.25 14.984 1 98.06 61 LEU B C 1
ATOM 2996 O O . LEU B 1 61 ? 15 24.438 15.367 1 98.06 61 LEU B O 1
ATOM 3000 N N . ALA B 1 62 ? 13.156 24.922 14.148 1 98.19 62 ALA B N 1
ATOM 3001 C CA . ALA B 1 62 ? 13.117 23.578 13.562 1 98.19 62 ALA B CA 1
ATOM 3002 C C . ALA B 1 62 ? 14.375 23.312 12.742 1 98.19 62 ALA B C 1
ATOM 3004 O O . ALA B 1 62 ? 14.969 22.234 12.859 1 98.19 62 ALA B O 1
ATOM 3005 N N . LEU B 1 63 ? 14.75 24.281 11.914 1 98.25 63 LEU B N 1
ATOM 3006 C CA . LEU B 1 63 ? 15.953 24.172 11.094 1 98.25 63 LEU B CA 1
ATOM 3007 C C . LEU B 1 63 ? 17.203 24.062 11.961 1 98.25 63 LEU B C 1
ATOM 3009 O O . LEU B 1 63 ? 18.016 23.156 11.773 1 98.25 63 LEU B O 1
ATOM 3013 N N . GLY B 1 64 ? 17.344 24.969 12.922 1 98.19 64 GLY B N 1
ATOM 3014 C CA . GLY B 1 64 ? 18.516 25.031 13.773 1 98.19 64 GLY B CA 1
ATOM 3015 C C . GLY B 1 64 ? 18.688 23.797 14.641 1 98.19 64 GLY B C 1
ATOM 3016 O O . GLY B 1 64 ? 19.797 23.25 14.75 1 98.19 64 GLY B O 1
ATOM 3017 N N . VAL B 1 65 ? 17.625 23.344 15.281 1 97.94 65 VAL B N 1
ATOM 3018 C CA . VAL B 1 65 ? 17.672 22.203 16.172 1 97.94 65 VAL B CA 1
ATOM 3019 C C . VAL B 1 65 ? 18 20.938 15.375 1 97.94 65 VAL B C 1
ATOM 3021 O O . VAL B 1 65 ? 18.797 20.109 15.812 1 97.94 65 VAL B O 1
ATOM 3024 N N . SER B 1 66 ? 17.391 20.766 14.211 1 98.25 66 SER B N 1
ATOM 3025 C CA . SER B 1 66 ? 17.672 19.594 13.391 1 98.25 66 SER B CA 1
ATOM 3026 C C . SER B 1 66 ? 19.109 19.578 12.914 1 98.25 66 SER B C 1
ATOM 3028 O O . SER B 1 66 ? 19.781 18.547 12.945 1 98.25 66 SER B O 1
ATOM 3030 N N . CYS B 1 67 ? 19.594 20.766 12.5 1 98.12 67 CYS B N 1
ATOM 3031 C CA . CYS B 1 67 ? 21 20.875 12.102 1 98.12 67 CYS B CA 1
ATOM 3032 C C . CYS B 1 67 ? 21.922 20.562 13.273 1 98.12 67 CYS B C 1
ATOM 3034 O O . CYS B 1 67 ? 22.891 19.828 13.133 1 98.12 67 CYS B O 1
ATOM 3036 N N . GLY B 1 68 ? 21.594 21.203 14.367 1 98.31 68 GLY B N 1
ATOM 3037 C CA . GLY B 1 68 ? 22.406 21.031 15.547 1 98.31 68 GLY B CA 1
ATOM 3038 C C . GLY B 1 68 ? 22.453 19.578 16.031 1 98.31 68 GLY B C 1
ATOM 3039 O O . GLY B 1 68 ? 23.531 19.078 16.375 1 98.31 68 GLY B O 1
ATOM 3040 N N . LEU B 1 69 ? 21.328 18.906 16.062 1 97.94 69 LEU B N 1
ATOM 3041 C CA . LEU B 1 69 ? 21.25 17.516 16.5 1 97.94 69 LEU B CA 1
ATOM 3042 C C . LEU B 1 69 ? 22.078 16.625 15.602 1 97.94 69 LEU B C 1
ATOM 3044 O O . LEU B 1 69 ? 22.812 15.758 16.094 1 97.94 69 LEU B O 1
ATOM 3048 N N . LEU B 1 70 ? 21.938 16.797 14.32 1 98.19 70 LEU B N 1
ATOM 3049 C CA . LEU B 1 70 ? 22.672 15.977 13.375 1 98.19 70 LEU B CA 1
ATOM 3050 C C . LEU B 1 70 ? 24.172 16.266 13.445 1 98.19 70 LEU B C 1
ATOM 3052 O O . LEU B 1 70 ? 25 15.352 13.375 1 98.19 70 LEU B O 1
ATOM 3056 N N . TRP B 1 71 ? 24.484 17.578 13.578 1 97.88 71 TRP B N 1
ATOM 3057 C CA . TRP B 1 71 ? 25.891 17.969 13.695 1 97.88 71 TRP B CA 1
ATOM 3058 C C . TRP B 1 71 ? 26.531 17.344 14.938 1 97.88 71 TRP B C 1
ATOM 3060 O O . TRP B 1 71 ? 27.594 16.75 14.859 1 97.88 71 TRP B O 1
ATOM 3070 N N . LEU B 1 72 ? 25.859 17.453 16.062 1 98.25 72 LEU B N 1
ATOM 3071 C CA . LEU B 1 72 ? 26.375 16.906 17.328 1 98.25 72 LEU B CA 1
ATOM 3072 C C . LEU B 1 72 ? 26.484 15.391 17.25 1 98.25 72 LEU B C 1
ATOM 3074 O O . LEU B 1 72 ? 27.453 14.812 17.734 1 98.25 72 LEU B O 1
ATOM 3078 N N . ALA B 1 73 ? 25.484 14.766 16.688 1 98.19 73 ALA B N 1
ATOM 3079 C CA . ALA B 1 73 ? 25.5 13.312 16.547 1 98.19 73 ALA B CA 1
ATOM 3080 C C . ALA B 1 73 ? 26.656 12.867 15.656 1 98.19 73 ALA B C 1
ATOM 3082 O O . ALA B 1 73 ? 27.312 11.859 15.93 1 98.19 73 ALA B O 1
ATOM 3083 N N . GLY B 1 74 ? 26.812 13.656 14.602 1 96.88 74 GLY B N 1
ATOM 3084 C CA . GLY B 1 74 ? 27.891 13.352 13.68 1 96.88 74 GLY B CA 1
ATOM 3085 C C . GLY B 1 74 ? 29.266 13.484 14.312 1 96.88 74 GLY B C 1
ATOM 3086 O O . GLY B 1 74 ? 30.188 12.742 13.953 1 96.88 74 GLY B O 1
ATOM 3087 N N . LEU B 1 75 ? 29.406 14.406 15.289 1 97.31 75 LEU B N 1
ATOM 3088 C CA . LEU B 1 75 ? 30.656 14.586 16.016 1 97.31 75 LEU B CA 1
ATOM 3089 C C . LEU B 1 75 ? 30.922 13.398 16.938 1 97.31 75 LEU B C 1
ATOM 3091 O O . LEU B 1 75 ? 32.094 13.031 17.156 1 97.31 75 LEU B O 1
ATOM 3095 N N . ALA B 1 76 ? 29.922 12.852 17.375 1 97.75 76 ALA B N 1
ATOM 3096 C CA . ALA B 1 76 ? 30.047 11.781 18.359 1 97.75 76 ALA B CA 1
ATOM 3097 C C . ALA B 1 76 ? 30.359 10.453 17.672 1 97.75 76 ALA B C 1
ATOM 3099 O O . ALA B 1 76 ? 31.25 9.711 18.109 1 97.75 76 ALA B O 1
ATOM 3100 N N . HIS B 1 77 ? 29.609 10.023 16.703 1 97.38 77 HIS B N 1
ATOM 3101 C CA . HIS B 1 77 ? 29.797 8.75 16.031 1 97.38 77 HIS B CA 1
ATOM 3102 C C . HIS B 1 77 ? 28.938 8.664 14.773 1 97.38 77 HIS B C 1
ATOM 3104 O O . HIS B 1 77 ? 27.781 9.094 14.773 1 97.38 77 HIS B O 1
ATOM 3110 N N . PRO B 1 78 ? 29.469 8.031 13.797 1 95.94 78 PRO B N 1
ATOM 3111 C CA . PRO B 1 78 ? 28.703 7.922 12.562 1 95.94 78 PRO B CA 1
ATOM 3112 C C . PRO B 1 78 ? 27.406 7.141 12.742 1 95.94 78 PRO B C 1
ATOM 3114 O O . PRO B 1 78 ? 26.391 7.461 12.109 1 95.94 78 PRO B O 1
ATOM 3117 N N . VAL B 1 79 ? 27.469 6.117 13.438 1 96.69 79 VAL B N 1
ATOM 3118 C CA . VAL B 1 79 ? 26.266 5.312 13.672 1 96.69 79 VAL B CA 1
ATOM 3119 C C . VAL B 1 79 ? 25.203 6.164 14.359 1 96.69 79 VAL B C 1
ATOM 3121 O O . VAL B 1 79 ? 24.016 6.062 14.039 1 96.69 79 VAL B O 1
ATOM 3124 N N . LEU B 1 80 ? 25.641 6.98 15.289 1 97.62 80 LEU B N 1
ATOM 3125 C CA . LEU B 1 80 ? 24.703 7.855 15.984 1 97.62 80 LEU B CA 1
ATOM 3126 C C . LEU B 1 80 ? 24.109 8.883 15.031 1 97.62 80 LEU B C 1
ATOM 3128 O O . LEU B 1 80 ? 22.938 9.234 15.141 1 97.62 80 LEU B O 1
ATOM 3132 N N . TYR B 1 81 ? 24.969 9.414 14.164 1 98 81 TYR B N 1
ATOM 3133 C CA . TYR B 1 81 ? 24.484 10.344 13.148 1 98 81 TYR B CA 1
ATOM 3134 C C . TYR B 1 81 ? 23.297 9.75 12.383 1 98 81 TYR B C 1
ATOM 3136 O O . TYR B 1 81 ? 22.25 10.391 12.258 1 98 81 TYR B O 1
ATOM 3144 N N . TRP B 1 82 ? 23.422 8.523 11.984 1 97.81 82 TRP B N 1
ATOM 3145 C CA . TRP B 1 82 ? 22.391 7.91 11.148 1 97.81 82 TRP B CA 1
ATOM 3146 C C . TRP B 1 82 ? 21.188 7.508 11.977 1 97.81 82 TRP B C 1
ATOM 3148 O O . TRP B 1 82 ? 20.047 7.551 11.492 1 97.81 82 TRP B O 1
ATOM 3158 N N . LEU B 1 83 ? 21.391 7.148 13.195 1 98.12 83 LEU B N 1
ATOM 3159 C CA . LEU B 1 83 ? 20.266 6.867 14.07 1 98.12 83 LEU B CA 1
ATOM 3160 C C . LEU B 1 83 ? 19.391 8.109 14.258 1 98.12 83 LEU B C 1
ATOM 3162 O O . LEU B 1 83 ? 18.172 8.031 14.203 1 98.12 83 LEU B O 1
ATOM 3166 N N . VAL B 1 84 ? 20.031 9.234 14.445 1 98.12 84 VAL B N 1
ATOM 3167 C CA . VAL B 1 84 ? 19.312 10.492 14.602 1 98.12 84 VAL B CA 1
ATOM 3168 C C . VAL B 1 84 ? 18.656 10.875 13.281 1 98.12 84 VAL B C 1
ATOM 3170 O O . VAL B 1 84 ? 17.531 11.367 13.258 1 98.12 84 VAL B O 1
ATOM 3173 N N . TRP B 1 85 ? 19.453 10.656 12.227 1 98.5 85 TRP B N 1
ATOM 3174 C CA . TRP B 1 85 ? 18.938 10.914 10.883 1 98.5 85 TRP B CA 1
ATOM 3175 C C . TRP B 1 85 ? 17.625 10.148 10.648 1 98.5 85 TRP B C 1
ATOM 3177 O O . TRP B 1 85 ? 16.625 10.734 10.25 1 98.5 85 TRP B O 1
ATOM 3187 N N . ILE B 1 86 ? 17.609 8.898 10.969 1 98.44 86 ILE B N 1
ATOM 3188 C CA . ILE B 1 86 ? 16.453 8.023 10.766 1 98.44 86 ILE B CA 1
ATOM 3189 C C . ILE B 1 86 ? 15.312 8.438 11.688 1 98.44 86 ILE B C 1
ATOM 3191 O O . ILE B 1 86 ? 14.148 8.453 11.281 1 98.44 86 ILE B O 1
ATOM 3195 N N . TYR B 1 87 ? 15.648 8.789 12.859 1 97.69 87 TYR B N 1
ATOM 3196 C CA . TYR B 1 87 ? 14.617 9.203 13.812 1 97.69 87 TYR B CA 1
ATOM 3197 C C . TYR B 1 87 ? 13.898 10.453 13.328 1 97.69 87 TYR B C 1
ATOM 3199 O O . TYR B 1 87 ? 12.664 10.516 13.344 1 97.69 87 TYR B O 1
ATOM 3207 N N . LEU B 1 88 ? 14.695 11.445 12.969 1 98.06 88 LEU B N 1
ATOM 3208 C CA . LEU B 1 88 ? 14.094 12.695 12.508 1 98.06 88 LEU B CA 1
ATOM 3209 C C . LEU B 1 88 ? 13.273 12.469 11.242 1 98.06 88 LEU B C 1
ATOM 3211 O O . LEU B 1 88 ? 12.211 13.07 11.062 1 98.06 88 LEU B O 1
ATOM 3215 N N . ALA B 1 89 ? 13.82 11.625 10.352 1 98.5 89 ALA B N 1
ATOM 3216 C CA . ALA B 1 89 ? 13.086 11.281 9.141 1 98.5 89 ALA B CA 1
ATOM 3217 C C . ALA B 1 89 ? 11.766 10.594 9.469 1 98.5 89 ALA B C 1
ATOM 3219 O O . ALA B 1 89 ? 10.711 10.992 8.961 1 98.5 89 ALA B O 1
ATOM 3220 N N . TYR B 1 90 ? 11.82 9.625 10.336 1 97.75 90 TYR B N 1
ATOM 3221 C CA . TYR B 1 90 ? 10.648 8.891 10.797 1 97.75 90 TYR B CA 1
ATOM 3222 C C . TYR B 1 90 ? 9.625 9.836 11.43 1 97.75 90 TYR B C 1
ATOM 3224 O O . TYR B 1 90 ? 8.438 9.75 11.133 1 97.75 90 TYR B O 1
ATOM 3232 N N . ALA B 1 91 ? 10.078 10.695 12.195 1 97.12 91 ALA B N 1
ATOM 3233 C CA . ALA B 1 91 ? 9.211 11.609 12.938 1 97.12 91 ALA B CA 1
ATOM 3234 C C . ALA B 1 91 ? 8.555 12.617 12 1 97.12 91 ALA B C 1
ATOM 3236 O O . ALA B 1 91 ? 7.566 13.258 12.359 1 97.12 91 ALA B O 1
ATOM 3237 N N . SER B 1 92 ? 9.102 12.805 10.844 1 97.81 92 SER B N 1
ATOM 3238 C CA . SER B 1 92 ? 8.547 13.781 9.906 1 97.81 92 SER B CA 1
ATOM 3239 C C . SER B 1 92 ? 7.426 13.164 9.078 1 97.81 92 SER B C 1
ATOM 3241 O O . SER B 1 92 ? 6.68 13.883 8.406 1 97.81 92 SER B O 1
ATOM 3243 N N . LEU B 1 93 ? 7.277 11.867 9.102 1 98 93 LEU B N 1
ATOM 3244 C CA . LEU B 1 93 ? 6.266 11.156 8.32 1 98 93 LEU B CA 1
ATOM 3245 C C . LEU B 1 93 ? 5.055 10.82 9.188 1 98 93 LEU B C 1
ATOM 3247 O O . LEU B 1 93 ? 5.203 10.469 10.359 1 98 93 LEU B O 1
ATOM 3251 N N . ALA B 1 94 ? 3.873 10.938 8.586 1 97.5 94 ALA B N 1
ATOM 3252 C CA . ALA B 1 94 ? 2.695 10.82 9.445 1 97.5 94 ALA B CA 1
ATOM 3253 C C . ALA B 1 94 ? 1.658 9.891 8.828 1 97.5 94 ALA B C 1
ATOM 3255 O O . ALA B 1 94 ? 0.457 10.047 9.055 1 97.5 94 ALA B O 1
ATOM 3256 N N . ALA B 1 95 ? 2.049 8.953 7.98 1 97.38 95 ALA B N 1
ATOM 3257 C CA . ALA B 1 95 ? 1.074 8.102 7.309 1 97.38 95 ALA B CA 1
ATOM 3258 C C . ALA B 1 95 ? 0.294 7.262 8.32 1 97.38 95 ALA B C 1
ATOM 3260 O O . ALA B 1 95 ? -0.939 7.281 8.328 1 97.38 95 ALA B O 1
ATOM 3261 N N . LYS B 1 96 ? 0.973 6.574 9.164 1 96.81 96 LYS B N 1
ATOM 3262 C CA . LYS B 1 96 ? 0.334 5.68 10.125 1 96.81 96 LYS B CA 1
ATOM 3263 C C . LYS B 1 96 ? -0.518 6.461 11.125 1 96.81 96 LYS B C 1
ATOM 3265 O O . LYS B 1 96 ? -1.626 6.043 11.461 1 96.81 96 LYS B O 1
ATOM 3270 N N . SER B 1 97 ? -0.015 7.52 11.664 1 96.5 97 SER B N 1
ATOM 3271 C CA . SER B 1 97 ? -0.778 8.297 12.633 1 96.5 97 SER B CA 1
ATOM 3272 C C . SER B 1 97 ? -2.059 8.852 12.008 1 96.5 97 SER B C 1
ATOM 3274 O O . SER B 1 97 ? -3.107 8.875 12.664 1 96.5 97 SER B O 1
ATOM 3276 N N . LEU B 1 98 ? -1.928 9.328 10.82 1 96.88 98 LEU B N 1
ATOM 3277 C CA . LEU B 1 98 ? -3.094 9.82 10.094 1 96.88 98 LEU B CA 1
ATOM 3278 C C . LEU B 1 98 ? -4.121 8.703 9.898 1 96.88 98 LEU B C 1
ATOM 3280 O O . LEU B 1 98 ? -5.312 8.906 10.141 1 96.88 98 LEU B O 1
ATOM 3284 N N . ALA B 1 99 ? -3.705 7.562 9.438 1 97.56 99 ALA B N 1
ATOM 3285 C CA . ALA B 1 99 ? -4.582 6.41 9.242 1 97.56 99 ALA B CA 1
ATOM 3286 C C . ALA B 1 99 ? -5.23 5.984 10.555 1 97.56 99 ALA B C 1
ATOM 3288 O O . ALA B 1 99 ? -6.418 5.648 10.594 1 97.56 99 ALA B O 1
ATOM 3289 N N . PHE B 1 100 ? -4.434 5.992 11.578 1 96.88 100 PHE B N 1
ATOM 3290 C CA . PHE B 1 100 ? -4.902 5.578 12.891 1 96.88 100 PHE B CA 1
ATOM 3291 C C . PHE B 1 100 ? -6.039 6.469 13.375 1 96.88 100 PHE B C 1
ATOM 3293 O O . PHE B 1 100 ? -7.07 5.977 13.836 1 96.88 100 PHE B O 1
ATOM 3300 N N . GLU B 1 101 ? -5.891 7.746 13.281 1 96.94 101 GLU B N 1
ATOM 3301 C CA . GLU B 1 101 ? -6.914 8.695 13.711 1 96.94 101 GLU B CA 1
ATOM 3302 C C . GLU B 1 101 ? -8.164 8.578 12.852 1 96.94 101 GLU B C 1
ATOM 3304 O O . GLU B 1 101 ? -9.289 8.656 13.359 1 96.94 101 GLU B O 1
ATOM 3309 N N . ALA B 1 102 ? -7.98 8.453 11.562 1 97.81 102 ALA B N 1
ATOM 3310 C CA . ALA B 1 102 ? -9.117 8.266 10.664 1 97.81 102 ALA B CA 1
ATOM 3311 C C . ALA B 1 102 ? -9.883 6.984 11.008 1 97.81 102 ALA B C 1
ATOM 3313 O O . ALA B 1 102 ? -11.117 6.961 10.969 1 97.81 102 ALA B O 1
ATOM 3314 N N . GLN B 1 103 ? -9.148 5.926 11.32 1 96.56 103 GLN B N 1
ATOM 3315 C CA . GLN B 1 103 ? -9.742 4.645 11.688 1 96.56 103 GLN B CA 1
ATOM 3316 C C . GLN B 1 103 ? -10.578 4.77 12.961 1 96.56 103 GLN B C 1
ATOM 3318 O O . GLN B 1 103 ? -11.625 4.129 13.086 1 96.56 103 GLN B O 1
ATOM 3323 N N . LYS B 1 104 ? -10.094 5.57 13.891 1 97.12 104 LYS B N 1
ATOM 3324 C CA . LYS B 1 104 ? -10.859 5.801 15.109 1 97.12 104 LYS B CA 1
ATOM 3325 C C . LYS B 1 104 ? -12.219 6.422 14.797 1 97.12 104 LYS B C 1
ATOM 3327 O O . LYS B 1 104 ? -13.234 6.043 15.391 1 97.12 104 LYS B O 1
ATOM 3332 N N . VAL B 1 105 ? -12.234 7.371 13.93 1 98.12 105 VAL B N 1
ATOM 3333 C CA . VAL B 1 105 ? -13.492 7.996 13.531 1 98.12 105 VAL B CA 1
ATOM 3334 C C . VAL B 1 105 ? -14.391 6.957 12.867 1 98.12 105 VAL B C 1
ATOM 3336 O O . VAL B 1 105 ? -15.586 6.871 13.18 1 98.12 105 VAL B O 1
ATOM 3339 N N . TYR B 1 106 ? -13.836 6.176 11.961 1 97.12 106 TYR B N 1
ATOM 3340 C CA . TYR B 1 106 ? -14.578 5.117 11.289 1 97.12 106 TYR B CA 1
ATOM 3341 C C . TYR B 1 106 ? -15.227 4.184 12.305 1 97.12 106 TYR B C 1
ATOM 3343 O O . TYR B 1 106 ? -16.422 3.885 12.203 1 97.12 106 TYR B O 1
ATOM 3351 N N . HIS B 1 107 ? -14.461 3.758 13.305 1 95.94 107 HIS B N 1
ATOM 3352 C CA . HIS B 1 107 ? -14.945 2.799 14.289 1 95.94 107 HIS B CA 1
ATOM 3353 C C . HIS B 1 107 ? -16.094 3.385 15.117 1 95.94 107 HIS B C 1
ATOM 3355 O O . HIS B 1 107 ? -17.062 2.691 15.414 1 95.94 107 HIS B O 1
ATOM 3361 N N . THR B 1 108 ? -15.914 4.617 15.484 1 97.12 108 THR B N 1
ATOM 3362 C CA . THR B 1 108 ? -16.953 5.246 16.281 1 97.12 108 THR B CA 1
ATOM 3363 C C . THR B 1 108 ? -18.219 5.441 15.453 1 97.12 108 THR B C 1
ATOM 3365 O O . THR B 1 108 ? -19.344 5.355 15.977 1 97.12 108 THR B O 1
ATOM 3368 N N . LEU B 1 109 ? -18.109 5.664 14.141 1 96.81 109 LEU B N 1
ATOM 3369 C CA . LEU B 1 109 ? -19.266 5.816 13.258 1 96.81 109 LEU B CA 1
ATOM 3370 C C . LEU B 1 109 ? -20 4.484 13.078 1 96.81 109 LEU B C 1
ATOM 3372 O O . LEU B 1 109 ? -21.219 4.449 13 1 96.81 109 LEU B O 1
ATOM 3376 N N . LYS B 1 110 ? -19.219 3.434 13.039 1 93.06 110 LYS B N 1
ATOM 3377 C CA . LYS B 1 110 ? -19.781 2.127 12.719 1 93.06 110 LYS B CA 1
ATOM 3378 C C . LYS B 1 110 ? -20.297 1.422 13.969 1 93.06 110 LYS B C 1
ATOM 3380 O O . LYS B 1 110 ? -21.297 0.703 13.922 1 93.06 110 LYS B O 1
ATOM 3385 N N . PHE B 1 111 ? -19.594 1.606 15.062 1 93.44 111 PHE B N 1
ATOM 3386 C CA . PHE B 1 111 ? -19.859 0.731 16.203 1 93.44 111 PHE B CA 1
ATOM 3387 C C . PHE B 1 111 ? -20.125 1.546 17.469 1 93.44 111 PHE B C 1
ATOM 3389 O O . PHE B 1 111 ? -20.469 0.989 18.5 1 93.44 111 PHE B O 1
ATOM 3396 N N . GLY B 1 112 ? -19.938 2.881 17.391 1 96.62 112 GLY B N 1
ATOM 3397 C CA . GLY B 1 112 ? -20.141 3.746 18.547 1 96.62 112 GLY B CA 1
ATOM 3398 C C . GLY B 1 112 ? -21.344 4.66 18.406 1 96.62 112 GLY B C 1
ATOM 3399 O O . GLY B 1 112 ? -22.297 4.328 17.703 1 96.62 112 GLY B O 1
ATOM 3400 N N . THR B 1 113 ? -21.359 5.785 19.25 1 97.38 113 THR B N 1
ATOM 3401 C CA . THR B 1 113 ? -22.438 6.77 19.188 1 97.38 113 THR B CA 1
ATOM 3402 C C . THR B 1 113 ? -22.047 7.949 18.312 1 97.38 113 THR B C 1
ATOM 3404 O O . THR B 1 113 ? -20.859 8.18 18.062 1 97.38 113 THR B O 1
ATOM 3407 N N . LEU B 1 114 ? -23.062 8.664 17.859 1 97.75 114 LEU B N 1
ATOM 3408 C CA . LEU B 1 114 ? -22.844 9.852 17.047 1 97.75 114 LEU B CA 1
ATOM 3409 C C . LEU B 1 114 ? -22 10.883 17.797 1 97.75 114 LEU B C 1
ATOM 3411 O O . LEU B 1 114 ? -21.156 11.555 17.219 1 97.75 114 LEU B O 1
ATOM 3415 N N . GLU B 1 115 ? -22.266 10.992 19.078 1 97.81 115 GLU B N 1
ATOM 3416 C CA . GLU B 1 115 ? -21.531 11.938 19.922 1 97.81 115 GLU B CA 1
ATOM 3417 C C . GLU B 1 115 ? -20.062 11.562 20.016 1 97.81 115 GLU B C 1
ATOM 3419 O O . GLU B 1 115 ? -19.188 12.438 19.984 1 97.81 115 GLU B O 1
ATOM 3424 N N . GLU B 1 116 ? -19.812 10.328 20.109 1 97.88 116 GLU B N 1
ATOM 3425 C CA . GLU B 1 116 ? -18.438 9.852 20.125 1 97.88 116 GLU B CA 1
ATOM 3426 C C . GLU B 1 116 ? -17.734 10.156 18.812 1 97.88 116 GLU B C 1
ATOM 3428 O O . GLU B 1 116 ? -16.562 10.547 18.812 1 97.88 116 GLU B O 1
ATOM 3433 N N . ALA B 1 117 ? -18.469 9.938 17.766 1 98.19 117 ALA B N 1
ATOM 3434 C CA . ALA B 1 117 ? -17.906 10.203 16.453 1 98.19 117 ALA B CA 1
ATOM 3435 C C . ALA B 1 117 ? -17.594 11.68 16.266 1 98.19 117 ALA B C 1
ATOM 3437 O O . ALA B 1 117 ? -16.562 12.047 15.695 1 98.19 117 ALA B O 1
ATOM 3438 N N . ARG B 1 118 ? -18.484 12.547 16.719 1 98.25 118 ARG B N 1
ATOM 3439 C CA . ARG B 1 118 ? -18.281 13.992 16.656 1 98.25 118 ARG B CA 1
ATOM 3440 C C . ARG B 1 118 ? -17.047 14.406 17.453 1 98.25 118 ARG B C 1
ATOM 3442 O O . ARG B 1 118 ? -16.281 15.25 17.016 1 98.25 118 ARG B O 1
ATOM 3449 N N . LYS B 1 119 ? -16.891 13.82 18.578 1 97.44 119 LYS B N 1
ATOM 3450 C CA . LYS B 1 119 ? -15.719 14.094 19.406 1 97.44 119 LYS B CA 1
ATOM 3451 C C . LYS B 1 1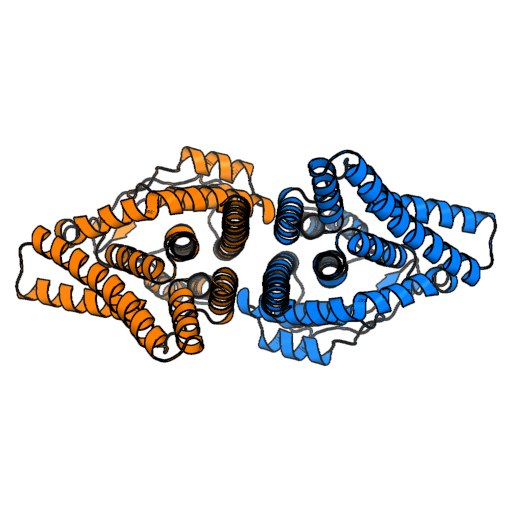19 ? -14.438 13.633 18.719 1 97.44 119 LYS B C 1
ATOM 3453 O O . LYS B 1 119 ? -13.445 14.359 18.703 1 97.44 119 LYS B O 1
ATOM 3458 N N . GLN B 1 120 ? -14.508 12.438 18.188 1 97.31 120 GLN B N 1
ATOM 3459 C CA . GLN B 1 120 ? -13.32 11.859 17.562 1 97.31 120 GLN B CA 1
ATOM 3460 C C . GLN B 1 120 ? -12.883 12.68 16.359 1 97.31 120 GLN B C 1
ATOM 3462 O O . GLN B 1 120 ? -11.688 12.953 16.188 1 97.31 120 GLN B O 1
ATOM 3467 N N . VAL B 1 121 ? -13.828 13.039 15.477 1 98 121 VAL B N 1
ATOM 3468 C CA . VAL B 1 121 ? -13.469 13.797 14.281 1 98 121 VAL B CA 1
ATOM 3469 C C . VAL B 1 121 ? -12.977 15.188 14.688 1 98 121 VAL B C 1
ATOM 3471 O O . VAL B 1 121 ? -12.109 15.758 14.016 1 98 121 VAL B O 1
ATOM 3474 N N . GLY B 1 122 ? -13.453 15.742 15.758 1 96.69 122 GLY B N 1
ATOM 3475 C CA . GLY B 1 122 ? -13.031 17.031 16.281 1 96.69 122 GLY B CA 1
ATOM 3476 C C . GLY B 1 122 ? -11.562 17.078 16.656 1 96.69 122 GLY B C 1
ATOM 3477 O O . GLY B 1 122 ? -10.953 18.141 16.719 1 96.69 122 GLY B O 1
ATOM 3478 N N . MET B 1 123 ? -10.977 15.938 16.859 1 93.69 123 MET B N 1
ATOM 3479 C CA . MET B 1 123 ? -9.57 15.844 17.234 1 93.69 123 MET B CA 1
ATOM 3480 C C . MET B 1 123 ? -8.664 16.047 16.031 1 93.69 123 MET B C 1
ATOM 3482 O O . MET B 1 123 ? -7.465 16.281 16.172 1 93.69 123 MET B O 1
ATOM 3486 N N . ILE B 1 124 ? -9.297 15.938 14.82 1 93.5 124 ILE B N 1
ATOM 3487 C CA . ILE B 1 124 ? -8.406 15.93 13.664 1 93.5 124 ILE B CA 1
ATOM 3488 C C . ILE B 1 124 ? -8.805 17.047 12.695 1 93.5 124 ILE B C 1
ATOM 3490 O O . ILE B 1 124 ? -8.188 17.203 11.641 1 93.5 124 ILE B O 1
ATOM 3494 N N . VAL B 1 125 ? -9.883 17.734 13.008 1 94.56 125 VAL B N 1
ATOM 3495 C CA . VAL B 1 125 ? -10.297 18.828 12.148 1 94.56 125 VAL B CA 1
ATOM 3496 C C . VAL B 1 125 ? -10.336 20.141 12.945 1 94.56 125 VAL B C 1
ATOM 3498 O O . VAL B 1 125 ? -10.43 20.109 14.18 1 94.56 125 VAL B O 1
ATOM 3501 N N . GLY B 1 126 ? -10.227 21.297 12.266 1 89.88 126 GLY B N 1
ATOM 3502 C CA . GLY B 1 126 ? -10.281 22.609 12.906 1 89.88 126 GLY B CA 1
ATOM 3503 C C . GLY B 1 126 ? -11.68 23.188 12.969 1 89.88 126 GLY B C 1
ATOM 3504 O O . GLY B 1 126 ? -11.922 24.172 13.672 1 89.88 126 GLY B O 1
ATOM 3505 N N . ARG B 1 127 ? -12.633 22.531 12.312 1 92.5 127 ARG B N 1
ATOM 3506 C CA . ARG B 1 127 ? -13.984 23.078 12.25 1 92.5 127 ARG B CA 1
ATOM 3507 C C . ARG B 1 127 ? -14.836 22.578 13.414 1 92.5 127 ARG B C 1
ATOM 3509 O O . ARG B 1 127 ? -14.461 21.625 14.094 1 92.5 127 ARG B O 1
ATOM 3516 N N . GLU B 1 128 ? -15.992 23.219 13.594 1 94.69 128 GLU B N 1
ATOM 3517 C CA . GLU B 1 128 ? -16.922 22.797 14.625 1 94.69 128 GLU B CA 1
ATOM 3518 C C . GLU B 1 128 ? -17.594 21.469 14.25 1 94.69 128 GLU B C 1
ATOM 3520 O O . GLU B 1 128 ? -17.984 21.266 13.102 1 94.69 128 GLU B O 1
ATOM 3525 N N . THR B 1 129 ? -17.656 20.578 15.203 1 97.19 129 THR B N 1
ATOM 3526 C CA . THR B 1 129 ? -18.078 19.234 14.852 1 97.19 129 THR B CA 1
ATOM 3527 C C . THR B 1 129 ? -19.312 18.828 15.648 1 97.19 129 THR B C 1
ATOM 3529 O O . THR B 1 129 ? -19.875 17.75 15.43 1 97.19 129 THR B O 1
ATOM 3532 N N . SER B 1 130 ? -19.812 19.672 16.562 1 95.31 130 SER B N 1
ATOM 3533 C CA . SER B 1 130 ? -20.844 19.312 17.531 1 95.31 130 SER B CA 1
ATOM 3534 C C . SER B 1 130 ? -22.172 18.984 16.844 1 95.31 130 SER B C 1
ATOM 3536 O O . SER B 1 130 ? -23.016 18.281 17.391 1 95.31 130 SER B O 1
ATOM 3538 N N . GLN B 1 131 ? -22.406 19.438 15.633 1 95.25 131 GLN B N 1
ATOM 3539 C CA . GLN B 1 131 ? -23.688 19.25 14.977 1 95.25 131 GLN B CA 1
ATOM 3540 C C . GLN B 1 131 ? -23.547 18.484 13.672 1 95.25 131 GLN B C 1
ATOM 3542 O O . GLN B 1 131 ? -24.469 18.453 12.859 1 95.25 131 GLN B O 1
ATOM 3547 N N . LEU B 1 132 ? -22.438 17.844 13.477 1 97.31 132 LEU B N 1
ATOM 3548 C CA . LEU B 1 132 ? -22.188 17.188 12.195 1 97.31 132 LEU B CA 1
ATOM 3549 C C . LEU B 1 132 ? -23 15.891 12.102 1 97.31 132 LEU B C 1
ATOM 3551 O O . LEU B 1 132 ? -23.141 15.164 13.086 1 97.31 132 LEU B O 1
ATOM 3555 N N . THR B 1 133 ? -23.562 15.633 10.93 1 97.56 133 THR B N 1
ATOM 3556 C CA . THR B 1 133 ? -24.203 14.359 10.617 1 97.56 133 THR B CA 1
ATOM 3557 C C . THR B 1 133 ? -23.156 13.281 10.336 1 97.56 133 THR B C 1
ATOM 3559 O O . THR B 1 133 ? -21.969 13.594 10.148 1 97.56 133 THR B O 1
ATOM 3562 N N . PRO B 1 134 ? -23.562 12.008 10.359 1 97.94 134 PRO B N 1
ATOM 3563 C CA . PRO B 1 134 ? -22.625 10.945 10.016 1 97.94 134 PRO B CA 1
ATOM 3564 C C . PRO B 1 134 ? -21.953 11.172 8.664 1 97.94 134 PRO B C 1
ATOM 3566 O O . PRO B 1 134 ? -20.75 10.914 8.508 1 97.94 134 PRO B O 1
ATOM 3569 N N . GLU B 1 135 ? -22.719 11.594 7.758 1 97.88 135 GLU B N 1
ATOM 3570 C CA . GLU B 1 135 ? -22.172 11.875 6.434 1 97.88 135 GLU B CA 1
ATOM 3571 C C . GLU B 1 135 ? -21.125 12.992 6.488 1 97.88 135 GLU B C 1
ATOM 3573 O O . GLU B 1 135 ? -20.062 12.883 5.879 1 97.88 135 GLU B O 1
ATOM 3578 N N . GLU B 1 136 ? -21.453 14.023 7.227 1 97.5 136 GLU B N 1
ATOM 3579 C CA . GLU B 1 136 ? -20.531 15.156 7.344 1 97.5 136 GLU B CA 1
ATOM 3580 C C . GLU B 1 136 ? -19.266 14.766 8.086 1 97.5 136 GLU B C 1
ATOM 3582 O O . GLU B 1 136 ? -18.188 15.273 7.785 1 97.5 136 GLU B O 1
ATOM 3587 N N . ILE B 1 137 ? -19.422 13.906 9.062 1 98.5 137 ILE B N 1
ATOM 3588 C CA . ILE B 1 137 ? -18.266 13.398 9.797 1 98.5 137 ILE B CA 1
ATOM 3589 C C . ILE B 1 137 ? -17.359 12.609 8.852 1 98.5 137 ILE B C 1
ATOM 3591 O O . ILE B 1 137 ? -16.141 12.766 8.867 1 98.5 137 ILE B O 1
ATOM 3595 N N . SER B 1 138 ? -17.984 11.797 8.047 1 98.56 138 SER B N 1
ATOM 3596 C CA . SER B 1 138 ? -17.234 11.0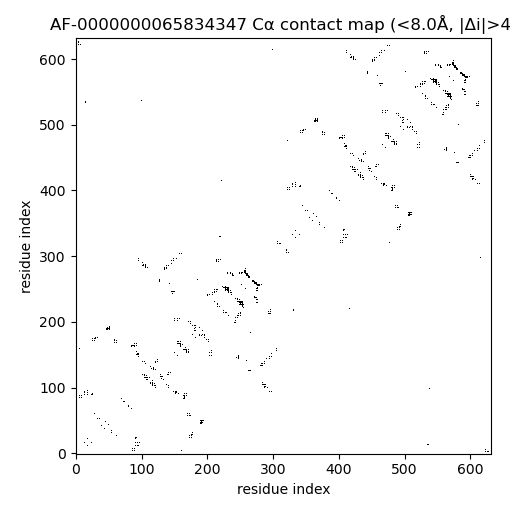23 7.062 1 98.56 138 SER B CA 1
ATOM 3597 C C . SER B 1 138 ? -16.516 11.93 6.074 1 98.56 138 SER B C 1
ATOM 3599 O O . SER B 1 138 ? -15.336 11.719 5.766 1 98.56 138 SER B O 1
ATOM 3601 N N . LYS B 1 139 ? -17.219 12.938 5.633 1 98.25 139 LYS B N 1
ATOM 3602 C CA . LYS B 1 139 ? -16.625 13.898 4.699 1 98.25 139 LYS B CA 1
ATOM 3603 C C . LYS B 1 139 ? -15.414 14.578 5.309 1 98.25 139 LYS B C 1
ATOM 3605 O O . LYS B 1 139 ? -14.359 14.672 4.672 1 98.25 139 LYS B O 1
ATOM 3610 N N . ALA B 1 140 ? -15.617 15.047 6.496 1 98.19 140 ALA B N 1
ATOM 3611 C CA . ALA B 1 140 ? -14.539 15.75 7.191 1 98.19 140 ALA B CA 1
ATOM 3612 C C . ALA B 1 140 ? -13.312 14.859 7.344 1 98.19 140 ALA B C 1
ATOM 3614 O O . ALA B 1 140 ? -12.18 15.32 7.188 1 98.19 140 ALA B O 1
ATOM 3615 N N . THR B 1 141 ? -13.523 13.594 7.637 1 98.62 141 THR B N 1
ATOM 3616 C CA . THR B 1 141 ? -12.438 12.641 7.824 1 98.62 141 THR B CA 1
ATOM 3617 C C . THR B 1 141 ? -11.711 12.383 6.508 1 98.62 141 THR B C 1
ATOM 3619 O O . THR B 1 141 ? -10.477 12.383 6.465 1 98.62 141 THR B O 1
ATOM 3622 N N . ILE B 1 142 ? -12.477 12.172 5.48 1 98.62 142 ILE B N 1
ATOM 3623 C CA . ILE B 1 142 ? -11.914 11.898 4.16 1 98.62 142 ILE B CA 1
ATOM 3624 C C . ILE B 1 142 ? -11.117 13.102 3.68 1 98.62 142 ILE B C 1
ATOM 3626 O O . ILE B 1 142 ? -10.016 12.953 3.152 1 98.62 142 ILE B O 1
ATOM 3630 N N . GLU B 1 143 ? -11.648 14.305 3.859 1 98.31 143 GLU B N 1
ATOM 3631 C CA . GLU B 1 143 ? -10.953 15.539 3.504 1 98.31 143 GLU B CA 1
ATOM 3632 C C . GLU B 1 143 ? -9.633 15.664 4.254 1 98.31 143 GLU B C 1
ATOM 3634 O O . GLU B 1 143 ? -8.609 16.031 3.666 1 98.31 143 GLU B O 1
ATOM 3639 N N . THR B 1 144 ? -9.656 15.352 5.539 1 98.12 144 THR B N 1
ATOM 3640 C CA . THR B 1 144 ? -8.469 15.414 6.375 1 98.12 144 THR B CA 1
ATOM 3641 C C . THR B 1 144 ? -7.402 14.445 5.875 1 98.12 144 THR B C 1
ATOM 3643 O O . THR B 1 144 ? -6.23 14.805 5.75 1 98.12 144 THR B O 1
ATOM 3646 N N . VAL B 1 145 ? -7.832 13.219 5.566 1 98.5 145 VAL B N 1
ATOM 3647 C CA . VAL B 1 145 ? -6.887 12.211 5.09 1 98.5 145 VAL B CA 1
ATOM 3648 C C . VAL B 1 145 ? -6.305 12.648 3.746 1 98.5 145 VAL B C 1
ATOM 3650 O O . VAL B 1 145 ? -5.094 12.578 3.535 1 98.5 145 VAL B O 1
ATOM 3653 N N . ALA B 1 146 ? -7.137 13.109 2.869 1 98.56 146 ALA B N 1
ATOM 3654 C CA . ALA B 1 146 ? -6.699 13.523 1.536 1 98.56 146 ALA B CA 1
ATOM 3655 C C . ALA B 1 146 ? -5.711 14.688 1.616 1 98.56 146 ALA B C 1
ATOM 3657 O O . ALA B 1 146 ? -4.621 14.617 1.049 1 98.56 146 ALA B O 1
ATOM 3658 N N . GLU B 1 147 ? -6.109 15.711 2.307 1 97.38 147 GLU B N 1
ATOM 3659 C CA . GLU B 1 147 ? -5.27 16.906 2.426 1 97.38 147 GLU B CA 1
ATOM 3660 C C . GLU B 1 147 ? -3.938 16.578 3.094 1 97.38 147 GLU B C 1
ATOM 3662 O O . GLU B 1 147 ? -2.879 17 2.625 1 97.38 147 GLU B O 1
ATOM 3667 N N . ASN B 1 148 ? -3.951 15.797 4.133 1 97.81 148 ASN B N 1
ATOM 3668 C CA . ASN B 1 148 ? -2.74 15.5 4.891 1 97.81 148 ASN B CA 1
ATOM 3669 C C . ASN B 1 148 ? -1.9 14.43 4.207 1 97.81 148 ASN B C 1
ATOM 3671 O O . ASN B 1 148 ? -0.744 14.211 4.574 1 97.81 148 ASN B O 1
ATOM 3675 N N . THR B 1 149 ? -2.455 13.703 3.252 1 98.56 149 THR B N 1
ATOM 3676 C CA . THR B 1 149 ? -1.61 12.875 2.402 1 98.56 149 THR B CA 1
ATOM 3677 C C . THR B 1 149 ? -0.525 13.711 1.73 1 98.56 149 THR B C 1
ATOM 3679 O O . THR B 1 149 ? 0.628 13.281 1.639 1 98.56 149 THR B O 1
ATOM 3682 N N . SER B 1 150 ? -0.905 14.875 1.261 1 98.38 150 SER B N 1
ATOM 3683 C CA . SER B 1 150 ? 0.062 15.797 0.678 1 98.38 150 SER B CA 1
ATOM 3684 C C . SER B 1 150 ? 0.942 16.422 1.753 1 98.38 150 SER B C 1
ATOM 3686 O O . SER B 1 150 ? 2.166 16.297 1.719 1 98.38 150 SER B O 1
ATOM 3688 N N . ASP B 1 151 ? 0.319 16.969 2.805 1 97.38 151 ASP B N 1
ATOM 3689 C CA . ASP B 1 151 ? 0.998 17.797 3.795 1 97.38 151 ASP B CA 1
ATOM 3690 C C . ASP B 1 151 ? 1.852 16.938 4.73 1 97.38 151 ASP B C 1
ATOM 3692 O O . ASP B 1 151 ? 2.969 17.328 5.086 1 97.38 151 ASP B O 1
ATOM 3696 N N . GLY B 1 152 ? 1.28 15.875 5.105 1 97.75 152 GLY B N 1
ATOM 3697 C CA . GLY B 1 152 ? 1.887 15.125 6.188 1 97.75 152 GLY B CA 1
ATOM 3698 C C . GLY B 1 152 ? 2.711 13.945 5.707 1 97.75 152 GLY B C 1
ATOM 3699 O O . GLY B 1 152 ? 3.461 13.344 6.48 1 97.75 152 GLY B O 1
ATOM 3700 N N . VAL B 1 153 ? 2.648 13.594 4.406 1 98.5 153 VAL B N 1
ATOM 3701 C CA . VAL B 1 153 ? 3.311 12.367 3.994 1 98.5 153 VAL B CA 1
ATOM 3702 C C . VAL B 1 153 ? 4.156 12.625 2.748 1 98.5 153 VAL B C 1
ATOM 3704 O O . VAL B 1 153 ? 5.387 12.586 2.807 1 98.5 153 VAL B O 1
ATOM 3707 N N . ILE B 1 154 ? 3.555 13.047 1.646 1 98.81 154 ILE B N 1
ATOM 3708 C CA . ILE B 1 154 ? 4.27 13.195 0.383 1 98.81 154 ILE B CA 1
ATOM 3709 C C . ILE B 1 154 ? 5.238 14.367 0.469 1 98.81 154 ILE B C 1
ATOM 3711 O O . ILE B 1 154 ? 6.367 14.289 -0.025 1 98.81 154 ILE B O 1
ATOM 3715 N N . GLY B 1 155 ? 4.75 15.5 1.035 1 98.81 155 GLY B N 1
ATOM 3716 C CA . GLY B 1 155 ? 5.621 16.641 1.224 1 98.81 155 GLY B CA 1
ATOM 3717 C C . GLY B 1 155 ? 6.887 16.312 1.991 1 98.81 155 GLY B C 1
ATOM 3718 O O . GLY B 1 155 ? 7.996 16.484 1.478 1 98.81 155 GLY B O 1
ATOM 3719 N N . PRO B 1 156 ? 6.715 15.805 3.223 1 98.75 156 PRO B N 1
ATOM 3720 C CA . PRO B 1 156 ? 7.891 15.414 4.004 1 98.75 156 PRO B CA 1
ATOM 3721 C C . PRO B 1 156 ? 8.75 14.367 3.297 1 98.75 156 PRO B C 1
ATOM 3723 O O . PRO B 1 156 ? 9.977 14.414 3.385 1 98.75 156 PRO B O 1
ATOM 3726 N N . LEU B 1 157 ? 8.156 13.43 2.613 1 98.81 157 LEU B N 1
ATOM 3727 C CA . LEU B 1 157 ? 8.898 12.398 1.893 1 98.81 157 LEU B CA 1
ATOM 3728 C C . LEU B 1 157 ? 9.758 13.016 0.792 1 98.81 157 LEU B C 1
ATOM 3730 O O . LEU B 1 157 ? 10.914 12.633 0.608 1 98.81 157 LEU B O 1
ATOM 3734 N N . LEU B 1 158 ? 9.188 13.914 0.051 1 98.81 158 LEU B N 1
ATOM 3735 C CA . LEU B 1 158 ? 9.953 14.625 -0.967 1 98.81 158 LEU B CA 1
ATOM 3736 C C . LEU B 1 158 ? 11.133 15.359 -0.345 1 98.81 158 LEU B C 1
ATOM 3738 O O . LEU B 1 158 ? 12.242 15.32 -0.882 1 98.81 158 LEU B O 1
ATOM 3742 N N . CYS B 1 159 ? 10.898 16.016 0.777 1 98.81 159 CYS B N 1
ATOM 3743 C CA . CYS B 1 159 ? 11.945 16.75 1.479 1 98.81 159 CYS B CA 1
ATOM 3744 C C . CYS B 1 159 ? 13.078 15.82 1.895 1 98.81 159 CYS B C 1
ATOM 3746 O O . CYS B 1 159 ? 14.25 16.188 1.831 1 98.81 159 CYS B O 1
ATOM 3748 N N . LEU B 1 160 ? 12.711 14.641 2.336 1 98.69 160 LEU B N 1
ATOM 3749 C CA . LEU B 1 160 ? 13.727 13.672 2.738 1 98.69 160 LEU B CA 1
ATOM 3750 C C . LEU B 1 160 ? 14.641 13.32 1.567 1 98.69 160 LEU B C 1
ATOM 3752 O O . LEU B 1 160 ? 15.852 13.164 1.743 1 98.69 160 LEU B O 1
ATOM 3756 N N . PHE B 1 161 ? 14.078 13.164 0.376 1 98.31 161 PHE B N 1
ATOM 3757 C CA . PHE B 1 161 ? 14.867 12.812 -0.801 1 98.31 161 PHE B CA 1
ATOM 3758 C C . PHE B 1 161 ? 15.703 13.992 -1.27 1 98.31 161 PHE B C 1
ATOM 3760 O O . PHE B 1 161 ? 16.781 13.805 -1.844 1 98.31 161 PHE B O 1
ATOM 3767 N N . LEU B 1 162 ? 15.258 15.266 -1.004 1 97.5 162 LEU B N 1
ATOM 3768 C CA . LEU B 1 162 ? 15.922 16.438 -1.55 1 97.5 162 LEU B CA 1
ATOM 3769 C C . LEU B 1 162 ? 16.953 16.984 -0.571 1 97.5 162 LEU B C 1
ATOM 3771 O O . LEU B 1 162 ? 18.031 17.453 -0.983 1 97.5 162 LEU B O 1
ATOM 3775 N N . GLY B 1 163 ? 16.562 16.984 0.718 1 97.25 163 GLY B N 1
ATOM 3776 C CA . GLY B 1 163 ? 17.422 17.656 1.678 1 97.25 163 GLY B CA 1
ATOM 3777 C C . GLY B 1 163 ? 17.531 16.922 3 1 97.25 163 GLY B C 1
ATOM 3778 O O . GLY B 1 163 ? 18.125 17.422 3.955 1 97.25 163 GLY B O 1
ATOM 3779 N N . GLY B 1 164 ? 16.953 15.773 3.072 1 98.19 164 GLY B N 1
ATOM 3780 C CA . GLY B 1 164 ? 17.047 14.977 4.281 1 98.19 164 GLY B CA 1
ATOM 3781 C C . GLY B 1 164 ? 16.141 15.461 5.395 1 98.19 164 GLY B C 1
ATOM 3782 O O . GLY B 1 164 ? 15.188 16.203 5.145 1 98.19 164 GLY B O 1
ATOM 3783 N N . PRO B 1 165 ? 16.453 14.961 6.609 1 98.31 165 PRO B N 1
ATOM 3784 C CA . PRO B 1 165 ? 15.531 15.25 7.715 1 98.31 165 PRO B CA 1
ATOM 3785 C C . PRO B 1 165 ? 15.516 16.719 8.102 1 98.31 165 PRO B C 1
ATOM 3787 O O . PRO B 1 165 ? 14.531 17.203 8.672 1 98.31 165 PRO B O 1
ATOM 3790 N N . ILE B 1 166 ? 16.641 17.453 7.801 1 98.56 166 ILE B N 1
ATOM 3791 C CA . ILE B 1 166 ? 16.656 18.875 8.086 1 98.56 166 ILE B CA 1
ATOM 3792 C C . ILE B 1 166 ? 15.555 19.578 7.285 1 98.56 166 ILE B C 1
ATOM 3794 O O . ILE B 1 166 ? 14.758 20.328 7.844 1 98.56 166 ILE B O 1
ATOM 3798 N N . LEU B 1 167 ? 15.508 19.297 6.031 1 98.69 167 LEU B N 1
ATOM 3799 C CA . LEU B 1 167 ? 14.492 19.891 5.18 1 98.69 167 LEU B CA 1
ATOM 3800 C C . LEU B 1 167 ? 13.102 19.391 5.559 1 98.69 167 LEU B C 1
ATOM 3802 O O . LEU B 1 167 ? 12.133 20.156 5.527 1 98.69 167 LEU B O 1
ATOM 3806 N N . ALA B 1 168 ? 12.977 18.125 5.879 1 98.75 168 ALA B N 1
ATOM 3807 C CA . ALA B 1 168 ? 11.695 17.531 6.25 1 98.75 168 ALA B CA 1
ATOM 3808 C C . ALA B 1 168 ? 11.148 18.172 7.523 1 98.75 168 ALA B C 1
ATOM 3810 O O . ALA B 1 168 ? 9.961 18.484 7.609 1 98.75 168 ALA B O 1
ATOM 3811 N N . MET B 1 169 ? 12.008 18.375 8.484 1 98.5 169 MET B N 1
ATOM 3812 C CA . MET B 1 169 ? 11.594 18.969 9.75 1 98.5 169 MET B CA 1
ATOM 3813 C C . MET B 1 169 ? 11.195 20.438 9.547 1 98.5 169 MET B C 1
ATOM 3815 O O . MET B 1 169 ? 10.258 20.922 10.18 1 98.5 169 MET B O 1
ATOM 3819 N N . THR B 1 170 ? 11.945 21.094 8.719 1 98.69 170 THR B N 1
ATOM 3820 C CA . THR B 1 170 ? 11.602 22.469 8.383 1 98.69 170 THR B CA 1
ATOM 3821 C C . THR B 1 170 ? 10.227 22.547 7.723 1 98.69 170 THR B C 1
ATOM 3823 O O . THR B 1 170 ? 9.414 23.406 8.055 1 98.69 170 THR B O 1
ATOM 3826 N N . TYR B 1 171 ? 9.969 21.656 6.844 1 98.69 171 TYR B N 1
ATOM 3827 C CA . TYR B 1 171 ? 8.68 21.562 6.176 1 98.69 171 TYR B CA 1
ATOM 3828 C C . TYR B 1 171 ? 7.562 21.312 7.184 1 98.69 171 TYR B C 1
ATOM 3830 O O . TYR B 1 171 ? 6.5 21.938 7.105 1 98.69 171 TYR B O 1
ATOM 3838 N N . LYS B 1 172 ? 7.805 20.469 8.133 1 98.31 172 LYS B N 1
ATOM 3839 C CA . LYS B 1 172 ? 6.809 20.141 9.148 1 98.31 172 LYS B CA 1
ATOM 3840 C C . LYS B 1 172 ? 6.492 21.359 10.016 1 98.31 172 LYS B C 1
ATOM 3842 O O . LYS B 1 172 ? 5.355 21.531 10.453 1 98.31 172 LYS B O 1
ATOM 3847 N N . ALA B 1 173 ? 7.488 22.094 10.273 1 98.56 173 ALA B N 1
ATOM 3848 C CA . ALA B 1 173 ? 7.266 23.312 11.047 1 98.56 173 ALA B CA 1
ATOM 3849 C C . ALA B 1 173 ? 6.336 24.266 10.305 1 98.56 173 ALA B C 1
ATOM 3851 O O . ALA B 1 173 ? 5.434 24.859 10.906 1 98.56 173 ALA B O 1
ATOM 3852 N N . ILE B 1 174 ? 6.57 24.406 9.031 1 98.56 174 ILE B N 1
ATOM 3853 C CA . ILE B 1 174 ? 5.75 25.281 8.188 1 98.56 174 ILE B CA 1
ATOM 3854 C C . ILE B 1 174 ? 4.305 24.781 8.195 1 98.56 174 ILE B C 1
ATOM 3856 O O . ILE B 1 174 ? 3.375 25.562 8.406 1 98.56 174 ILE B O 1
ATOM 3860 N N . ASN B 1 175 ? 4.164 23.547 8.07 1 97.69 175 ASN B N 1
ATOM 3861 C CA . ASN B 1 175 ? 2.84 22.938 8.039 1 97.69 175 ASN B CA 1
ATOM 3862 C C . ASN B 1 175 ? 2.137 23.062 9.383 1 97.69 175 ASN B C 1
ATOM 3864 O O . ASN B 1 175 ? 0.917 23.219 9.445 1 97.69 175 ASN B O 1
ATOM 3868 N N . THR B 1 176 ? 2.896 22.781 10.422 1 97.06 176 THR B N 1
ATOM 3869 C CA . THR B 1 176 ? 2.328 22.859 11.766 1 97.06 176 THR B CA 1
ATOM 3870 C C . THR B 1 176 ? 1.833 24.266 12.062 1 97.06 176 THR B C 1
ATOM 3872 O O . THR B 1 176 ? 0.769 24.453 12.664 1 97.06 176 THR B O 1
ATOM 3875 N N . LEU B 1 177 ? 2.576 25.266 11.688 1 97.44 177 LEU B N 1
ATOM 3876 C CA . LEU B 1 177 ? 2.166 26.656 11.852 1 97.44 177 LEU B CA 1
ATOM 3877 C C . LEU B 1 177 ? 0.837 26.922 11.148 1 97.44 177 LEU B C 1
ATOM 3879 O O . LEU B 1 177 ? -0.079 27.5 11.742 1 97.44 177 LEU B O 1
ATOM 3883 N N . ASP B 1 178 ? 0.791 26.516 9.922 1 96.56 178 ASP B N 1
ATOM 3884 C CA . ASP B 1 178 ? -0.431 26.734 9.148 1 96.56 178 ASP B CA 1
ATOM 3885 C C . ASP B 1 178 ? -1.623 26.047 9.805 1 96.56 178 ASP B C 1
ATOM 3887 O O . ASP B 1 178 ? -2.695 26.641 9.945 1 96.56 178 ASP B O 1
ATOM 3891 N N . SER B 1 179 ? -1.488 24.859 10.258 1 94.12 179 SER B N 1
ATOM 3892 C CA . SER B 1 179 ? -2.561 24.078 10.867 1 94.12 179 SER B CA 1
ATOM 3893 C C . SER B 1 179 ? -3.055 24.734 12.156 1 94.12 179 SER B C 1
ATOM 3895 O O . SER B 1 179 ? -4.223 24.578 12.523 1 94.12 179 SER B O 1
ATOM 3897 N N . MET B 1 180 ? -2.197 25.422 12.781 1 93.75 180 MET B N 1
ATOM 3898 C CA . MET B 1 180 ? -2.564 25.938 14.094 1 93.75 180 MET B CA 1
ATOM 3899 C C . MET B 1 180 ? -3.051 27.375 13.992 1 93.75 180 MET B C 1
ATOM 3901 O O . MET B 1 180 ? -3.926 27.797 14.758 1 93.75 180 MET B O 1
ATOM 3905 N N . VAL B 1 181 ? -2.49 28.141 13.023 1 94.25 181 VAL B N 1
ATOM 3906 C CA . VAL B 1 181 ? -2.826 29.562 13.055 1 94.25 181 VAL B CA 1
ATOM 3907 C C . VAL B 1 181 ? -3.25 30.016 11.664 1 94.25 181 VAL B C 1
ATOM 3909 O O . VAL B 1 181 ? -3.658 31.172 11.477 1 94.25 181 VAL B O 1
ATOM 3912 N N . GLY B 1 182 ? -3.191 29.125 10.719 1 92 182 GLY B N 1
ATOM 3913 C CA . GLY B 1 182 ? -3.43 29.531 9.336 1 92 182 GLY B CA 1
ATOM 3914 C C . GLY B 1 182 ? -4.902 29.609 8.984 1 92 182 GLY B C 1
ATOM 3915 O O . GLY B 1 182 ? -5.309 29.234 7.883 1 92 182 GLY B O 1
ATOM 3916 N N . TYR B 1 183 ? -5.77 30.062 9.836 1 86.69 183 TYR B N 1
ATOM 3917 C CA . TYR B 1 183 ? -7.203 30.141 9.602 1 86.69 183 TYR B CA 1
ATOM 3918 C C . TYR B 1 183 ? -7.59 31.531 9.078 1 86.69 183 TYR B C 1
ATOM 3920 O O . TYR B 1 183 ? -6.91 32.5 9.367 1 86.69 183 TYR B O 1
ATOM 3928 N N . LYS B 1 184 ? -8.719 31.531 8.32 1 87.88 184 LYS B N 1
ATOM 3929 C CA . LYS B 1 184 ? -9.219 32.781 7.762 1 87.88 184 LYS B CA 1
ATOM 3930 C C . LYS B 1 184 ? -10.305 33.375 8.656 1 87.88 184 LYS B C 1
ATOM 3932 O O . LYS B 1 184 ? -11.266 33.969 8.156 1 87.88 184 LYS B O 1
ATOM 3937 N N . THR B 1 185 ? -10.133 33.219 9.867 1 87.12 185 THR B N 1
ATOM 3938 C CA . THR B 1 185 ? -11.07 33.781 10.82 1 87.12 185 THR B CA 1
ATOM 3939 C C . THR B 1 185 ? -10.523 35.125 11.375 1 87.12 185 THR B C 1
ATOM 3941 O O . THR B 1 185 ? -9.328 35.375 11.281 1 87.12 185 THR B O 1
ATOM 3944 N N . GLU B 1 186 ? -11.453 35.906 11.938 1 86.56 186 GLU B N 1
ATOM 3945 C CA . GLU B 1 186 ? -11.086 37.219 12.469 1 86.56 186 GLU B CA 1
ATOM 3946 C C . GLU B 1 186 ? -9.945 37.094 13.477 1 86.56 186 GLU B C 1
ATOM 3948 O O . GLU B 1 186 ? -9.039 37.938 13.492 1 86.56 186 GLU B O 1
ATOM 3953 N N . LYS B 1 187 ? -9.945 36.094 14.164 1 83.69 187 LYS B N 1
ATOM 3954 C CA . LYS B 1 187 ? -8.969 35.875 15.234 1 83.69 187 LYS B CA 1
ATOM 3955 C C . LYS B 1 187 ? -7.578 35.625 14.664 1 83.69 187 LYS B C 1
ATOM 3957 O O . LYS B 1 187 ? -6.574 36.031 15.234 1 83.69 187 LYS B O 1
ATOM 3962 N N . TYR B 1 188 ? -7.535 35.031 13.492 1 90.94 188 TYR B N 1
ATOM 3963 C CA . TYR B 1 188 ? -6.254 34.469 13.062 1 90.94 188 TYR B CA 1
ATOM 3964 C C . TYR B 1 188 ? -5.824 35.094 11.734 1 90.94 188 TYR B C 1
ATOM 3966 O O . TYR B 1 188 ? -4.66 34.969 11.336 1 90.94 188 TYR B O 1
ATOM 3974 N N . ARG B 1 189 ? -6.648 35.719 11.07 1 92.75 189 ARG B N 1
ATOM 3975 C CA . ARG B 1 189 ? -6.434 36.188 9.695 1 92.75 189 ARG B CA 1
ATOM 3976 C C . ARG B 1 189 ? -5.125 36.938 9.57 1 92.75 189 ARG B C 1
ATOM 3978 O O . ARG B 1 189 ? -4.344 36.719 8.641 1 92.75 189 ARG B O 1
ATOM 3985 N N . LYS B 1 190 ? -4.887 37.875 10.453 1 93.94 190 LYS B N 1
ATOM 3986 C CA . LYS B 1 190 ? -3.695 38.719 10.383 1 93.94 190 LYS B CA 1
ATOM 3987 C C . LYS B 1 190 ? -2.469 37.969 10.914 1 93.94 190 LYS B C 1
ATOM 3989 O O . LYS B 1 190 ? -1.421 37.938 10.266 1 93.94 190 LYS B O 1
ATOM 3994 N N . ILE B 1 191 ? -2.584 37.312 11.984 1 94.94 191 ILE B N 1
ATOM 3995 C CA . ILE B 1 191 ? -1.493 36.594 12.656 1 94.94 191 ILE B CA 1
ATOM 3996 C C . ILE B 1 191 ? -1.046 35.406 11.805 1 94.94 191 ILE B C 1
ATOM 3998 O O . ILE B 1 191 ? 0.148 35.125 11.727 1 94.94 191 ILE B O 1
ATOM 4002 N N . GLY B 1 192 ? -1.927 34.719 11.164 1 96.06 192 GLY B N 1
ATOM 4003 C CA . GLY B 1 192 ? -1.642 33.5 10.469 1 96.06 192 GLY B CA 1
ATOM 4004 C C . GLY B 1 192 ? -1.337 33.688 9 1 96.06 192 GLY B C 1
ATOM 4005 O O . GLY B 1 192 ? -1.029 32.719 8.289 1 96.06 192 GLY B O 1
ATOM 4006 N N . LEU B 1 193 ? -1.33 34.938 8.57 1 96.38 193 LEU B N 1
ATOM 4007 C CA . LEU B 1 193 ? -1.206 35.219 7.148 1 96.38 193 LEU B CA 1
ATOM 4008 C C . LEU B 1 193 ? 0.092 34.656 6.59 1 96.38 193 LEU B C 1
ATOM 4010 O O . LEU B 1 193 ? 0.082 33.969 5.566 1 96.38 193 LEU B O 1
ATOM 4014 N N . ILE B 1 194 ? 1.155 34.969 7.227 1 96.88 194 ILE B N 1
ATOM 4015 C CA . ILE B 1 194 ? 2.463 34.531 6.75 1 96.88 194 ILE B CA 1
ATOM 4016 C C . ILE B 1 194 ? 2.549 33 6.816 1 96.88 194 ILE B C 1
ATOM 4018 O O . ILE B 1 194 ? 3.057 32.344 5.891 1 96.88 194 ILE B O 1
ATOM 4022 N N . SER B 1 195 ? 2.084 32.406 7.883 1 97.62 195 SER B N 1
ATOM 4023 C CA . SER B 1 195 ? 2.088 30.969 8.031 1 97.62 195 SER B CA 1
ATOM 4024 C C . SER B 1 195 ? 1.318 30.297 6.898 1 97.62 195 SER B C 1
ATOM 4026 O O . SER B 1 195 ? 1.788 29.312 6.316 1 97.62 195 SER B O 1
ATOM 4028 N N . ALA B 1 196 ? 0.17 30.797 6.586 1 97 196 ALA B N 1
ATOM 4029 C CA . ALA B 1 196 ? -0.673 30.234 5.535 1 97 196 ALA B CA 1
ATOM 4030 C C . ALA B 1 196 ? -0.006 30.359 4.172 1 97 196 ALA B C 1
ATOM 4032 O O . ALA B 1 196 ? 0.013 29.406 3.393 1 97 196 ALA B O 1
ATOM 4033 N N . LYS B 1 197 ? 0.555 31.562 3.881 1 97.56 197 LYS B N 1
ATOM 4034 C CA . LYS B 1 197 ? 1.171 31.797 2.58 1 97.56 197 LYS B CA 1
ATOM 4035 C C . LYS B 1 197 ? 2.414 30.938 2.385 1 97.56 197 LYS B C 1
ATOM 4037 O O . LYS B 1 197 ? 2.652 30.422 1.292 1 97.56 197 LYS B O 1
ATOM 4042 N N . MET B 1 198 ? 3.182 30.859 3.395 1 98 198 MET B N 1
ATOM 4043 C CA . MET B 1 198 ? 4.402 30.062 3.301 1 98 198 MET B CA 1
ATOM 4044 C C . MET B 1 198 ? 4.074 28.578 3.168 1 98 198 MET B C 1
ATOM 4046 O O . MET B 1 198 ? 4.793 27.828 2.498 1 98 198 MET B O 1
ATOM 4050 N N . ASP B 1 199 ? 3.049 28.172 3.865 1 98.06 199 ASP B N 1
ATOM 4051 C CA . ASP B 1 199 ? 2.592 26.797 3.697 1 98.06 199 ASP B CA 1
ATOM 4052 C C . ASP B 1 199 ? 2.135 26.547 2.264 1 98.06 199 ASP B C 1
ATOM 4054 O O . ASP B 1 199 ? 2.428 25.484 1.693 1 98.06 199 ASP B O 1
ATOM 4058 N N . ASP B 1 200 ? 1.367 27.5 1.724 1 97.62 200 ASP B N 1
ATOM 4059 C CA . ASP B 1 200 ? 0.923 27.391 0.337 1 97.62 200 ASP B CA 1
ATOM 4060 C C . ASP B 1 200 ? 2.113 27.266 -0.612 1 97.62 200 ASP B C 1
ATOM 4062 O O . ASP B 1 200 ? 2.08 26.484 -1.556 1 97.62 200 ASP B O 1
ATOM 4066 N N . LEU B 1 201 ? 3.086 28.031 -0.354 1 98.06 201 LEU B N 1
ATOM 4067 C CA . LEU B 1 201 ? 4.281 28 -1.191 1 98.06 201 LEU B CA 1
ATOM 4068 C C . LEU B 1 201 ? 5.02 26.672 -1.045 1 98.06 201 LEU B C 1
ATOM 4070 O O . LEU B 1 201 ? 5.426 26.078 -2.041 1 98.06 201 LEU B O 1
ATOM 4074 N N . ALA B 1 202 ? 5.215 26.219 0.152 1 98.25 202 ALA B N 1
ATOM 4075 C CA . ALA B 1 202 ? 5.977 25 0.435 1 98.25 202 ALA B CA 1
ATOM 4076 C C . ALA B 1 202 ? 5.277 23.781 -0.134 1 98.25 202 ALA B C 1
ATOM 4078 O O . ALA B 1 202 ? 5.934 22.812 -0.535 1 98.25 202 ALA B O 1
ATOM 4079 N N . ASN B 1 203 ? 3.932 23.844 -0.194 1 98.12 203 ASN B N 1
ATOM 4080 C CA . ASN B 1 203 ? 3.156 22.688 -0.603 1 98.12 203 ASN B CA 1
ATOM 4081 C C . ASN B 1 203 ? 2.809 22.734 -2.088 1 98.12 203 ASN B C 1
ATOM 4083 O O . ASN B 1 203 ? 2.066 21.875 -2.586 1 98.12 203 ASN B O 1
ATOM 4087 N N . LEU B 1 204 ? 3.357 23.672 -2.846 1 98.12 204 LEU B N 1
ATOM 4088 C CA . LEU B 1 204 ? 3.055 23.812 -4.266 1 98.12 204 LEU B CA 1
ATOM 4089 C C . LEU B 1 204 ? 3.416 22.547 -5.031 1 98.12 204 LEU B C 1
ATOM 4091 O O . LEU B 1 204 ? 2.576 21.969 -5.734 1 98.12 204 LEU B O 1
ATOM 4095 N N . ILE B 1 205 ? 4.605 22.078 -4.852 1 98.5 205 ILE B N 1
ATOM 4096 C CA . ILE B 1 205 ? 5.086 20.922 -5.598 1 98.5 205 ILE B CA 1
ATOM 4097 C C . ILE B 1 205 ? 4.527 19.641 -4.973 1 98.5 205 ILE B C 1
ATOM 4099 O O . ILE B 1 205 ? 3.98 18.781 -5.676 1 98.5 205 ILE B O 1
ATOM 4103 N N . PRO B 1 206 ? 4.555 19.5 -3.656 1 98.62 206 PRO B N 1
ATOM 4104 C CA . PRO B 1 206 ? 4.012 18.281 -3.041 1 98.62 206 PRO B CA 1
ATOM 4105 C C . PRO B 1 206 ? 2.553 18.031 -3.41 1 98.62 206 PRO B C 1
ATOM 4107 O O . PRO B 1 206 ? 2.162 16.891 -3.66 1 98.62 206 PRO B O 1
ATOM 4110 N N . ALA B 1 207 ? 1.76 19.078 -3.414 1 98.69 207 ALA B N 1
ATOM 4111 C CA . ALA B 1 207 ? 0.34 18.922 -3.721 1 98.69 207 ALA B CA 1
ATOM 4112 C C . ALA B 1 207 ? 0.141 18.359 -5.129 1 98.69 207 ALA B C 1
ATOM 4114 O O . ALA B 1 207 ? -0.701 17.484 -5.34 1 98.69 207 ALA B O 1
ATOM 4115 N N . ARG B 1 208 ? 0.847 18.844 -6.086 1 98.75 208 ARG B N 1
ATOM 4116 C CA . ARG B 1 208 ? 0.739 18.406 -7.473 1 98.75 208 ARG B CA 1
ATOM 4117 C C . ARG B 1 208 ? 1.257 16.984 -7.641 1 98.75 208 ARG B C 1
ATOM 4119 O O . ARG B 1 208 ? 0.707 16.203 -8.422 1 98.75 208 ARG B O 1
ATOM 4126 N N . LEU B 1 209 ? 2.326 16.656 -6.906 1 98.75 209 LEU B N 1
ATOM 4127 C CA . LEU B 1 209 ? 2.807 15.281 -6.914 1 98.75 209 LEU B CA 1
ATOM 4128 C C . LEU B 1 209 ? 1.791 14.352 -6.266 1 98.75 209 LEU B C 1
ATOM 4130 O O . LEU B 1 209 ? 1.575 13.234 -6.742 1 98.75 209 LEU B O 1
ATOM 4134 N N . THR B 1 210 ? 1.236 14.82 -5.172 1 98.81 210 THR B N 1
ATOM 4135 C CA . THR B 1 210 ? 0.205 14.031 -4.508 1 98.81 210 THR B CA 1
ATOM 4136 C C . THR B 1 210 ? -0.961 13.758 -5.453 1 98.81 210 THR B C 1
ATOM 4138 O O . THR B 1 210 ? -1.521 12.664 -5.457 1 98.81 210 THR B O 1
ATOM 4141 N N . TRP B 1 211 ? -1.356 14.812 -6.184 1 98.75 211 TRP B N 1
ATOM 4142 C CA . TRP B 1 211 ? -2.383 14.672 -7.211 1 98.75 211 TRP B CA 1
ATOM 4143 C C . TRP B 1 211 ? -2.064 13.5 -8.141 1 98.75 211 TRP B C 1
ATOM 4145 O O . TRP B 1 211 ? -2.906 12.625 -8.359 1 98.75 211 TRP B O 1
ATOM 4155 N N . LEU B 1 212 ? -0.861 13.438 -8.633 1 98.62 212 LEU B N 1
ATOM 4156 C CA . LEU B 1 212 ? -0.422 12.375 -9.539 1 98.62 212 LEU B CA 1
ATOM 4157 C C . LEU B 1 212 ? -0.436 11.023 -8.828 1 98.62 212 LEU B C 1
ATOM 4159 O O . LEU B 1 212 ? -0.94 10.039 -9.375 1 98.62 212 LEU B O 1
ATOM 4163 N N . PHE B 1 213 ? 0.139 10.938 -7.652 1 98.69 213 PHE B N 1
ATOM 4164 C CA . PHE B 1 213 ? 0.256 9.68 -6.93 1 98.69 213 PHE B CA 1
ATOM 4165 C C . PHE B 1 213 ? -1.12 9.125 -6.574 1 98.69 213 PHE B C 1
ATOM 4167 O O . PHE B 1 213 ? -1.322 7.91 -6.566 1 98.69 213 PHE B O 1
ATOM 4174 N N . LEU B 1 214 ? -2.025 10.016 -6.254 1 98.69 214 LEU B N 1
ATOM 4175 C CA . LEU B 1 214 ? -3.377 9.562 -5.938 1 98.69 214 LEU B CA 1
ATOM 4176 C C . LEU B 1 214 ? -4.082 9.039 -7.184 1 98.69 214 LEU B C 1
ATOM 4178 O O . LEU B 1 214 ? -4.863 8.094 -7.105 1 98.69 214 LEU B O 1
ATOM 4182 N N . ILE B 1 215 ? -3.846 9.688 -8.328 1 98.56 215 ILE B N 1
ATOM 4183 C CA . ILE B 1 215 ? -4.402 9.18 -9.578 1 98.56 215 ILE B CA 1
ATOM 4184 C C . ILE B 1 215 ? -3.875 7.773 -9.844 1 98.56 215 ILE B C 1
ATOM 4186 O O . ILE B 1 215 ? -4.652 6.855 -10.125 1 98.56 215 ILE B O 1
ATOM 4190 N N . LEU B 1 216 ? -2.609 7.594 -9.727 1 97.94 216 LEU B N 1
ATOM 4191 C CA . LEU B 1 216 ? -2.012 6.277 -9.922 1 97.94 216 LEU B CA 1
ATOM 4192 C C . LEU B 1 216 ? -2.568 5.277 -8.914 1 97.94 216 LEU B C 1
ATOM 4194 O O . LEU B 1 216 ? -2.836 4.125 -9.258 1 97.94 216 LEU B O 1
ATOM 4198 N N . SER B 1 217 ? -2.701 5.723 -7.703 1 97.62 217 SER B N 1
ATOM 4199 C CA . SER B 1 217 ? -3.215 4.867 -6.641 1 97.62 217 SER B CA 1
ATOM 4200 C C . SER B 1 217 ? -4.652 4.438 -6.922 1 97.62 217 SER B C 1
ATOM 4202 O O . SER B 1 217 ? -5.051 3.324 -6.57 1 97.62 217 SER B O 1
ATOM 4204 N N . SER B 1 218 ? -5.441 5.371 -7.512 1 97.38 218 SER B N 1
ATOM 4205 C CA . SER B 1 218 ? -6.809 5.027 -7.887 1 97.38 218 SER B CA 1
ATOM 4206 C C . SER B 1 218 ? -6.828 3.889 -8.906 1 97.38 218 SER B C 1
ATOM 4208 O O . SER B 1 218 ? -7.703 3.02 -8.852 1 97.38 218 SER B O 1
ATOM 4210 N N . GLN B 1 219 ? -5.855 3.91 -9.781 1 96.25 219 GLN B N 1
ATOM 4211 C CA . GLN B 1 219 ? -5.723 2.836 -10.766 1 96.25 219 GLN B CA 1
ATOM 4212 C C . GLN B 1 219 ? -5.312 1.529 -10.094 1 96.25 219 GLN B C 1
ATOM 4214 O O . GLN B 1 219 ? -5.852 0.466 -10.406 1 96.25 219 GLN B O 1
ATOM 4219 N N . ILE B 1 220 ? -4.441 1.6 -9.203 1 94.81 220 ILE B N 1
ATOM 4220 C CA . ILE B 1 220 ? -3.896 0.431 -8.516 1 94.81 220 ILE B CA 1
ATOM 4221 C C . ILE B 1 220 ? -4.98 -0.221 -7.664 1 94.81 220 ILE B C 1
ATOM 4223 O O . ILE B 1 220 ? -5.113 -1.447 -7.645 1 94.81 220 ILE B O 1
ATOM 4227 N N . LEU B 1 221 ? -5.762 0.588 -7.008 1 93.62 221 LEU B N 1
ATOM 4228 C CA . LEU B 1 221 ? -6.781 0.098 -6.086 1 93.62 221 LEU B CA 1
ATOM 4229 C C . LEU B 1 221 ? -8.078 -0.205 -6.824 1 93.62 221 LEU B C 1
ATOM 4231 O O . LEU B 1 221 ? -9.109 -0.461 -6.199 1 93.62 221 LEU B O 1
ATOM 4235 N N . LEU B 1 222 ? -8.023 -0.12 -8.18 1 93.38 222 LEU B N 1
ATOM 4236 C CA . LEU B 1 222 ? -9.141 -0.456 -9.047 1 93.38 222 LEU B CA 1
ATOM 4237 C C . LEU B 1 222 ? -10.359 0.397 -8.719 1 93.38 222 LEU B C 1
ATOM 4239 O O . LEU B 1 222 ? -11.484 -0.116 -8.633 1 93.38 222 LEU B O 1
ATOM 4243 N N . LEU B 1 223 ? -10.141 1.674 -8.367 1 95 223 LEU B N 1
ATOM 4244 C CA . LEU B 1 223 ? -11.211 2.645 -8.18 1 95 223 LEU B CA 1
ATOM 4245 C C . LEU B 1 223 ? -11.578 3.314 -9.5 1 95 223 LEU B C 1
ATOM 4247 O O . LEU B 1 223 ? -11.234 2.811 -10.57 1 95 223 LEU B O 1
ATOM 4251 N N . ASP B 1 224 ? -12.461 4.363 -9.453 1 96.5 224 ASP B N 1
ATOM 4252 C CA . ASP B 1 224 ? -12.875 5.074 -10.656 1 96.5 224 ASP B CA 1
ATOM 4253 C C . ASP B 1 224 ? -11.789 6.039 -11.125 1 96.5 224 ASP B C 1
ATOM 4255 O O . ASP B 1 224 ? -11.875 7.242 -10.867 1 96.5 224 ASP B O 1
ATOM 4259 N N . VAL B 1 225 ? -10.891 5.547 -11.938 1 97.12 225 VAL B N 1
ATOM 4260 C CA . VAL B 1 225 ? -9.734 6.324 -12.367 1 97.12 225 VAL B CA 1
ATOM 4261 C C . VAL B 1 225 ? -10.195 7.457 -13.289 1 97.12 225 VAL B C 1
ATOM 4263 O O . VAL B 1 225 ? -9.617 8.547 -13.273 1 97.12 225 VAL B O 1
ATOM 4266 N N . LYS B 1 226 ? -11.148 7.16 -14.141 1 97.81 226 LYS B N 1
ATOM 4267 C CA . LYS B 1 226 ? -11.68 8.195 -15.016 1 97.81 226 LYS B CA 1
ATOM 4268 C C . LYS B 1 226 ? -12.273 9.352 -14.203 1 97.81 226 LYS B C 1
ATOM 4270 O O . LYS B 1 226 ? -12.062 10.516 -14.539 1 97.81 226 LYS B O 1
ATOM 4275 N N . GLY B 1 227 ? -13.039 9.039 -13.156 1 98.25 227 GLY B N 1
ATOM 4276 C CA . GLY B 1 227 ? -13.562 10.047 -12.258 1 98.25 227 GLY B CA 1
ATOM 4277 C C . GLY B 1 227 ? -12.477 10.805 -11.516 1 98.25 227 GLY B C 1
ATOM 4278 O O . GLY B 1 227 ? -12.555 12.031 -11.367 1 98.25 227 GLY B O 1
ATOM 4279 N N . ALA B 1 228 ? -11.469 10.055 -11.062 1 98.5 228 ALA B N 1
ATOM 4280 C CA . ALA B 1 228 ? -10.344 10.656 -10.359 1 98.5 228 ALA B CA 1
ATOM 4281 C C . ALA B 1 228 ? -9.648 11.695 -11.234 1 98.5 228 ALA B C 1
ATOM 4283 O O . ALA B 1 228 ? -9.312 12.789 -10.766 1 98.5 228 ALA B O 1
ATOM 4284 N N . LEU B 1 229 ? -9.422 11.375 -12.5 1 98.5 229 LEU B N 1
ATOM 4285 C CA . LEU B 1 229 ? -8.742 12.266 -13.43 1 98.5 229 LEU B CA 1
ATOM 4286 C C . LEU B 1 229 ? -9.617 13.477 -13.758 1 98.5 229 LEU B C 1
ATOM 4288 O O . LEU B 1 229 ? -9.141 14.609 -13.75 1 98.5 229 LEU B O 1
ATOM 4292 N N . ARG B 1 230 ? -10.852 13.195 -14.078 1 98.5 230 ARG B N 1
ATOM 4293 C CA . ARG B 1 230 ? -11.781 14.25 -14.484 1 98.5 230 ARG B CA 1
ATOM 4294 C C . ARG B 1 230 ? -11.992 15.25 -13.359 1 98.5 230 ARG B C 1
ATOM 4296 O O . ARG B 1 230 ? -11.781 16.453 -13.531 1 98.5 230 ARG B O 1
ATOM 4303 N N . ILE B 1 231 ? -12.43 14.773 -12.219 1 98.69 231 ILE B N 1
ATOM 4304 C CA . ILE B 1 231 ? -12.719 15.648 -11.086 1 98.69 231 ILE B CA 1
ATOM 4305 C C . ILE B 1 231 ? -11.422 16.219 -10.531 1 98.69 231 ILE B C 1
ATOM 4307 O O . ILE B 1 231 ? -11.375 17.391 -10.117 1 98.69 231 ILE B O 1
ATOM 4311 N N . GLY B 1 232 ? -10.367 15.383 -10.477 1 98.56 232 GLY B N 1
ATOM 4312 C CA . GLY B 1 232 ? -9.062 15.844 -10.023 1 98.56 232 GLY B CA 1
ATOM 4313 C C . GLY B 1 232 ? -8.562 17.062 -10.789 1 98.56 232 GLY B C 1
ATOM 4314 O O . GLY B 1 232 ? -7.918 17.938 -10.211 1 98.56 232 GLY B O 1
ATOM 4315 N N . TRP B 1 233 ? -8.844 17.031 -12.023 1 98.31 233 TRP B N 1
ATOM 4316 C CA . TRP B 1 233 ? -8.398 18.141 -12.859 1 98.31 233 TRP B CA 1
ATOM 4317 C C . TRP B 1 233 ? -9.383 19.312 -12.773 1 98.31 233 TRP B C 1
ATOM 4319 O O . TRP B 1 233 ? -8.977 20.453 -12.609 1 98.31 233 TRP B O 1
ATOM 4329 N N . ARG B 1 234 ? -10.625 19.062 -12.859 1 98.19 234 ARG B N 1
ATOM 4330 C CA . ARG B 1 234 ? -11.664 20.094 -12.898 1 98.19 234 ARG B CA 1
ATOM 4331 C C . ARG B 1 234 ? -11.688 20.891 -11.602 1 98.19 234 ARG B C 1
ATOM 4333 O O . ARG B 1 234 ? -11.812 22.109 -11.617 1 98.19 234 ARG B O 1
ATOM 4340 N N . ASP B 1 235 ? -11.617 20.219 -10.5 1 98.38 235 ASP B N 1
ATOM 4341 C CA . ASP B 1 235 ? -11.867 20.859 -9.219 1 98.38 235 ASP B CA 1
ATOM 4342 C C . ASP B 1 235 ? -10.562 21.109 -8.469 1 98.38 235 ASP B C 1
ATOM 4344 O O . ASP B 1 235 ? -10.578 21.406 -7.266 1 98.38 235 ASP B O 1
ATOM 4348 N N . ARG B 1 236 ? -9.43 21.031 -9.109 1 97.38 236 ARG B N 1
ATOM 4349 C CA . ARG B 1 236 ? -8.133 21.062 -8.445 1 97.38 236 ARG B CA 1
ATOM 4350 C C . ARG B 1 236 ? -7.906 22.406 -7.75 1 97.38 236 ARG B C 1
ATOM 4352 O O . ARG B 1 236 ? -7.051 22.516 -6.871 1 97.38 236 ARG B O 1
ATOM 4359 N N . TYR B 1 237 ? -8.672 23.5 -8.102 1 96.25 237 TYR B N 1
ATOM 4360 C CA . TYR B 1 237 ? -8.492 24.812 -7.5 1 96.25 237 TYR B CA 1
ATOM 4361 C C . TYR B 1 237 ? -9.719 25.203 -6.68 1 96.25 237 TYR B C 1
ATOM 4363 O O . TYR B 1 237 ? -9.859 26.375 -6.285 1 96.25 237 TYR B O 1
ATOM 4371 N N . GLN B 1 238 ? -10.602 24.266 -6.402 1 94.06 238 GLN B N 1
ATOM 4372 C CA . GLN B 1 238 ? -11.844 24.547 -5.688 1 94.06 238 GLN B CA 1
ATOM 4373 C C . GLN B 1 238 ? -11.648 24.469 -4.18 1 94.06 238 GLN B C 1
ATOM 4375 O O . GLN B 1 238 ? -12.344 23.703 -3.5 1 94.06 238 GLN B O 1
ATOM 4380 N N . HIS B 1 239 ? -10.797 25.25 -3.678 1 91.56 239 HIS B N 1
ATOM 4381 C CA . HIS B 1 239 ? -10.461 25.328 -2.262 1 91.56 239 HIS B CA 1
ATOM 4382 C C . HIS B 1 239 ? -9.859 26.688 -1.917 1 91.56 239 HIS B C 1
ATOM 4384 O O . HIS B 1 239 ? -9.43 27.422 -2.807 1 91.56 239 HIS B O 1
ATOM 4390 N N . ALA B 1 240 ? -9.969 27.047 -0.65 1 87.56 240 ALA B N 1
ATOM 4391 C CA . ALA B 1 240 ? -9.344 28.297 -0.203 1 87.56 240 ALA B CA 1
ATOM 4392 C C . ALA B 1 240 ? -7.832 28.25 -0.412 1 87.56 240 ALA B C 1
ATOM 4394 O O . ALA B 1 240 ? -7.223 29.25 -0.775 1 87.56 240 ALA B O 1
ATOM 4395 N N . SER B 1 241 ? -7.266 27.141 -0.098 1 92.06 241 SER B N 1
ATOM 4396 C CA . SER B 1 241 ? -5.855 26.906 -0.383 1 92.06 241 SER B CA 1
ATOM 4397 C C . SER B 1 241 ? -5.641 26.531 -1.848 1 92.06 241 SER B C 1
ATOM 4399 O O . SER B 1 241 ? -6.438 25.797 -2.43 1 92.06 241 SER B O 1
ATOM 4401 N N . PRO B 1 242 ? -4.57 27.094 -2.438 1 95.31 242 PRO B N 1
ATOM 4402 C CA . PRO B 1 242 ? -4.289 26.734 -3.828 1 95.31 242 PRO B CA 1
ATOM 4403 C C . PRO B 1 242 ? -3.811 25.281 -3.977 1 95.31 242 PRO B C 1
ATOM 4405 O O . PRO B 1 242 ? -3.617 24.812 -5.098 1 95.31 242 PRO B O 1
ATOM 4408 N N . ASN B 1 243 ? -3.635 24.562 -2.889 1 97.31 243 ASN B N 1
ATOM 4409 C CA . ASN B 1 243 ? -2.994 23.266 -2.949 1 97.31 243 ASN B CA 1
ATOM 4410 C C . ASN B 1 243 ? -3.938 22.156 -2.484 1 97.31 243 ASN B C 1
ATOM 4412 O O . ASN B 1 243 ? -3.873 21.031 -2.98 1 97.31 243 ASN B O 1
ATOM 4416 N N . SER B 1 244 ? -4.848 22.391 -1.592 1 95.88 244 SER B N 1
ATOM 4417 C CA . SER B 1 244 ? -5.586 21.375 -0.851 1 95.88 244 SER B CA 1
ATOM 4418 C C . SER B 1 244 ? -6.523 20.594 -1.768 1 95.88 244 SER B C 1
ATOM 4420 O O . SER B 1 244 ? -6.754 19.391 -1.555 1 95.88 244 SER B O 1
ATOM 4422 N N . ALA B 1 245 ? -7.039 21.281 -2.811 1 97.81 245 ALA B N 1
ATOM 4423 C CA . ALA B 1 245 ? -8.031 20.625 -3.652 1 97.81 245 ALA B CA 1
ATOM 4424 C C . ALA B 1 245 ? -7.375 19.625 -4.594 1 97.81 245 ALA B C 1
ATOM 4426 O O . ALA B 1 245 ? -8.047 18.766 -5.176 1 97.81 245 ALA B O 1
ATOM 4427 N N . PHE B 1 246 ? -6.082 19.703 -4.746 1 98.5 246 PHE B N 1
ATOM 4428 C CA . PHE B 1 246 ? -5.398 18.766 -5.633 1 98.5 246 PHE B CA 1
ATOM 4429 C C . PHE B 1 246 ? -5.602 17.328 -5.16 1 98.5 246 PHE B C 1
ATOM 4431 O O . PHE B 1 246 ? -5.91 16.438 -5.961 1 98.5 246 PHE B O 1
ATOM 4438 N N . SER B 1 247 ? -5.414 17.078 -3.922 1 98.69 247 SER B N 1
ATOM 4439 C CA . SER B 1 247 ? -5.602 15.742 -3.391 1 98.69 247 SER B CA 1
ATOM 4440 C C . SER B 1 247 ? -7.078 15.43 -3.166 1 98.69 247 SER B C 1
ATOM 4442 O O . SER B 1 247 ? -7.559 14.359 -3.537 1 98.69 247 SER B O 1
ATOM 4444 N N . GLU B 1 248 ? -7.848 16.359 -2.623 1 98.69 248 GLU B N 1
ATOM 4445 C CA . GLU B 1 248 ? -9.25 16.141 -2.297 1 98.69 248 GLU B CA 1
ATOM 4446 C C . GLU B 1 248 ? -10.07 15.852 -3.551 1 98.69 248 GLU B C 1
ATOM 4448 O O . GLU B 1 248 ? -10.977 15.008 -3.525 1 98.69 248 GLU B O 1
ATOM 4453 N N . ALA B 1 249 ? -9.758 16.547 -4.594 1 98.81 249 ALA B N 1
ATOM 4454 C CA . ALA B 1 249 ? -10.516 16.391 -5.832 1 98.81 249 ALA B CA 1
ATOM 4455 C C . ALA B 1 249 ? -10.32 14.992 -6.418 1 98.81 249 ALA B C 1
ATOM 4457 O O . ALA B 1 249 ? -11.266 14.383 -6.918 1 98.81 249 ALA B O 1
ATOM 4458 N N . VAL B 1 250 ? -9.086 14.492 -6.387 1 98.81 250 VAL B N 1
ATOM 4459 C CA . VAL B 1 250 ? -8.812 13.148 -6.902 1 98.81 250 VAL B CA 1
ATOM 4460 C C . VAL B 1 250 ? -9.578 12.117 -6.078 1 98.81 250 VAL B C 1
ATOM 4462 O O . VAL B 1 250 ? -10.195 11.203 -6.633 1 98.81 250 VAL B O 1
ATOM 4465 N N . VAL B 1 251 ? -9.547 12.273 -4.777 1 98.75 251 VAL B N 1
ATOM 4466 C CA . VAL B 1 251 ? -10.219 11.328 -3.889 1 98.75 251 VAL B CA 1
ATOM 4467 C C . VAL B 1 251 ? -11.727 11.375 -4.129 1 98.75 251 VAL B C 1
ATOM 4469 O O . VAL B 1 251 ? -12.375 10.336 -4.215 1 98.75 251 VAL B O 1
ATOM 4472 N N . ALA B 1 252 ? -12.266 12.602 -4.258 1 98.75 252 ALA B N 1
ATOM 4473 C CA . ALA B 1 252 ? -13.688 12.758 -4.539 1 98.75 252 ALA B CA 1
ATOM 4474 C C . ALA B 1 252 ? -14.07 12.07 -5.844 1 98.75 252 ALA B C 1
ATOM 4476 O O . ALA B 1 252 ? -15.078 11.359 -5.902 1 98.75 252 ALA B O 1
ATOM 4477 N N . GLY B 1 253 ? -13.312 12.305 -6.836 1 98.62 253 GLY B N 1
ATOM 4478 C CA . GLY B 1 253 ? -13.578 11.688 -8.125 1 98.62 253 GLY B CA 1
ATOM 4479 C C . GLY B 1 253 ? -13.453 10.18 -8.102 1 98.62 253 GLY B C 1
ATOM 4480 O O . GLY B 1 253 ? -14.273 9.469 -8.688 1 98.62 253 GLY B O 1
ATOM 4481 N N . ALA B 1 254 ? -12.43 9.664 -7.441 1 98.06 254 ALA B N 1
ATOM 4482 C CA . ALA B 1 254 ? -12.18 8.227 -7.363 1 98.06 254 ALA B CA 1
ATOM 4483 C C . ALA B 1 254 ? -13.32 7.512 -6.656 1 98.06 254 ALA B C 1
ATOM 4485 O O . ALA B 1 254 ? -13.625 6.355 -6.965 1 98.06 254 ALA B O 1
ATOM 4486 N N . LEU B 1 255 ? -13.945 8.211 -5.715 1 97.12 255 LEU B N 1
ATOM 4487 C CA . LEU B 1 255 ? -14.969 7.59 -4.879 1 97.12 255 LEU B CA 1
ATOM 4488 C C . LEU B 1 255 ? -16.359 7.949 -5.375 1 97.12 255 LEU B C 1
ATOM 4490 O O . LEU B 1 255 ? -17.359 7.348 -4.945 1 97.12 255 LEU B O 1
ATOM 4494 N N . GLY B 1 256 ? -16.453 8.867 -6.277 1 97.5 256 GLY B N 1
ATOM 4495 C CA . GLY B 1 256 ? -17.75 9.32 -6.762 1 97.5 256 GLY B CA 1
ATOM 4496 C C . GLY B 1 256 ? -18.562 10.047 -5.703 1 97.5 256 GLY B C 1
ATOM 4497 O O . GLY B 1 256 ? -19.766 9.836 -5.586 1 97.5 256 GLY B O 1
ATOM 4498 N N . ILE B 1 257 ? -17.859 10.844 -4.906 1 98.19 257 ILE B N 1
ATOM 4499 C CA . ILE B 1 257 ? -18.531 11.555 -3.824 1 98.19 257 ILE B CA 1
ATOM 4500 C C . ILE B 1 257 ? -18.234 13.047 -3.936 1 98.19 257 ILE B C 1
ATOM 4502 O O . ILE B 1 257 ? -17.406 13.469 -4.734 1 98.19 257 ILE B O 1
ATOM 4506 N N . GLN B 1 258 ? -19.016 13.797 -3.137 1 98.38 258 GLN B N 1
ATOM 4507 C CA . GLN B 1 258 ? -18.812 15.242 -3.084 1 98.38 258 GLN B CA 1
ATOM 4508 C C . GLN B 1 258 ? -18.266 15.672 -1.722 1 98.38 258 GLN B C 1
ATOM 4510 O O . GLN B 1 258 ? -18.766 15.227 -0.685 1 98.38 258 GLN B O 1
ATOM 4515 N N . LEU B 1 259 ? -17.234 16.438 -1.759 1 98 259 LEU B N 1
ATOM 4516 C CA . LEU B 1 259 ? -16.578 16.969 -0.561 1 98 259 LEU B CA 1
ATOM 4517 C C . LEU B 1 259 ? -16.688 18.484 -0.516 1 98 259 LEU B C 1
ATOM 4519 O O . LEU B 1 259 ? -17.359 19.094 -1.36 1 98 259 LEU B O 1
ATOM 4523 N N . GLY B 1 260 ? -16.125 19.031 0.526 1 95.5 260 GLY B N 1
ATOM 4524 C CA . GLY B 1 260 ? -16.078 20.484 0.655 1 95.5 260 GLY B CA 1
ATOM 4525 C C . GLY B 1 260 ? -17.406 21.078 1.079 1 95.5 260 GLY B C 1
ATOM 4526 O O . GLY B 1 260 ? -18.188 20.438 1.781 1 95.5 260 GLY B O 1
ATOM 4527 N N . GLY B 1 261 ? -17.641 22.391 0.724 1 92.38 261 GLY B N 1
ATOM 4528 C CA . GLY B 1 261 ? -18.812 23.125 1.157 1 92.38 261 GLY B CA 1
ATOM 4529 C C . GLY B 1 261 ? -18.562 23.984 2.379 1 92.38 261 GLY B C 1
ATOM 4530 O O . GLY B 1 261 ? -17.422 24.078 2.85 1 92.38 261 GLY B O 1
ATOM 4531 N N . PRO B 1 262 ? -19.594 24.625 2.83 1 92.31 262 PRO B N 1
ATOM 4532 C CA . PRO B 1 262 ? -19.438 25.547 3.961 1 92.31 262 PRO B CA 1
ATOM 4533 C C . PRO B 1 262 ? -19.25 24.828 5.293 1 92.31 262 PRO B C 1
ATOM 4535 O O . PRO B 1 262 ? -19.875 23.781 5.523 1 92.31 262 PRO B O 1
ATOM 4538 N N . HIS B 1 263 ? -18.406 25.375 6.113 1 92.5 263 HIS B N 1
ATOM 4539 C CA . HIS B 1 263 ? -18.172 24.844 7.453 1 92.5 263 HIS B CA 1
ATOM 4540 C C . HIS B 1 263 ? -18 25.969 8.461 1 92.5 263 HIS B C 1
ATOM 4542 O O . HIS B 1 263 ? -17.688 27.109 8.086 1 92.5 263 HIS B O 1
ATOM 4548 N N . VAL B 1 264 ? -18.25 25.703 9.734 1 92.06 264 VAL B N 1
ATOM 4549 C CA . VAL B 1 264 ? -18.109 26.688 10.805 1 92.06 264 VAL B CA 1
ATOM 4550 C C . VAL B 1 264 ? -16.75 26.516 11.484 1 92.06 264 VAL B C 1
ATOM 4552 O O . VAL B 1 264 ? -16.438 25.422 11.977 1 92.06 264 VAL B O 1
ATOM 4555 N N . TYR B 1 265 ? -15.992 27.594 11.422 1 90.12 265 TYR B N 1
ATOM 4556 C CA . TYR B 1 265 ? -14.703 27.656 12.109 1 90.12 265 TYR B CA 1
ATOM 4557 C C . TYR B 1 265 ? -14.711 28.75 13.172 1 90.12 265 TYR B C 1
ATOM 4559 O O . TYR B 1 265 ? -14.938 29.922 12.867 1 90.12 265 TYR B O 1
ATOM 4567 N N . HIS B 1 266 ? -14.43 28.438 14.422 1 87.69 266 HIS B N 1
ATOM 4568 C CA . HIS B 1 266 ? -14.367 29.406 15.516 1 87.69 266 HIS B CA 1
ATOM 4569 C C . HIS B 1 266 ? -15.609 30.297 15.539 1 87.69 266 HIS B C 1
ATOM 4571 O O . HIS B 1 266 ? -15.508 31.516 15.648 1 87.69 266 HIS B O 1
ATOM 4577 N N . GLY B 1 267 ? -16.656 29.719 15.305 1 87.56 267 GLY B N 1
ATOM 4578 C CA . GLY B 1 267 ? -17.938 30.406 15.414 1 87.56 267 GLY B CA 1
ATOM 4579 C C . GLY B 1 267 ? -18.344 31.125 14.141 1 87.56 267 GLY B C 1
ATOM 4580 O O . GLY B 1 267 ? -19.438 31.688 14.07 1 87.56 267 GLY B O 1
ATOM 4581 N N . GLU B 1 268 ? -17.562 31.062 13.133 1 92.38 268 GLU B N 1
ATOM 4582 C CA . GLU B 1 268 ? -17.844 31.75 11.875 1 92.38 268 GLU B CA 1
ATOM 4583 C C . GLU B 1 268 ? -18.078 30.766 10.742 1 92.38 268 GLU B C 1
ATOM 4585 O O . GLU B 1 268 ? -17.312 29.812 10.578 1 92.38 268 GLU B O 1
ATOM 4590 N N . LEU B 1 269 ? -19.109 31 9.961 1 91.44 269 LEU B N 1
ATOM 4591 C CA . LEU B 1 269 ? -19.375 30.188 8.781 1 91.44 269 LEU B CA 1
ATOM 4592 C C . LEU B 1 269 ? -18.469 30.578 7.621 1 91.44 269 LEU B C 1
ATOM 4594 O O . LEU B 1 269 ? -18.5 31.734 7.184 1 91.44 269 LEU B O 1
ATOM 4598 N N . ILE B 1 270 ? -17.672 29.734 7.27 1 90.25 270 ILE B N 1
ATOM 4599 C CA . ILE B 1 270 ? -16.797 29.984 6.133 1 90.25 270 ILE B CA 1
ATOM 4600 C C . ILE B 1 270 ? -17.312 29.234 4.906 1 90.25 270 ILE B C 1
ATOM 4602 O O . ILE B 1 270 ? -17.438 28 4.926 1 90.25 270 ILE B O 1
ATOM 4606 N N . GLU B 1 271 ? -17.594 29.953 3.881 1 90.81 271 GLU B N 1
ATOM 4607 C CA . GLU B 1 271 ? -18.062 29.359 2.631 1 90.81 271 GLU B CA 1
ATOM 4608 C C . GLU B 1 271 ? -16.891 28.828 1.805 1 90.81 271 GLU B C 1
ATOM 4610 O O . GLU B 1 271 ? -15.883 29.516 1.635 1 90.81 271 GLU B O 1
ATOM 4615 N N . LYS B 1 272 ? -16.938 27.562 1.408 1 91.06 272 LYS B N 1
ATOM 4616 C CA . LYS B 1 272 ? -15.977 26.906 0.532 1 91.06 272 LYS B CA 1
ATOM 4617 C C . LYS B 1 272 ? -16.672 26.188 -0.612 1 91.06 272 LYS B C 1
ATOM 4619 O O . LYS B 1 272 ? -17.828 25.75 -0.47 1 91.06 272 LYS B O 1
ATOM 4624 N N . PRO B 1 273 ? -16.078 26.266 -1.716 1 94.06 273 PRO B N 1
ATOM 4625 C CA . PRO B 1 273 ? -16.688 25.516 -2.82 1 94.06 273 PRO B CA 1
ATOM 4626 C C . PRO B 1 273 ? -16.781 24.016 -2.543 1 94.06 273 PRO B C 1
ATOM 4628 O O . PRO B 1 273 ? -16.062 23.5 -1.671 1 94.06 273 PRO B O 1
ATOM 4631 N N . THR B 1 274 ? -17.641 23.406 -3.311 1 96.75 274 THR B N 1
ATOM 4632 C CA . THR B 1 274 ? -17.703 21.953 -3.252 1 96.75 274 THR B CA 1
ATOM 4633 C C . THR B 1 274 ? -16.703 21.328 -4.215 1 96.75 274 THR B C 1
ATOM 4635 O O . THR B 1 274 ? -16.266 21.969 -5.168 1 96.75 274 THR B O 1
ATOM 4638 N N . ILE B 1 275 ? -16.344 20.188 -3.912 1 98.06 275 ILE B N 1
ATOM 4639 C CA . ILE B 1 275 ? -15.422 19.406 -4.723 1 98.06 275 ILE B CA 1
ATOM 4640 C C . ILE B 1 275 ? -16.062 18.062 -5.09 1 98.06 275 ILE B C 1
ATOM 4642 O O . ILE B 1 275 ? -16.531 17.328 -4.215 1 98.06 275 ILE B O 1
ATOM 4646 N N . GLY B 1 276 ? -16 17.719 -6.387 1 97.75 276 GLY B N 1
ATOM 4647 C CA . GLY B 1 276 ? -16.578 16.453 -6.828 1 97.75 276 GLY B CA 1
ATOM 4648 C C . GLY B 1 276 ? -18.047 16.562 -7.156 1 97.75 276 GLY B C 1
ATOM 4649 O O . GLY B 1 276 ? -18.594 17.656 -7.254 1 97.75 276 GLY B O 1
ATOM 4650 N N . GLU B 1 277 ? -18.656 15.477 -7.477 1 96.31 277 GLU B N 1
ATOM 4651 C CA . GLU B 1 277 ? -20.078 15.367 -7.812 1 96.31 277 GLU B CA 1
ATOM 4652 C C . GLU B 1 277 ? -20.812 14.508 -6.797 1 96.31 277 GLU B C 1
ATOM 4654 O O . GLU B 1 277 ? -20.281 13.516 -6.301 1 96.31 277 GLU B O 1
ATOM 4659 N N . ASP B 1 278 ? -21.953 14.875 -6.469 1 93.69 278 ASP B N 1
ATOM 4660 C CA . ASP B 1 278 ? -22.781 14.18 -5.48 1 93.69 278 ASP B CA 1
ATOM 4661 C C . ASP B 1 278 ? -23.5 12.984 -6.102 1 93.69 278 ASP B C 1
ATOM 4663 O O . ASP B 1 278 ? -24.719 12.891 -6.043 1 93.69 278 ASP B O 1
ATOM 4667 N N . SER B 1 279 ? -22.766 12.062 -6.594 1 93.81 279 SER B N 1
ATOM 4668 C CA . SER B 1 279 ? -23.328 10.898 -7.273 1 93.81 279 SER B CA 1
ATOM 4669 C C . SER B 1 279 ? -23.875 9.883 -6.273 1 93.81 279 SER B C 1
ATOM 4671 O O . SER B 1 279 ? -24.75 9.078 -6.605 1 93.81 279 SER B O 1
ATOM 4673 N N . ARG B 1 280 ? -23.359 9.859 -5.125 1 94.81 280 ARG B N 1
ATOM 4674 C CA . ARG B 1 280 ? -23.828 9 -4.035 1 94.81 280 ARG B CA 1
ATOM 4675 C C . ARG B 1 280 ? -23.484 9.617 -2.68 1 94.81 280 ARG B C 1
ATOM 4677 O O . ARG B 1 280 ? -22.562 10.422 -2.57 1 94.81 280 ARG B O 1
ATOM 4684 N N . PRO B 1 281 ? -24.266 9.211 -1.625 1 96.38 281 PRO B N 1
ATOM 4685 C CA . PRO B 1 281 ? -23.938 9.703 -0.286 1 96.38 281 PRO B CA 1
ATOM 4686 C C . PRO B 1 281 ? -22.594 9.188 0.224 1 96.38 281 PRO B C 1
ATOM 4688 O O . PRO B 1 281 ? -22.203 8.062 -0.103 1 96.38 281 PRO B O 1
ATOM 4691 N N . VAL B 1 282 ? -21.938 10 0.97 1 97.75 282 VAL B N 1
ATOM 4692 C CA . VAL B 1 282 ? -20.672 9.594 1.588 1 97.75 282 VAL B CA 1
ATOM 4693 C C . VAL B 1 282 ? -20.953 8.68 2.779 1 97.75 282 VAL B C 1
ATOM 4695 O O . VAL B 1 282 ? -21.828 8.977 3.604 1 97.75 282 VAL B O 1
ATOM 4698 N N . GLU B 1 283 ? -20.281 7.633 2.805 1 95.81 283 GLU B N 1
ATOM 4699 C CA . GLU B 1 283 ? -20.469 6.648 3.865 1 95.81 283 GLU B CA 1
ATOM 4700 C C . GLU B 1 283 ? -19.172 6.434 4.656 1 95.81 283 GLU B C 1
ATOM 4702 O O . GLU B 1 283 ? -18.094 6.773 4.188 1 95.81 283 GLU B O 1
ATOM 4707 N N . ALA B 1 284 ? -19.359 5.836 5.824 1 95.56 284 ALA B N 1
ATOM 4708 C CA . ALA B 1 284 ? -18.219 5.582 6.707 1 95.56 284 ALA B CA 1
ATOM 4709 C C . ALA B 1 284 ? -17.172 4.727 6.012 1 95.56 284 ALA B C 1
ATOM 4711 O O . ALA B 1 284 ? -15.977 4.918 6.215 1 95.56 284 ALA B O 1
ATOM 4712 N N . ASP B 1 285 ? -17.578 3.814 5.172 1 92.25 285 ASP B N 1
ATOM 4713 C CA . ASP B 1 285 ? -16.672 2.893 4.508 1 92.25 285 ASP B CA 1
ATOM 4714 C C . ASP B 1 285 ? -15.742 3.637 3.547 1 92.25 285 ASP B C 1
ATOM 4716 O O . ASP B 1 285 ? -14.664 3.145 3.207 1 92.25 285 ASP B O 1
ATOM 4720 N N . ASP B 1 286 ? -16.156 4.777 3.107 1 96.44 286 ASP B N 1
ATOM 4721 C CA . ASP B 1 286 ? -15.312 5.594 2.242 1 96.44 286 ASP B CA 1
ATOM 4722 C C . ASP B 1 286 ? -14.039 6.027 2.965 1 96.44 286 ASP B C 1
ATOM 4724 O O . ASP B 1 286 ? -13.016 6.289 2.328 1 96.44 286 ASP B O 1
ATOM 4728 N N . ILE B 1 287 ? -14.133 6.105 4.305 1 97.19 287 ILE B N 1
ATOM 4729 C CA . ILE B 1 287 ? -12.961 6.449 5.102 1 97.19 287 ILE B CA 1
ATOM 4730 C C . ILE B 1 287 ? -11.883 5.383 4.922 1 97.19 287 ILE B C 1
ATOM 4732 O O . ILE B 1 287 ? -10.695 5.703 4.789 1 97.19 287 ILE B O 1
ATOM 4736 N N . GLN B 1 288 ? -12.312 4.156 4.84 1 93.56 288 GLN B N 1
ATOM 4737 C CA . GLN B 1 288 ? -11.367 3.057 4.648 1 93.56 288 GLN B CA 1
ATOM 4738 C C . GLN B 1 288 ? -10.68 3.156 3.293 1 93.56 288 GLN B C 1
ATOM 4740 O O . GLN B 1 288 ? -9.477 2.891 3.182 1 93.56 288 GLN B O 1
ATOM 4745 N N . THR B 1 289 ? -11.461 3.523 2.33 1 94.88 289 THR B N 1
ATOM 4746 C CA . THR B 1 289 ? -10.898 3.688 0.996 1 94.88 289 THR B CA 1
ATOM 4747 C C . THR B 1 289 ? -9.898 4.844 0.968 1 94.88 289 THR B C 1
ATOM 4749 O O . THR B 1 289 ? -8.859 4.762 0.312 1 94.88 289 THR B O 1
ATOM 4752 N N . ALA B 1 290 ? -10.211 5.883 1.701 1 97.62 290 ALA B N 1
ATOM 4753 C CA . ALA B 1 290 ? -9.297 7.02 1.791 1 97.62 290 ALA B CA 1
ATOM 4754 C C . ALA B 1 290 ? -7.977 6.609 2.439 1 97.62 290 ALA B C 1
ATOM 4756 O O . ALA B 1 290 ? -6.906 7.055 2.016 1 97.62 290 ALA B O 1
ATOM 4757 N N . ILE B 1 291 ? -8.055 5.781 3.441 1 96.62 291 ILE B N 1
ATOM 4758 C CA . ILE B 1 291 ? -6.863 5.285 4.117 1 96.62 291 ILE B CA 1
ATOM 4759 C C . ILE B 1 291 ? -6.039 4.438 3.154 1 96.62 291 ILE B C 1
ATOM 4761 O O . ILE B 1 291 ? -4.812 4.551 3.113 1 96.62 291 ILE B O 1
ATOM 4765 N N . SER B 1 292 ? -6.688 3.609 2.357 1 94.94 292 SER B N 1
ATOM 4766 C CA . SER B 1 292 ? -5.992 2.803 1.359 1 94.94 292 SER B CA 1
ATOM 4767 C C . SER B 1 292 ? -5.285 3.682 0.333 1 94.94 292 SER B C 1
ATOM 4769 O O . SER B 1 292 ? -4.164 3.381 -0.083 1 94.94 292 SER B O 1
ATOM 4771 N N . LEU B 1 293 ? -5.984 4.715 -0.036 1 97.44 293 LEU B N 1
ATOM 4772 C CA . LEU B 1 293 ? -5.391 5.66 -0.976 1 97.44 293 LEU B CA 1
ATOM 4773 C C . LEU B 1 293 ? -4.172 6.34 -0.364 1 97.44 293 LEU B C 1
ATOM 4775 O O . LEU B 1 293 ? -3.186 6.598 -1.058 1 97.44 293 LEU B O 1
ATOM 4779 N N . LEU B 1 294 ? -4.246 6.621 0.916 1 98.12 294 LEU B N 1
ATOM 4780 C CA . LEU B 1 294 ? -3.129 7.211 1.646 1 98.12 294 LEU B CA 1
ATOM 4781 C C . LEU B 1 294 ? -1.891 6.324 1.556 1 98.12 294 LEU B C 1
ATOM 4783 O O . LEU B 1 294 ? -0.828 6.777 1.124 1 98.12 294 LEU B O 1
ATOM 4787 N N . TYR B 1 295 ? -2.01 5.129 1.868 1 96.62 295 TYR B N 1
ATOM 4788 C CA . TYR B 1 295 ? -0.859 4.23 1.899 1 96.62 295 TYR B CA 1
ATOM 4789 C C . TYR B 1 295 ? -0.363 3.932 0.49 1 96.62 295 TYR B C 1
ATOM 4791 O O . TYR B 1 295 ? 0.846 3.869 0.251 1 96.62 295 TYR B O 1
ATOM 4799 N N . THR B 1 296 ? -1.317 3.736 -0.441 1 96.25 296 THR B N 1
ATOM 4800 C CA . THR B 1 296 ? -0.924 3.408 -1.807 1 96.25 296 THR B CA 1
ATOM 4801 C C . THR B 1 296 ? -0.205 4.586 -2.459 1 96.25 296 THR B C 1
ATOM 4803 O O . THR B 1 296 ? 0.748 4.395 -3.219 1 96.25 296 THR B O 1
ATOM 4806 N N . SER B 1 297 ? -0.695 5.746 -2.168 1 97.81 297 SER B N 1
ATOM 4807 C CA . SER B 1 297 ? -0.021 6.918 -2.717 1 97.81 297 SER B CA 1
ATOM 4808 C C . SER B 1 297 ? 1.354 7.113 -2.086 1 97.81 297 SER B C 1
ATOM 4810 O O . SER B 1 297 ? 2.283 7.582 -2.746 1 97.81 297 SER B O 1
ATOM 4812 N N . THR B 1 298 ? 1.482 6.816 -0.815 1 97.56 298 THR B N 1
ATOM 4813 C CA . THR B 1 298 ? 2.793 6.863 -0.174 1 97.56 298 THR B CA 1
ATOM 4814 C C . THR B 1 298 ? 3.76 5.895 -0.852 1 97.56 298 THR B C 1
ATOM 4816 O O . THR B 1 298 ? 4.918 6.238 -1.102 1 97.56 298 THR B O 1
ATOM 4819 N N . MET B 1 299 ? 3.289 4.812 -1.209 1 95.31 299 MET B N 1
ATOM 4820 C CA . MET B 1 299 ? 4.113 3.791 -1.849 1 95.31 299 MET B CA 1
ATOM 4821 C C . MET B 1 299 ? 4.504 4.211 -3.262 1 95.31 299 MET B C 1
ATOM 4823 O O . MET B 1 299 ? 5.652 4.043 -3.67 1 95.31 299 MET B O 1
ATOM 4827 N N . THR B 1 300 ? 3.527 4.68 -4.008 1 96.69 300 THR B N 1
ATOM 4828 C CA . THR B 1 300 ? 3.814 5.137 -5.359 1 96.69 300 THR B CA 1
ATOM 4829 C C . THR B 1 300 ? 4.805 6.297 -5.34 1 96.69 300 THR B C 1
ATOM 4831 O O . THR B 1 300 ? 5.715 6.359 -6.172 1 96.69 300 THR B O 1
ATOM 4834 N N . GLY B 1 301 ? 4.59 7.172 -4.379 1 97.88 301 GLY B N 1
ATOM 4835 C CA . GLY B 1 301 ? 5.547 8.258 -4.211 1 97.88 301 GLY B CA 1
ATOM 4836 C C . GLY B 1 301 ? 6.941 7.77 -3.877 1 97.88 301 GLY B C 1
ATOM 4837 O O . GLY B 1 301 ? 7.922 8.227 -4.469 1 97.88 301 GLY B O 1
ATOM 4838 N N . LEU B 1 302 ? 7.043 6.82 -2.914 1 97.88 302 LEU B N 1
ATOM 4839 C CA . LEU B 1 302 ? 8.336 6.27 -2.518 1 97.88 302 LEU B CA 1
ATOM 4840 C C . LEU B 1 302 ? 9.039 5.637 -3.709 1 97.88 302 LEU B C 1
ATOM 4842 O O . LEU B 1 302 ? 10.242 5.836 -3.902 1 97.88 302 LEU B O 1
ATOM 4846 N N . ILE B 1 303 ? 8.312 4.867 -4.512 1 97.06 303 ILE B N 1
ATOM 4847 C CA . ILE B 1 303 ? 8.883 4.18 -5.668 1 97.06 303 ILE B CA 1
ATOM 4848 C C . ILE B 1 303 ? 9.383 5.207 -6.68 1 97.06 303 ILE B C 1
ATOM 4850 O O . ILE B 1 303 ? 10.523 5.125 -7.145 1 97.06 303 ILE B O 1
ATOM 4854 N N . LEU B 1 304 ? 8.617 6.203 -6.977 1 97.56 304 LEU B N 1
ATOM 4855 C CA . LEU B 1 304 ? 8.969 7.164 -8.016 1 97.56 304 LEU B CA 1
ATOM 4856 C C . LEU B 1 304 ? 10.102 8.07 -7.551 1 97.56 304 LEU B C 1
ATOM 4858 O O . LEU B 1 304 ? 10.984 8.422 -8.344 1 97.56 304 LEU B O 1
ATOM 4862 N N . PHE B 1 305 ? 10.055 8.492 -6.281 1 98.25 305 PHE B N 1
ATOM 4863 C CA . PHE B 1 305 ? 11.156 9.281 -5.75 1 98.25 305 PHE B CA 1
ATOM 4864 C C . PHE B 1 305 ? 12.453 8.477 -5.766 1 98.25 305 PHE B C 1
ATOM 4866 O O . PHE B 1 305 ? 13.523 9.016 -6.062 1 98.25 305 PHE B O 1
ATOM 4873 N N . THR B 1 306 ? 12.367 7.18 -5.395 1 97 306 THR B N 1
ATOM 4874 C CA . THR B 1 306 ? 13.539 6.312 -5.414 1 97 306 THR B CA 1
ATOM 4875 C C . THR B 1 306 ? 14.078 6.16 -6.836 1 97 306 THR B C 1
ATOM 4877 O O . THR B 1 306 ? 15.289 6.215 -7.055 1 97 306 THR B O 1
ATOM 4880 N N . LEU B 1 307 ? 13.172 5.953 -7.82 1 96.12 307 LEU B N 1
ATOM 4881 C CA . LEU B 1 307 ? 13.57 5.844 -9.219 1 96.12 307 LEU B CA 1
ATOM 4882 C C . LEU B 1 307 ? 14.297 7.102 -9.68 1 96.12 307 LEU B C 1
ATOM 4884 O O . LEU B 1 307 ? 15.352 7.023 -10.305 1 96.12 307 LEU B O 1
ATOM 4888 N N . PHE B 1 308 ? 13.734 8.227 -9.344 1 95.81 308 PHE B N 1
ATOM 4889 C CA . PHE B 1 308 ? 14.359 9.492 -9.711 1 95.81 308 PHE B CA 1
ATOM 4890 C C . PHE B 1 308 ? 15.727 9.633 -9.055 1 95.81 308 PHE B C 1
ATOM 4892 O O . PHE B 1 308 ? 16.688 10.055 -9.703 1 95.81 308 PHE B O 1
ATOM 4899 N N . TYR B 1 309 ? 15.758 9.305 -7.793 1 94.75 309 TYR B N 1
ATOM 4900 C CA . TYR B 1 309 ? 17 9.375 -7.039 1 94.75 309 TYR B CA 1
ATOM 4901 C C . TYR B 1 309 ? 18.078 8.492 -7.668 1 94.75 309 TYR B C 1
ATOM 4903 O O . TYR B 1 309 ? 19.219 8.914 -7.84 1 94.75 309 TYR B O 1
ATOM 4911 N N . LEU B 1 310 ? 17.703 7.281 -8.055 1 93.25 310 LEU B N 1
ATOM 4912 C CA . LEU B 1 310 ? 18.641 6.32 -8.617 1 93.25 310 LEU B CA 1
ATOM 4913 C C . LEU B 1 310 ? 19.094 6.762 -10.008 1 93.25 310 LEU B C 1
ATOM 4915 O O . LEU B 1 310 ? 20.266 6.609 -10.359 1 93.25 310 LEU B O 1
ATOM 4919 N N . VAL B 1 311 ? 18.188 7.312 -10.812 1 91.56 311 VAL B N 1
ATOM 4920 C CA . VAL B 1 311 ? 18.531 7.773 -12.156 1 91.56 311 VAL B CA 1
ATOM 4921 C C . VAL B 1 311 ? 19.469 8.969 -12.07 1 91.56 311 VAL B C 1
ATOM 4923 O O . VAL B 1 311 ? 20.422 9.07 -12.844 1 91.56 311 VAL B O 1
ATOM 4926 N N . MET B 1 312 ? 19.219 9.812 -11.117 1 90.19 312 MET B N 1
ATOM 4927 C CA . MET B 1 312 ? 20.094 10.969 -10.938 1 90.19 312 MET B CA 1
ATOM 4928 C C . MET B 1 312 ? 21.484 10.547 -10.461 1 90.19 312 MET B C 1
ATOM 4930 O O . MET B 1 312 ? 22.484 11.156 -10.844 1 90.19 312 MET B O 1
ATOM 4934 N N . GLN B 1 313 ? 21.578 9.531 -9.633 1 84.94 313 GLN B N 1
ATOM 4935 C CA . GLN B 1 313 ? 22.859 9.031 -9.164 1 84.94 313 GLN B CA 1
ATOM 4936 C C . GLN B 1 313 ? 23.625 8.352 -10.297 1 84.94 313 GLN B C 1
ATOM 4938 O O . GLN B 1 313 ? 24.859 8.336 -10.297 1 84.94 313 GLN B O 1
ATOM 4943 N N . ALA B 1 314 ? 22.875 7.68 -11.211 1 80.44 314 ALA B N 1
ATOM 4944 C CA . ALA B 1 314 ? 23.516 7.008 -12.344 1 80.44 314 ALA B CA 1
ATOM 4945 C C . ALA B 1 314 ? 24.078 8.016 -13.344 1 80.44 314 ALA B C 1
ATOM 4947 O O . ALA B 1 314 ? 25.062 7.742 -14.023 1 80.44 314 ALA B O 1
ATOM 4948 N N . TYR B 1 315 ? 23.469 9.188 -13.477 1 76.25 315 TYR B N 1
ATOM 4949 C CA . TYR B 1 315 ? 23.891 10.188 -14.461 1 76.25 315 TYR B CA 1
ATOM 4950 C C . TYR B 1 315 ? 24.828 11.211 -13.82 1 76.25 315 TYR B C 1
ATOM 4952 O O . TYR B 1 315 ? 25.609 11.852 -14.516 1 76.25 315 TYR B O 1
ATOM 4960 N N . PHE B 1 316 ? 24.641 11.469 -12.594 1 67.5 316 PHE B N 1
ATOM 4961 C CA . PHE B 1 316 ? 25.516 12.453 -11.969 1 67.5 316 PHE B CA 1
ATOM 4962 C C . PHE B 1 316 ? 26.391 11.812 -10.906 1 67.5 316 PHE B C 1
ATOM 4964 O O . PHE B 1 316 ? 25.891 11.305 -9.898 1 67.5 316 PHE B O 1
#

pLDDT: mean 95.98, std 3.73, range [67.38, 98.81]

InterPro domains:
  IPR004485 Cobalamin biosynthesis CobD/CbiB [MF_00024] (1-315)
  IPR004485 Cobalamin biosynthesis CobD/CbiB [PF03186] (7-293)
  IPR004485 Cobalamin biosynthesis CobD/CbiB [PTHR34308] (2-312)
  IPR004485 Cobalamin biosynthesis CobD/CbiB [TIGR00380] (4-302)

Solvent-accessible surface area (backbone atoms only — not comparable to full-atom values): 30731 Å² total; per-residue (Å²): 106,66,66,52,38,50,53,51,14,51,50,45,14,38,65,63,40,66,58,85,87,52,91,43,73,66,57,52,52,50,51,51,52,52,53,51,53,52,48,40,71,72,70,59,57,59,44,57,62,46,17,46,50,52,44,51,51,48,33,46,47,36,36,51,50,43,46,47,52,45,52,53,27,47,71,72,32,66,69,48,21,50,52,51,45,28,48,47,38,20,69,39,41,36,60,30,43,51,42,50,55,48,47,51,28,39,48,21,65,74,75,52,48,72,68,52,21,29,53,49,46,41,75,73,45,84,46,70,31,91,80,56,48,75,43,51,49,31,41,53,46,35,45,44,50,32,37,38,37,19,64,34,28,46,32,25,51,51,25,40,76,74,56,28,37,42,41,11,39,27,51,47,36,36,47,51,42,21,76,72,33,37,44,91,38,90,87,23,38,56,35,12,40,54,25,34,52,52,31,52,60,70,33,49,61,27,18,56,50,34,29,52,25,42,44,53,25,25,45,50,70,67,44,39,40,69,38,12,54,53,28,20,61,71,25,22,64,39,38,92,47,82,36,48,13,20,28,34,8,24,52,18,14,30,69,40,19,54,40,76,36,67,46,39,40,92,89,37,79,42,83,39,49,59,22,47,48,78,77,41,86,59,46,58,69,53,41,57,52,43,44,52,42,42,54,42,18,51,49,48,43,53,52,51,52,48,45,51,51,51,53,49,55,74,75,91,106,66,66,53,37,53,53,50,15,52,51,47,14,40,65,64,41,66,57,85,85,52,90,44,74,66,57,51,51,50,51,50,52,51,54,52,52,54,48,40,69,72,70,59,57,61,43,56,62,46,16,46,50,51,43,50,51,50,32,45,47,34,36,48,50,43,47,48,52,45,50,54,27,47,71,72,33,66,68,48,22,50,53,50,44,26,48,48,39,20,68,39,41,37,60,29,42,51,43,51,56,48,48,52,27,41,46,20,65,74,75,52,47,72,68,53,22,31,54,49,46,40,75,72,46,85,47,70,30,92,80,58,47,73,45,51,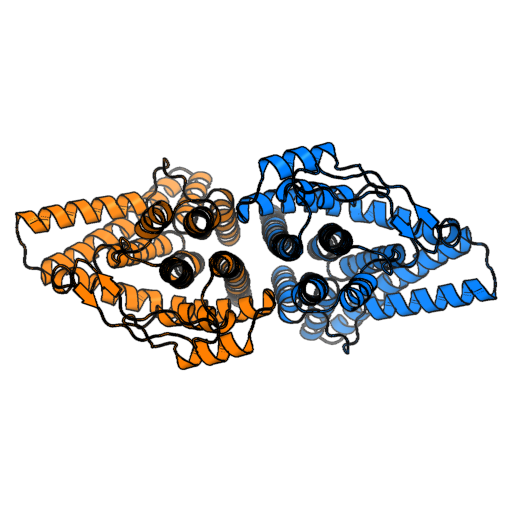48,30,42,53,45,36,45,45,52,32,36,37,39,20,64,33,29,43,31,26,50,51,24,40,77,74,55,27,37,41,41,12,37,26,50,49,36,36,46,51,42,20,77,72,34,38,44,90,38,90,88,23,38,55,36,12,42,54,25,34,51,51,30,51,58,71,34,49,62,27,17,56,50,34,29,51,25,43,44,52,24,25,45,50,71,69,45,38,40,70,37,11,51,52,26,19,61,72,26,21,64,39,39,93,46,81,35,48,13,21,28,34,7,22,52,18,14,30,67,41,19,52,40,75,36,67,46,39,40,92,90,37,79,44,83,40,49,58,23,48,47,77,78,42,85,60,45,58,68,53,41,56,52,45,42,51,41,43,55,40,19,50,48,48,43,50,51,50,53,48,45,51,52,52,53,48,55,74,75,93

Foldseek 3Di:
DLLVLLVLLVVCCQPPADDPPDDAPLVVLLVVLVVLVVVCVVPVPDQQVSLVVSLCCSLVCLLVVLVVCLVVLVVVDPVSSSVSLSVLLNRLAHLNVLLVLLVLLLCCLVPNDQQSNLVSLVVQDQFRRRPDDQLRSLQSSLLSLQQCLLQRHQLLSLLCLVPGSSSSSSSSSLSSLCRVQVDCDPSRNNNSVVSLVVNLVSSVVSLQLLLVLLLVLLVVVVFQSVQLVVLLVVCCCQFPRNRSSNRVQSLCRRHQDKHAAWTHGPNDIDGTGIGGDHPDGHHSVSSVVSSSSSVSSSVSSSVVSVVVSVVVVVVD/DLLVLLVLLVVCCQPPADPPPDDAPLVVLLVVLVVLVVVCVVPVPDQQVSLVVSLCCSLVCLLVVLVVCLVVLVVVDPVSSSVSLSVLLNRLAHLNVLLVLLVLLLCCLVPNDQQSNLVSLVVQDQFRRRPDDQLRSLQSSLLSLQQCLLQRHQLLSLLCLVPGSSSSSSSSSLSSLCRVQVDCDPVRNNNSVVSLVVNLVSSVVSLQLLLVLLLVLLVVVVFQSVQLVVLLVVCCCQFPRNRSSNRVQSLCRRHQDKHDAWTHGPNDIDGTGIGGDHPDGRHSVSSVVSSSSSVSSSVSSSVVSVVVSVVVVVVD

Radius of gyration: 26.44 Å; Cα contacts (8 Å, |Δi|>4): 1061; chains: 2; bounding box: 57×88×57 Å